Protein AF-A0AAD8JE73-F1 (afdb_monomer)

Organism: NCBI:txid360622

Solvent-accessible surface area (backbone atoms only — not comparable to full-atom values): 25843 Å² total; per-residue (Å²): 112,39,83,60,34,58,70,41,48,81,42,41,69,48,80,46,79,50,72,56,81,85,47,91,51,70,37,42,47,34,22,66,45,18,31,36,41,39,43,35,52,77,61,86,86,87,74,70,41,40,39,41,36,41,24,70,48,32,39,33,43,34,37,36,45,81,56,58,48,42,61,57,46,85,55,31,49,36,37,36,44,29,36,76,72,74,58,74,89,63,55,68,74,60,50,56,54,51,42,51,44,43,54,50,36,48,45,46,46,13,49,24,24,26,42,36,37,36,66,52,40,53,48,46,57,71,68,37,84,65,47,74,80,49,76,31,52,25,64,54,33,46,37,40,37,42,30,89,91,64,54,74,92,72,57,49,72,52,55,50,38,33,67,30,61,48,16,85,83,37,42,80,34,76,65,82,82,82,72,88,73,73,92,69,83,86,90,77,88,83,93,82,84,92,75,87,87,84,87,84,88,91,83,84,90,86,89,82,91,82,89,89,86,84,84,88,81,91,84,91,81,90,85,84,86,84,89,87,80,88,88,84,89,84,90,81,91,75,92,73,85,71,79,82,73,81,67,76,63,27,76,54,98,87,32,58,36,59,51,86,41,48,69,51,51,53,52,41,48,74,75,43,50,65,32,52,74,58,54,77,72,89,49,61,70,59,51,24,53,51,52,45,51,55,43,52,55,51,57,52,63,73,66,64,48,87,88,71,68,52,72,64,62,55,46,54,52,51,52,52,46,50,52,43,39,76,66,30,30,48,50,61,66,58,53,55,51,50,56,47,50,52,49,58,73,68,41,78,62,56,60,66,50,49,54,60,44,53,60,46,53,56,54,54,50,52,53,50,52,55,50,49,56,51,51,54,52,53,50,51,54,52,51,53,53,50,53,53,49,53,52,51,50,53,50,51,52,51,52,54,50,51,52,52,54,51,44,55,54,38,30,76,76,52,37,73,64,40,36,49,47,74,73,57,52,84,67,59,77,78,69,67,78,134

Radius of gyration: 41.5 Å; Cα contacts (8 Å, |Δi|>4): 473; chains: 1; bounding box: 104×67×142 Å

Mean predicted aligned error: 21.21 Å

Foldseek 3Di:
DAVVQLVQAQAQEDEEEAEDDPDPDAAERAHANHQEYEYEYDDDDDSDHAYEYHYQNHQEYEYAAFGHYAYPYDAHAEYEYEDVCVCPVPDPVVLQVRLVSLVNVVLSNQRYAEYEYDPVSLVSPQPHPCLQVDAASHQNYAEYAYEPPDDPVPRDPSSCRNPCVNPVNHDYDPDDDDDCPPPDDDDDDDDDDDDDDDDDDDDDDDDDDDDDDDDDDDDDDDDDDDDDDDDDDDDDDDDPCDPPPPQPFDADPNATEHPVCNVVVVVCCVPPVQQCPQQDDPDSVVSRVLSRLVRVLVVVVVVDDLVRDDPVNLVVSVVSVVVSVVNRGPCVVVNVVSVVSVCVSPPPPPPVVVVVVVVVVVVVVVVVVVVVVVVVVVVVVVVVVVVVVVVVVVVVVVVVVVVVVVLVVQCVVPNPVSSVVVVDPPCPVVPDDD

Sequence (434 aa):
MSDLFSKLVNLQSLTLSLKRLNMEQHHTISCPQLLNLYIKISCYDSNYGYIKVVAPKLCSFSSLGILSIMFVVPELENVTIKLHDWFGDMDWMYRKIYYWMLTEMLSAAGNAKNLTFDLDSIKALAATDFLASLRSPFSNLKIVKLPLGYKESSMSSVLRSYLLGASPRATIVTTLPQSNMNPQKVAVSMTAQNALLLGSLEVPTKDMNVQKEHVLEDSVVADRARHIDAPVEEIGKDQVSSLTGNGDFGVWLGYKVNPEFICLLDRIMHKYPETFENFTSKNKKLCTMNLNILCTSLNDFTKISMTEVDSEMISGYKDVFAYLKNQGFNVSWALRRLNFIERLRYSKPLVPELHAIDCRIENDRSKLQELQACVDDVKIKLQDLQARVDESKTKLQAEQTLRMQKLIEIEKAFGTVGTKLAVGFIGNDLLSCD

pLDDT: mean 77.01, std 23.54, range [22.8, 97.38]

Secondary structure (DSSP, 8-state):
-HHHHTT-TT--EEEEEE-----S--EEEE-TT--EEEEEE----S----EEEE-TT--EEEEES---EEE-SS-EEEEEE--SSTTTT--HHHHHHHHHHHHHHHHTTTTEEEEEE-HHHHHHHHT-GGGGGSPP--SS--EEEPPTT--GGGS-HHHHHHHHTT-TT-EEESS---------S----------------------------------------------------------------EEETTEEE-HHHHHHHHHHHHH-GGGGTT---S-HHHHHHHHHHHHHHHHHHTT--TTT--HHHHHHHHHHHHHHHHTT--THHHHHHHHHHHHHHHSTTHHHHHHHHHHHHHHHHHHHHHHHHHHHHHHHHHHHHHHHHHHHHHHHHHHHHHHHHHHHHHHHHHHHHHHHHHHS-TTGGGS---

Structure (mmCIF, N/CA/C/O backbone):
data_AF-A0AAD8JE73-F1
#
_entry.id   AF-A0AAD8JE73-F1
#
loop_
_atom_site.group_PDB
_atom_site.id
_atom_site.type_symbol
_atom_site.label_atom_id
_atom_site.label_alt_id
_atom_site.label_comp_id
_atom_site.label_asym_id
_atom_site.label_entity_id
_atom_site.label_seq_id
_atom_site.pdbx_PDB_ins_code
_atom_site.Cartn_x
_atom_site.Cartn_y
_atom_site.Cartn_z
_atom_site.occupancy
_atom_site.B_iso_or_equiv
_atom_site.auth_seq_id
_atom_site.auth_comp_id
_atom_site.auth_asym_id
_atom_site.auth_atom_id
_atom_site.pdbx_PDB_model_num
ATOM 1 N N . MET A 1 1 ? -9.686 -22.490 -5.478 1.00 57.31 1 MET A N 1
ATOM 2 C CA . MET A 1 1 ? -10.841 -21.878 -6.187 1.00 57.31 1 MET A CA 1
ATOM 3 C C . MET A 1 1 ? -10.719 -21.864 -7.718 1.00 57.31 1 MET A C 1
ATOM 5 O O . MET A 1 1 ? -11.759 -21.798 -8.360 1.00 57.31 1 MET A O 1
ATOM 9 N N . SER A 1 2 ? -9.518 -21.930 -8.310 1.00 57.16 2 SER A N 1
ATOM 10 C CA . SER A 1 2 ? -9.277 -21.881 -9.772 1.00 57.16 2 SER A CA 1
ATOM 11 C C . SER A 1 2 ? -10.222 -22.753 -10.614 1.00 57.16 2 SER A C 1
ATOM 13 O O . SER A 1 2 ? -10.875 -22.267 -11.536 1.00 57.16 2 SER A O 1
ATOM 15 N N . ASP A 1 3 ? -10.327 -24.029 -10.252 1.00 61.66 3 ASP A N 1
ATOM 16 C CA . ASP A 1 3 ? -10.906 -25.101 -11.074 1.00 61.66 3 ASP A CA 1
ATOM 17 C C . ASP A 1 3 ? -12.442 -25.102 -11.118 1.00 61.66 3 ASP A C 1
ATOM 19 O O . ASP A 1 3 ? -13.053 -25.933 -11.795 1.00 61.66 3 ASP A O 1
ATOM 23 N N . LEU A 1 4 ? -13.077 -24.191 -10.373 1.00 74.44 4 LEU A N 1
ATOM 24 C CA . LEU A 1 4 ? -14.516 -23.960 -10.440 1.00 74.44 4 LEU A CA 1
ATOM 25 C C . LEU A 1 4 ? -14.853 -23.032 -11.612 1.00 74.44 4 LEU A C 1
ATOM 27 O O . LEU A 1 4 ? -15.731 -23.338 -12.413 1.00 74.44 4 LEU A O 1
ATOM 31 N N . PHE A 1 5 ? -14.136 -21.911 -11.727 1.00 79.31 5 PHE A N 1
ATOM 32 C CA . PHE A 1 5 ? -14.448 -20.850 -12.686 1.00 79.31 5 PHE A CA 1
ATOM 33 C C . PHE A 1 5 ? -14.174 -21.265 -14.133 1.00 79.31 5 PHE A C 1
ATOM 35 O O . PHE A 1 5 ? -15.010 -21.010 -14.995 1.00 79.31 5 PHE A O 1
ATOM 42 N N . SER A 1 6 ? -13.091 -22.010 -14.383 1.00 77.25 6 SER A N 1
ATOM 43 C CA . SER A 1 6 ? -12.739 -22.515 -15.722 1.00 77.25 6 SER A CA 1
ATOM 44 C C . SER A 1 6 ? -13.815 -23.404 -16.360 1.00 77.25 6 SER A C 1
ATOM 46 O O . SER A 1 6 ? -13.873 -23.518 -17.583 1.00 77.25 6 SER A O 1
ATOM 48 N N . LYS A 1 7 ? -14.699 -24.004 -15.551 1.00 83.19 7 LYS A N 1
ATOM 49 C CA . LYS A 1 7 ? -15.833 -24.826 -16.006 1.00 83.19 7 LYS A CA 1
ATOM 50 C C . LYS A 1 7 ? -17.075 -23.991 -16.345 1.00 83.19 7 LYS A C 1
ATOM 52 O O . LYS A 1 7 ? -17.943 -24.452 -17.080 1.00 83.19 7 LYS A O 1
ATOM 57 N N . LEU A 1 8 ? -17.159 -22.749 -15.864 1.00 85.56 8 LEU A N 1
ATOM 58 C CA . LEU A 1 8 ? -18.286 -21.831 -16.069 1.00 85.56 8 LEU A CA 1
ATOM 59 C C . LEU A 1 8 ? -18.139 -21.047 -17.384 1.00 85.56 8 LEU A C 1
ATOM 61 O O . LEU A 1 8 ? -18.271 -19.824 -17.424 1.00 85.56 8 LEU A O 1
ATOM 65 N N . VAL A 1 9 ? -17.864 -21.761 -18.481 1.00 86.31 9 VAL A N 1
ATOM 66 C CA . VAL A 1 9 ? -17.441 -21.175 -19.767 1.00 86.31 9 VAL A CA 1
ATOM 67 C C . VAL A 1 9 ? -18.405 -20.128 -20.334 1.00 86.31 9 VAL A C 1
ATOM 69 O O . VAL A 1 9 ? -17.944 -19.167 -20.938 1.00 86.31 9 VAL A O 1
ATOM 72 N N . ASN A 1 10 ? -19.712 -20.262 -20.090 1.00 91.19 10 ASN A N 1
ATOM 73 C CA . ASN A 1 10 ? -20.755 -19.360 -20.600 1.00 91.19 10 ASN A CA 1
ATOM 74 C C . ASN A 1 10 ? -21.171 -18.246 -19.612 1.00 91.19 10 ASN A C 1
ATOM 76 O O . ASN A 1 10 ? -22.128 -17.521 -19.880 1.00 91.19 10 ASN A O 1
ATOM 80 N N . LEU A 1 11 ? -20.500 -18.106 -18.463 1.00 93.56 11 LEU A N 1
ATOM 81 C CA . LEU A 1 11 ? -20.870 -17.132 -17.432 1.00 93.56 11 LEU A CA 1
ATOM 82 C C . LEU A 1 11 ? -20.543 -15.695 -17.868 1.00 93.56 11 LEU A C 1
ATOM 84 O O . LEU A 1 11 ? -19.374 -15.328 -17.940 1.00 93.56 11 LEU A O 1
ATOM 88 N N . GLN A 1 12 ? -21.572 -14.873 -18.099 1.00 94.62 12 GLN A N 1
ATOM 89 C CA . GLN A 1 12 ? -21.424 -13.472 -18.529 1.00 94.62 12 GLN A CA 1
ATOM 90 C C . GLN A 1 12 ? -21.306 -12.462 -17.378 1.00 94.62 12 GLN A C 1
ATOM 92 O O . GLN A 1 12 ? -20.702 -11.406 -17.558 1.00 94.62 12 GLN A O 1
ATOM 97 N N . SER A 1 13 ? -21.839 -12.775 -16.197 1.00 95.19 13 SER A N 1
ATOM 98 C CA . SER A 1 13 ? -21.805 -11.888 -15.027 1.00 95.19 13 SER A CA 1
ATOM 99 C C . SER A 1 13 ? -21.488 -12.683 -13.765 1.00 95.19 13 SER A C 1
ATOM 101 O O . SER A 1 13 ? -22.114 -13.713 -13.520 1.00 95.19 13 SER A O 1
ATOM 103 N N . LEU A 1 14 ? -20.545 -12.200 -12.954 1.00 94.50 14 LEU A N 1
ATOM 104 C CA . LEU A 1 14 ? -20.137 -12.830 -11.698 1.00 94.50 14 LEU A CA 1
ATOM 105 C C . LEU A 1 14 ? -20.143 -11.814 -10.551 1.00 94.50 14 LEU A C 1
ATOM 107 O O . LEU A 1 14 ? -19.503 -10.769 -10.638 1.00 94.50 14 LEU A O 1
ATOM 111 N N . THR A 1 15 ? -20.808 -12.175 -9.453 1.00 94.38 15 THR A N 1
ATOM 112 C CA . THR A 1 15 ? -20.759 -11.460 -8.172 1.00 94.38 15 THR A CA 1
ATOM 113 C C . THR A 1 15 ? -20.083 -12.346 -7.135 1.00 94.38 15 THR A C 1
ATOM 115 O O . THR A 1 15 ? -20.551 -13.453 -6.875 1.00 94.38 15 THR A O 1
ATOM 118 N N . LEU A 1 16 ? -19.016 -11.853 -6.506 1.00 90.00 16 LEU A N 1
ATOM 119 C CA . LEU A 1 16 ? -18.352 -12.504 -5.376 1.00 90.00 16 LEU A CA 1
ATOM 120 C C . LEU A 1 16 ? -18.541 -11.672 -4.106 1.00 90.00 16 LEU A C 1
ATOM 122 O O . LEU A 1 16 ? -18.326 -10.463 -4.110 1.00 90.00 16 LEU A O 1
ATOM 126 N N . SER A 1 17 ? -18.923 -12.326 -3.008 1.00 88.44 17 SER A N 1
ATOM 127 C CA . SER A 1 17 ? -18.960 -11.735 -1.664 1.00 88.44 17 SER A CA 1
ATOM 128 C C . SER A 1 17 ? -17.956 -12.455 -0.770 1.00 88.44 17 SER A C 1
ATOM 130 O O . SER A 1 17 ? -18.236 -13.525 -0.234 1.00 88.44 17 SER A O 1
ATOM 132 N N . LEU A 1 18 ? -16.767 -11.874 -0.646 1.00 81.12 18 LEU A N 1
ATOM 133 C CA . LEU A 1 18 ? -15.617 -12.444 0.044 1.00 81.12 18 LEU A CA 1
ATOM 134 C C . LEU A 1 18 ? -15.608 -11.970 1.505 1.00 81.12 18 LEU A C 1
ATOM 136 O O . LEU A 1 18 ? -15.155 -10.871 1.831 1.00 81.12 18 LEU A O 1
ATOM 140 N N . LYS A 1 19 ? -16.141 -12.805 2.399 1.00 73.38 19 LYS A N 1
ATOM 141 C CA . LYS A 1 19 ? -16.085 -12.586 3.850 1.00 73.38 19 LYS A CA 1
ATOM 142 C C . LYS A 1 19 ? -14.825 -13.247 4.407 1.00 73.38 19 LYS A C 1
ATOM 144 O O . LYS A 1 19 ? -14.759 -14.469 4.396 1.00 73.38 19 LYS A O 1
ATOM 149 N N . ARG A 1 20 ? -13.881 -12.435 4.904 1.00 60.44 20 ARG A N 1
ATOM 150 C CA . ARG A 1 20 ? -12.653 -12.839 5.618 1.00 60.44 20 ARG A CA 1
ATOM 151 C C . ARG A 1 20 ? -11.875 -13.975 4.933 1.00 60.44 20 ARG A C 1
ATOM 153 O O . ARG A 1 20 ? -12.055 -15.147 5.256 1.00 60.44 20 ARG A O 1
ATOM 160 N N . LEU A 1 21 ? -10.976 -13.621 4.013 1.00 53.50 21 LEU A N 1
ATOM 161 C CA . LEU A 1 21 ? -10.064 -14.603 3.424 1.00 53.50 21 LEU A CA 1
ATOM 162 C C . LEU A 1 21 ? -8.982 -14.981 4.451 1.00 53.50 21 LEU A C 1
ATOM 164 O O . LEU A 1 21 ? -7.891 -14.421 4.451 1.00 53.50 21 LEU A O 1
ATOM 168 N 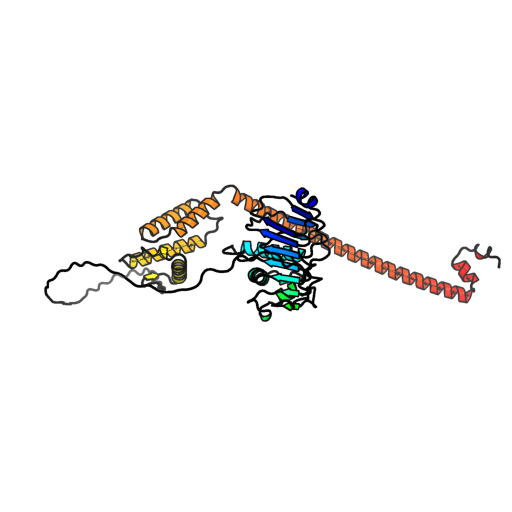N . ASN A 1 22 ? -9.247 -15.999 5.271 1.00 47.78 22 ASN A N 1
ATOM 169 C CA . ASN A 1 22 ? -8.164 -16.921 5.605 1.00 47.78 22 ASN A CA 1
ATOM 170 C C . ASN A 1 22 ? -7.696 -17.516 4.270 1.00 47.78 22 ASN A C 1
ATOM 172 O O . ASN A 1 22 ? -8.502 -18.217 3.666 1.00 47.78 22 ASN A O 1
ATOM 176 N N . MET A 1 23 ? -6.472 -17.235 3.812 1.00 49.31 23 MET A N 1
ATOM 177 C CA . MET A 1 23 ? -5.641 -18.113 2.967 1.00 49.31 23 MET A CA 1
ATOM 178 C C . MET A 1 23 ? -4.378 -17.386 2.474 1.00 49.31 23 MET A C 1
ATOM 180 O O . MET A 1 23 ? -4.463 -16.312 1.885 1.00 49.31 23 MET A O 1
ATOM 184 N N . GLU A 1 24 ? -3.241 -18.082 2.508 1.00 51.47 24 GLU A N 1
ATOM 185 C CA . GLU A 1 24 ? -2.003 -17.759 1.766 1.00 51.47 24 GLU A CA 1
ATOM 186 C C . GLU A 1 24 ? -2.135 -18.037 0.245 1.00 51.47 24 GLU A C 1
ATOM 188 O O . GLU A 1 24 ? -1.155 -18.241 -0.466 1.00 51.47 24 GLU A O 1
ATOM 193 N N . GLN A 1 25 ? -3.362 -18.139 -0.276 1.00 60.41 25 GLN A N 1
ATOM 194 C CA . GLN A 1 25 ? -3.642 -18.702 -1.597 1.00 60.41 25 GLN A CA 1
ATOM 195 C C . GLN A 1 25 ? -3.981 -17.617 -2.610 1.00 60.41 25 GLN A C 1
ATOM 197 O O . GLN A 1 25 ? -4.953 -16.877 -2.461 1.00 60.41 25 GLN A O 1
ATOM 202 N N . HIS A 1 26 ? -3.262 -17.619 -3.728 1.00 75.06 26 HIS A N 1
ATOM 203 C CA . HIS A 1 26 ? -3.697 -16.914 -4.927 1.00 75.06 26 HIS A CA 1
ATOM 204 C C . HIS A 1 26 ? -5.016 -17.507 -5.451 1.00 75.06 26 HIS A C 1
ATOM 206 O O . HIS A 1 26 ? -5.282 -18.710 -5.355 1.00 75.06 26 HIS A O 1
ATOM 212 N N . HIS A 1 27 ? -5.871 -16.665 -6.019 1.00 80.75 27 HIS A N 1
ATOM 213 C CA . HIS A 1 27 ? -7.160 -17.065 -6.575 1.00 80.75 27 HIS A CA 1
ATOM 214 C C . HIS A 1 27 ? -7.207 -16.697 -8.054 1.00 80.75 27 HIS A C 1
ATOM 216 O O . HIS A 1 27 ? -6.890 -15.572 -8.416 1.00 80.75 27 HIS A O 1
ATOM 222 N N . THR A 1 28 ? -7.608 -17.629 -8.920 1.00 87.75 28 THR A N 1
ATOM 223 C CA . THR A 1 28 ? -7.782 -17.351 -10.354 1.00 87.75 28 THR A CA 1
ATOM 224 C C . THR A 1 28 ? -9.255 -17.435 -10.730 1.00 87.75 28 THR A C 1
ATOM 226 O O . THR A 1 28 ? -9.885 -18.469 -10.517 1.00 87.75 28 THR A O 1
ATOM 229 N N . ILE A 1 29 ? -9.788 -16.360 -11.310 1.00 90.06 29 ILE A N 1
ATOM 230 C CA . ILE A 1 29 ? -11.110 -16.313 -11.942 1.00 90.06 29 ILE A CA 1
ATOM 231 C C . ILE A 1 29 ? -10.869 -16.431 -13.448 1.00 90.06 29 ILE A C 1
ATOM 233 O O . ILE A 1 29 ? -10.470 -15.458 -14.084 1.00 90.06 29 ILE A O 1
ATOM 237 N N . SER A 1 30 ? -11.059 -17.623 -14.015 1.00 91.00 30 SER A N 1
ATOM 238 C CA . SER A 1 30 ? -10.891 -17.870 -15.452 1.00 91.00 30 SER A CA 1
ATOM 239 C C . SER A 1 30 ? -12.250 -18.134 -16.090 1.00 91.00 30 SER A C 1
ATOM 241 O O . SER A 1 30 ? -12.782 -19.227 -15.949 1.00 91.00 30 SER A O 1
ATOM 243 N N . CYS A 1 31 ? -12.822 -17.129 -16.755 1.00 90.38 31 CYS A N 1
ATOM 244 C CA . CYS A 1 31 ? -14.165 -17.199 -17.341 1.00 90.38 31 CYS A CA 1
ATOM 245 C C . CYS A 1 31 ? -14.151 -16.558 -18.746 1.00 90.38 31 CYS A C 1
ATOM 247 O O . CYS A 1 31 ? -14.162 -15.328 -18.850 1.00 90.38 31 CYS A O 1
ATOM 249 N N . PRO A 1 32 ? -14.124 -17.340 -19.844 1.00 89.25 32 PRO A N 1
ATOM 250 C CA . PRO A 1 32 ? -13.857 -16.813 -21.188 1.00 89.25 32 PRO A CA 1
ATOM 251 C C . PRO A 1 32 ? -14.954 -15.903 -21.765 1.00 89.25 32 PRO A C 1
ATOM 253 O O . PRO A 1 32 ? -14.658 -15.085 -22.634 1.00 89.25 32 PRO A O 1
ATOM 256 N N . GLN A 1 33 ? -16.202 -16.019 -21.295 1.00 93.19 33 GLN A N 1
ATOM 257 C CA . GLN A 1 33 ? -17.337 -15.194 -21.744 1.00 93.19 33 GLN A CA 1
ATOM 258 C C . GLN A 1 33 ? -17.773 -14.133 -20.713 1.00 93.19 33 GLN A C 1
ATOM 260 O O . GLN A 1 33 ? -18.818 -13.512 -20.894 1.00 93.19 33 GLN A O 1
ATOM 265 N N . LEU A 1 34 ? -16.998 -13.919 -19.642 1.00 94.75 34 LEU A N 1
ATOM 266 C CA . LEU A 1 34 ? -17.347 -12.984 -18.569 1.00 94.75 34 LEU A CA 1
ATOM 267 C C . LEU A 1 34 ? -17.243 -11.533 -19.046 1.00 94.75 34 LEU A C 1
ATOM 269 O O . LEU A 1 34 ? -16.166 -11.092 -19.434 1.00 94.75 34 LEU A O 1
ATOM 273 N N . LEU A 1 35 ? -18.363 -10.812 -18.976 1.00 95.06 35 LEU A N 1
ATOM 274 C CA . LEU A 1 35 ? -18.518 -9.405 -19.353 1.00 95.06 35 LEU A CA 1
ATOM 275 C C . LEU A 1 35 ? -18.499 -8.479 -18.129 1.00 95.06 35 LEU A C 1
ATOM 277 O O . LEU A 1 35 ? -17.973 -7.371 -18.215 1.00 95.06 35 LEU A O 1
ATOM 281 N N . ASN A 1 36 ? -19.055 -8.935 -16.998 1.00 96.50 36 ASN A N 1
ATOM 282 C CA . ASN A 1 36 ? -19.220 -8.145 -15.774 1.00 96.50 36 ASN A CA 1
ATOM 283 C C . ASN A 1 36 ? -18.683 -8.887 -14.540 1.00 96.50 36 ASN A C 1
ATOM 285 O O . ASN A 1 36 ? -19.113 -10.006 -14.254 1.00 96.50 36 ASN A O 1
ATOM 289 N N . LEU A 1 37 ? -17.809 -8.245 -13.762 1.00 96.12 37 LEU A N 1
ATOM 290 C CA . LEU A 1 37 ? -17.291 -8.769 -12.495 1.00 96.12 37 LEU A CA 1
ATOM 291 C C . LEU A 1 37 ? -17.533 -7.773 -11.355 1.00 96.12 37 LEU A C 1
ATOM 293 O O . LEU A 1 37 ? -16.976 -6.677 -11.364 1.00 96.12 37 LEU A O 1
ATOM 297 N N . TYR A 1 38 ? -18.308 -8.176 -10.348 1.00 96.56 38 TYR A N 1
ATOM 298 C CA . TYR A 1 38 ? -18.476 -7.440 -9.096 1.00 96.56 38 TYR A CA 1
ATOM 299 C C . TYR A 1 38 ? -17.850 -8.215 -7.930 1.00 96.56 38 TYR A C 1
ATOM 301 O O . TYR A 1 38 ? -18.161 -9.388 -7.719 1.00 96.56 38 TYR A O 1
ATOM 309 N N . ILE A 1 39 ? -16.977 -7.565 -7.156 1.00 92.88 39 ILE A N 1
ATOM 310 C CA . ILE A 1 39 ? -16.375 -8.142 -5.946 1.00 92.88 39 ILE A CA 1
ATOM 311 C C . ILE A 1 39 ? -16.676 -7.245 -4.746 1.00 92.88 39 ILE A C 1
ATOM 313 O O . ILE A 1 39 ? -16.245 -6.095 -4.688 1.00 92.88 39 ILE A O 1
ATOM 317 N N . LYS A 1 40 ? -17.381 -7.796 -3.757 1.00 91.19 40 LYS A N 1
ATOM 318 C CA . LYS A 1 40 ? -17.565 -7.206 -2.429 1.00 91.19 40 LYS A CA 1
ATOM 319 C C . LYS A 1 40 ? -16.682 -7.934 -1.420 1.00 91.19 40 LYS A C 1
ATOM 321 O O . LYS A 1 40 ? -16.759 -9.157 -1.322 1.00 91.19 40 LYS A O 1
ATOM 326 N N . ILE A 1 41 ? -15.908 -7.194 -0.634 1.00 84.81 41 ILE A N 1
ATOM 327 C CA . ILE A 1 41 ? -15.213 -7.699 0.563 1.00 84.81 41 ILE A CA 1
ATOM 328 C C . ILE A 1 41 ? -15.883 -7.100 1.812 1.00 84.81 41 ILE A C 1
ATOM 330 O O . ILE A 1 41 ? -16.720 -6.202 1.703 1.00 84.81 41 ILE A O 1
ATOM 334 N N . SER A 1 42 ? -15.578 -7.621 3.003 1.00 72.12 42 SER A N 1
ATOM 335 C CA . SER A 1 42 ? -16.093 -7.066 4.267 1.00 72.12 42 SER A CA 1
ATOM 336 C C . SER A 1 42 ? -15.133 -7.099 5.468 1.00 72.12 42 SER A C 1
ATOM 338 O O . SER A 1 42 ? -15.583 -6.821 6.575 1.00 72.12 42 SER A O 1
ATOM 340 N N . CYS A 1 43 ? -13.867 -7.514 5.313 1.00 62.59 43 CYS A N 1
ATOM 341 C CA . CYS A 1 43 ? -12.866 -7.554 6.395 1.00 62.59 43 CYS A CA 1
ATOM 342 C C . CYS A 1 43 ? -11.439 -7.745 5.834 1.00 62.59 43 CYS A C 1
ATOM 344 O O . CYS A 1 43 ? -11.308 -8.280 4.733 1.00 62.59 43 CYS A O 1
ATOM 346 N N . TYR A 1 44 ? -10.416 -7.296 6.578 1.00 57.97 44 TYR A N 1
ATOM 347 C CA . TYR A 1 44 ? -8.987 -7.218 6.209 1.00 57.97 44 TYR A CA 1
ATOM 348 C C . TYR A 1 44 ? -8.199 -6.770 7.481 1.00 57.97 44 TYR A C 1
ATOM 350 O O . TYR A 1 44 ? -8.489 -5.682 7.970 1.00 57.97 44 TYR A O 1
ATOM 358 N N . ASP A 1 45 ? -7.295 -7.480 8.182 1.00 57.38 45 ASP A N 1
ATOM 359 C CA . ASP A 1 45 ? -6.615 -8.801 8.107 1.00 57.38 45 ASP A CA 1
ATOM 360 C C . ASP A 1 45 ? -5.298 -8.934 7.261 1.00 57.38 45 ASP A C 1
ATOM 362 O O . ASP A 1 45 ? -4.828 -10.048 7.074 1.00 57.38 45 ASP A O 1
ATOM 366 N N . SER A 1 46 ? -4.715 -7.827 6.756 1.00 50.59 46 SER A N 1
ATOM 367 C CA . SER A 1 46 ? -3.401 -7.582 6.059 1.00 50.59 46 SER A CA 1
ATOM 368 C C . SER A 1 46 ? -2.604 -8.647 5.251 1.00 50.59 46 SER A C 1
ATOM 370 O O . SER A 1 46 ? -1.995 -8.266 4.252 1.00 50.59 46 SER A O 1
ATOM 372 N N . ASN A 1 47 ? -2.567 -9.936 5.597 1.00 52.25 47 ASN A N 1
ATOM 373 C CA . ASN A 1 47 ? -1.660 -10.951 5.014 1.00 52.25 47 ASN A CA 1
ATOM 374 C C . ASN A 1 47 ? -2.202 -11.574 3.704 1.00 52.25 47 ASN A C 1
ATOM 376 O O . ASN A 1 47 ? -2.310 -12.793 3.574 1.00 52.25 47 ASN A O 1
ATOM 380 N N . TYR A 1 48 ? -2.635 -10.743 2.753 1.00 62.69 48 TYR A N 1
ATOM 381 C CA . TYR A 1 48 ? -3.581 -11.169 1.714 1.00 62.69 48 TYR A CA 1
ATOM 382 C C . TYR A 1 48 ? -2.988 -11.849 0.474 1.00 62.69 48 TYR A C 1
ATOM 384 O O . TYR A 1 48 ? -2.143 -11.296 -0.230 1.00 62.69 48 TYR A O 1
ATOM 392 N N . GLY A 1 49 ? -3.579 -12.998 0.124 1.00 65.06 49 GLY A N 1
ATOM 393 C CA . GLY A 1 49 ? -3.510 -13.582 -1.215 1.00 65.06 49 GLY A CA 1
ATOM 394 C C . GLY A 1 49 ? -4.156 -12.699 -2.298 1.00 65.06 49 GLY A C 1
ATOM 395 O O . GLY A 1 49 ? -4.950 -11.798 -2.026 1.00 65.06 49 GLY A O 1
ATOM 396 N N . TYR A 1 50 ? -3.804 -12.971 -3.556 1.00 82.12 50 TYR A N 1
ATOM 397 C CA . TYR A 1 50 ? -4.061 -12.096 -4.711 1.00 82.12 50 TYR A CA 1
ATOM 398 C C . TYR A 1 50 ? -5.003 -12.731 -5.744 1.00 82.12 50 TYR A C 1
ATOM 400 O O . TYR A 1 50 ? -4.944 -13.942 -5.991 1.00 82.12 50 TYR A O 1
ATOM 408 N N . ILE A 1 51 ? -5.855 -11.913 -6.374 1.00 88.06 51 ILE A N 1
ATOM 409 C CA . ILE A 1 51 ? -6.859 -12.351 -7.355 1.00 88.06 51 ILE A CA 1
ATOM 410 C C . ILE A 1 51 ? -6.369 -12.091 -8.788 1.00 88.06 51 ILE A C 1
ATOM 412 O O . ILE A 1 51 ? -6.251 -10.953 -9.229 1.00 88.06 51 ILE A O 1
ATOM 416 N N . LYS A 1 52 ? -6.158 -13.153 -9.566 1.00 91.38 52 LYS A N 1
ATOM 417 C CA . LYS A 1 52 ? -5.879 -13.090 -11.006 1.00 91.38 52 LYS A CA 1
ATOM 418 C C . LYS A 1 52 ? -7.168 -13.288 -11.803 1.00 91.38 52 LYS A C 1
ATOM 420 O O . LYS A 1 52 ? -7.809 -14.333 -11.699 1.00 91.38 52 LYS A O 1
ATOM 425 N N . VAL A 1 53 ? -7.538 -12.320 -12.633 1.00 92.50 53 VAL A N 1
ATOM 426 C CA . VAL A 1 53 ? -8.721 -12.392 -13.503 1.00 92.50 53 VAL A CA 1
ATOM 427 C C . VAL A 1 53 ? -8.282 -12.659 -14.940 1.00 92.50 53 VAL A C 1
ATOM 429 O O . VAL A 1 53 ? -7.579 -11.852 -15.537 1.00 92.50 53 VAL A O 1
ATOM 432 N N . VAL A 1 54 ? -8.703 -13.791 -15.502 1.00 92.31 54 VAL A N 1
ATOM 433 C CA . VAL A 1 54 ? -8.438 -14.208 -16.888 1.00 92.31 54 VAL A CA 1
ATOM 434 C C . VAL A 1 54 ? -9.780 -14.278 -17.617 1.00 92.31 54 VAL A C 1
ATOM 436 O O . VAL A 1 54 ? -10.441 -15.318 -17.657 1.00 92.31 54 VAL A O 1
ATOM 439 N N . ALA A 1 55 ? -10.212 -13.130 -18.134 1.00 92.38 55 ALA A N 1
ATOM 440 C CA . ALA A 1 55 ? -11.533 -12.930 -18.723 1.00 92.38 55 ALA A CA 1
ATOM 441 C C . ALA A 1 55 ? -11.423 -12.006 -19.954 1.00 92.38 55 ALA A C 1
ATOM 443 O O . ALA A 1 55 ? -11.628 -10.799 -19.839 1.00 92.38 55 ALA A O 1
ATOM 444 N N . PRO A 1 56 ? -11.077 -12.531 -21.145 1.00 91.25 56 PRO A N 1
ATOM 445 C CA . PRO A 1 56 ? -10.729 -11.720 -22.319 1.00 91.25 56 PRO A CA 1
ATOM 446 C C . PRO A 1 56 ? -11.875 -10.857 -22.875 1.00 91.25 56 PRO A C 1
ATOM 448 O O . PRO A 1 56 ? -11.625 -10.014 -23.731 1.00 91.25 56 PRO A O 1
ATOM 451 N N . LYS A 1 57 ? -13.113 -11.053 -22.401 1.00 92.81 57 LYS A N 1
ATOM 452 C CA . LYS A 1 57 ? -14.300 -10.257 -22.754 1.00 92.81 57 LYS A CA 1
ATOM 453 C C . LYS A 1 57 ? -14.794 -9.334 -21.628 1.00 92.81 57 LYS A C 1
ATOM 455 O O . LYS A 1 57 ? -15.897 -8.807 -21.729 1.00 92.81 57 LYS A O 1
ATOM 460 N N . LEU A 1 58 ? -14.019 -9.147 -20.557 1.00 94.94 58 LEU A N 1
ATOM 461 C CA . LEU A 1 58 ? -14.447 -8.380 -19.385 1.00 94.94 58 LEU A CA 1
ATOM 462 C C . LEU A 1 58 ? -14.549 -6.880 -19.697 1.00 94.94 58 LEU A C 1
ATOM 464 O O . LEU A 1 58 ? -13.560 -6.158 -19.650 1.00 94.94 58 LEU A O 1
ATOM 468 N N . CYS A 1 59 ? -15.759 -6.402 -19.978 1.00 94.12 59 CYS A N 1
ATOM 469 C CA . CYS A 1 59 ? -16.023 -4.989 -20.241 1.00 94.12 59 CYS A CA 1
ATOM 470 C C . CYS A 1 59 ? -16.175 -4.170 -18.950 1.00 94.12 59 CYS A C 1
ATOM 472 O O . CYS A 1 59 ? -15.772 -3.005 -18.920 1.00 94.12 59 CYS A O 1
ATOM 474 N N . SER A 1 60 ? -16.741 -4.750 -17.884 1.00 96.44 60 SER A N 1
ATOM 475 C CA . SER A 1 60 ? -17.001 -4.040 -16.629 1.00 96.44 60 SER A CA 1
ATOM 476 C C . SER A 1 60 ? -16.454 -4.750 -15.394 1.00 96.44 60 SER A C 1
ATOM 478 O O . SER A 1 60 ? -16.735 -5.924 -15.148 1.00 96.44 60 SER A O 1
ATOM 480 N N . PHE A 1 61 ? -15.727 -3.994 -14.570 1.00 96.75 61 PHE A N 1
ATOM 481 C CA . PHE A 1 61 ? -15.339 -4.381 -13.218 1.00 96.75 61 PHE A CA 1
ATOM 482 C C . PHE A 1 61 ? -15.933 -3.410 -12.191 1.00 96.75 61 PHE A C 1
ATOM 484 O O . PHE A 1 61 ? -16.069 -2.207 -12.430 1.00 96.75 61 PHE A O 1
ATOM 491 N N . SER A 1 62 ? -16.294 -3.923 -11.020 1.00 96.94 62 SER A N 1
ATOM 492 C CA . SER A 1 62 ? -16.721 -3.117 -9.880 1.00 96.94 62 SER A CA 1
ATOM 493 C C . SER A 1 62 ? -16.235 -3.724 -8.566 1.00 96.94 62 SER A C 1
ATOM 495 O O . SER A 1 62 ? -16.365 -4.932 -8.362 1.00 96.94 62 SER A O 1
ATOM 497 N N . SER A 1 63 ? -15.745 -2.892 -7.646 1.00 94.69 63 SER A N 1
ATOM 498 C CA . SER A 1 63 ? -15.451 -3.306 -6.271 1.00 94.69 63 SER A CA 1
ATOM 499 C C . SER A 1 63 ? -16.375 -2.634 -5.254 1.00 94.69 63 SER A C 1
ATOM 501 O O . SER A 1 63 ? -16.908 -1.544 -5.477 1.00 94.69 63 SER A O 1
ATOM 503 N N . LEU A 1 64 ? -16.560 -3.304 -4.119 1.00 93.62 64 LEU A N 1
ATOM 504 C CA . LEU A 1 64 ? -16.892 -2.676 -2.847 1.00 93.62 64 LEU A CA 1
ATOM 505 C C . LEU A 1 64 ? -15.867 -3.165 -1.818 1.00 93.62 64 LEU A C 1
ATOM 507 O O . LEU A 1 64 ? -15.912 -4.324 -1.396 1.00 93.62 64 LEU A O 1
ATOM 511 N N . GLY A 1 65 ? -14.925 -2.283 -1.489 1.00 89.94 65 GLY A N 1
ATOM 512 C CA . GLY A 1 65 ? -13.707 -2.584 -0.743 1.00 89.94 65 GLY A CA 1
ATOM 513 C C . GLY A 1 65 ? -12.436 -2.561 -1.597 1.00 89.94 65 GLY A C 1
ATOM 514 O O . GLY A 1 65 ? -12.475 -2.388 -2.820 1.00 89.94 65 GLY A O 1
ATOM 515 N N . ILE A 1 66 ? -11.306 -2.742 -0.910 1.00 88.88 66 ILE A N 1
ATOM 516 C CA . ILE A 1 66 ? -9.941 -2.776 -1.460 1.00 88.88 66 ILE A CA 1
ATOM 517 C C . ILE A 1 66 ? -9.498 -4.238 -1.598 1.00 88.88 66 ILE A C 1
ATOM 519 O O . ILE A 1 66 ? -9.813 -5.058 -0.735 1.00 88.88 66 ILE A O 1
ATOM 523 N N . LEU A 1 67 ? -8.777 -4.570 -2.673 1.00 88.00 67 LEU A N 1
ATOM 524 C CA . LEU A 1 67 ? -8.232 -5.907 -2.914 1.00 88.00 67 LEU A CA 1
ATOM 525 C C . LEU A 1 67 ? -6.959 -5.884 -3.762 1.00 88.00 67 LEU A C 1
ATOM 527 O O . LEU A 1 67 ? -6.801 -5.041 -4.639 1.00 88.00 67 LEU A O 1
ATOM 531 N N . SER A 1 68 ? -6.095 -6.878 -3.553 1.00 87.44 68 SER A N 1
ATOM 532 C CA . SER A 1 68 ? -4.987 -7.173 -4.466 1.00 87.44 68 SER A CA 1
ATOM 533 C C . SER A 1 68 ? -5.501 -7.965 -5.677 1.00 87.44 68 SER A C 1
ATOM 535 O O . SER A 1 68 ? -6.018 -9.079 -5.527 1.00 87.44 68 SER A O 1
ATOM 537 N N . ILE A 1 69 ? -5.408 -7.380 -6.875 1.00 89.31 69 ILE A N 1
ATOM 538 C CA . ILE A 1 69 ? -5.987 -7.917 -8.116 1.00 89.31 69 ILE A CA 1
ATOM 539 C C . ILE A 1 69 ? -5.082 -7.659 -9.329 1.00 89.31 69 ILE A C 1
ATOM 541 O O . ILE A 1 69 ? -4.377 -6.659 -9.381 1.00 89.31 69 ILE A O 1
ATOM 545 N N . MET A 1 70 ? -5.144 -8.532 -10.336 1.00 91.44 70 MET A N 1
ATOM 546 C CA . MET A 1 70 ? -4.628 -8.282 -11.687 1.00 91.44 70 MET A CA 1
ATOM 547 C C . MET A 1 70 ? -5.651 -8.725 -12.727 1.00 91.44 70 MET A C 1
ATOM 549 O O . MET A 1 70 ? -6.218 -9.816 -12.626 1.00 91.44 70 MET A O 1
ATOM 553 N N . PHE A 1 71 ? -5.802 -7.927 -13.781 1.00 91.62 71 PHE A N 1
ATOM 554 C CA . PHE A 1 71 ? -6.583 -8.278 -14.961 1.00 91.62 71 PHE A CA 1
ATOM 555 C C . PHE A 1 71 ? -5.659 -8.705 -16.107 1.00 91.62 71 PHE A C 1
ATOM 557 O O . PHE A 1 71 ? -4.842 -7.926 -16.585 1.00 91.62 71 PHE A O 1
ATOM 564 N N . VAL A 1 72 ? -5.813 -9.943 -16.575 1.00 87.81 72 VAL A N 1
ATOM 565 C CA . VAL A 1 72 ? -5.236 -10.436 -17.834 1.00 87.81 72 VAL A CA 1
ATOM 566 C C . VAL A 1 72 ? -6.318 -10.302 -18.907 1.00 87.81 72 VAL A C 1
ATOM 568 O O . VAL A 1 72 ? -6.956 -11.278 -19.311 1.00 87.81 72 VAL A O 1
ATOM 571 N N . VAL A 1 73 ? -6.593 -9.050 -19.279 1.00 82.25 73 VAL A N 1
ATOM 572 C CA . VAL A 1 73 ? -7.654 -8.640 -20.212 1.00 82.25 73 VAL A CA 1
ATOM 573 C C . VAL A 1 73 ? -7.112 -7.526 -21.122 1.00 82.25 73 VAL A C 1
ATOM 575 O O . VAL A 1 73 ? -6.253 -6.766 -20.672 1.00 82.25 73 VAL A O 1
ATOM 578 N N . PRO A 1 74 ? -7.559 -7.408 -22.386 1.00 73.94 74 PRO A N 1
ATOM 579 C CA . PRO A 1 74 ? -6.996 -6.423 -23.313 1.00 73.94 74 PRO A CA 1
ATOM 580 C C . PRO A 1 74 ? -7.349 -4.979 -22.918 1.00 73.94 74 PRO A C 1
ATOM 582 O O . PRO A 1 74 ? -6.470 -4.127 -22.809 1.00 73.94 74 PRO A O 1
ATOM 585 N N . GLU A 1 75 ? -8.624 -4.713 -22.642 1.00 83.69 75 GLU A N 1
ATOM 586 C CA . GLU A 1 75 ? -9.144 -3.409 -22.228 1.00 83.69 75 GLU A CA 1
ATOM 587 C C . GLU A 1 75 ? -10.233 -3.600 -21.168 1.00 83.69 75 GLU A C 1
ATOM 589 O O . GLU A 1 75 ? -10.948 -4.600 -21.195 1.00 83.69 75 GLU A O 1
ATOM 594 N N . LEU A 1 76 ? -10.404 -2.614 -20.283 1.00 92.12 76 LEU A N 1
ATOM 595 C CA . LEU A 1 76 ? -11.588 -2.483 -19.431 1.00 92.12 76 LEU A CA 1
ATOM 596 C C . LEU A 1 76 ? -12.383 -1.267 -19.911 1.00 92.12 76 LEU A C 1
ATOM 598 O O . LEU A 1 76 ? -11.828 -0.184 -20.090 1.00 92.12 76 LEU A O 1
ATOM 602 N N . GLU A 1 77 ? -13.689 -1.403 -20.121 1.00 94.25 77 GLU A N 1
ATOM 603 C CA . GLU A 1 77 ? -14.507 -0.254 -20.515 1.00 94.25 77 GLU A CA 1
ATOM 604 C C . GLU A 1 77 ? -14.933 0.560 -19.291 1.00 94.25 77 GLU A C 1
ATOM 606 O O . GLU A 1 77 ? -14.747 1.775 -19.267 1.00 94.25 77 GLU A O 1
ATOM 611 N N . ASN A 1 78 ? -15.455 -0.107 -18.259 1.00 96.19 78 ASN A N 1
ATOM 612 C CA . ASN A 1 78 ? -16.041 0.545 -17.089 1.00 96.19 78 ASN A CA 1
ATOM 613 C C . ASN A 1 78 ? -15.499 -0.054 -15.784 1.00 96.19 78 ASN A C 1
ATOM 615 O O . ASN A 1 78 ? -15.767 -1.215 -15.474 1.00 96.19 78 ASN A O 1
ATOM 619 N N . VAL A 1 79 ? -14.794 0.756 -14.993 1.00 96.94 79 VAL A N 1
ATOM 620 C CA . VAL A 1 79 ? -14.262 0.393 -13.671 1.00 96.94 79 VAL A CA 1
ATOM 621 C C . VAL A 1 79 ? -14.903 1.279 -12.606 1.00 96.94 79 VAL A C 1
ATOM 623 O O . VAL A 1 79 ? -14.749 2.498 -12.627 1.00 96.94 79 VAL A O 1
ATOM 626 N N . THR A 1 80 ? -15.626 0.668 -11.665 1.00 97.12 80 THR A N 1
ATOM 627 C CA . THR A 1 80 ? -16.264 1.378 -10.543 1.00 97.12 80 THR A CA 1
ATOM 628 C C . THR A 1 80 ? -15.662 0.944 -9.214 1.00 97.12 80 THR A C 1
ATOM 630 O O . THR A 1 80 ? -15.838 -0.201 -8.802 1.00 97.12 80 THR A O 1
ATOM 633 N N . ILE A 1 81 ? -14.990 1.859 -8.522 1.00 95.44 81 ILE A N 1
ATOM 634 C CA . ILE A 1 81 ? -14.436 1.612 -7.190 1.00 95.44 81 ILE A CA 1
ATOM 635 C C . ILE A 1 81 ? -15.347 2.252 -6.144 1.00 95.44 81 ILE A C 1
ATOM 637 O O . ILE A 1 81 ? -15.757 3.409 -6.278 1.00 95.44 81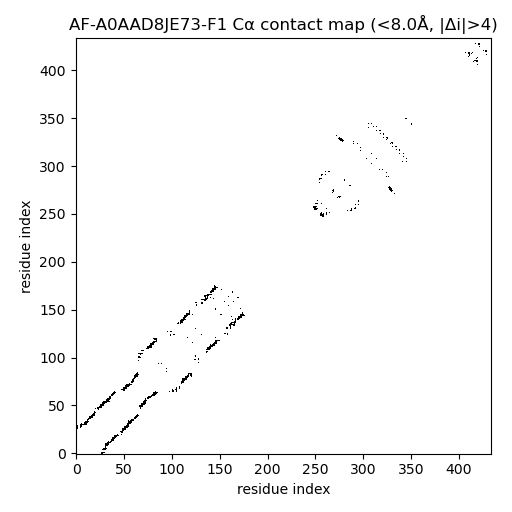 ILE A O 1
ATOM 641 N N . LYS A 1 82 ? -15.683 1.475 -5.113 1.00 94.94 82 LYS A N 1
ATOM 642 C CA . LYS A 1 82 ? -16.447 1.931 -3.952 1.00 94.94 82 LYS A CA 1
ATOM 643 C C . LYS A 1 82 ? -15.794 1.440 -2.676 1.00 94.94 82 LYS A C 1
ATOM 645 O O . LYS A 1 82 ? -15.314 0.307 -2.634 1.00 94.94 82 LYS A O 1
ATOM 650 N N . LEU A 1 83 ? -15.839 2.261 -1.637 1.00 90.75 83 LEU A N 1
ATOM 651 C CA . LEU A 1 83 ? -15.335 1.930 -0.310 1.00 90.75 83 LEU A CA 1
ATOM 652 C C . LEU A 1 83 ? -16.459 1.958 0.728 1.00 90.75 83 LEU A C 1
ATOM 654 O O . LEU A 1 83 ? -16.564 0.989 1.469 1.00 90.75 83 LEU A O 1
ATOM 658 N N . HIS A 1 84 ? -17.313 2.990 0.719 1.00 83.38 84 HIS A N 1
ATOM 659 C CA . HIS A 1 84 ? -18.448 3.199 1.635 1.00 83.38 84 HIS A CA 1
ATOM 660 C C . HIS A 1 84 ? -18.125 2.888 3.109 1.00 83.38 84 HIS A C 1
ATOM 662 O O . HIS A 1 84 ? -18.269 1.757 3.573 1.00 83.38 84 HIS A O 1
ATOM 668 N N . ASP A 1 85 ? -17.666 3.908 3.837 1.00 75.12 85 ASP A N 1
ATOM 669 C CA . ASP A 1 85 ? -17.310 3.846 5.268 1.00 75.12 85 ASP A CA 1
ATOM 670 C C . ASP A 1 85 ? -16.185 2.850 5.645 1.00 75.12 85 ASP A C 1
ATOM 672 O O . ASP A 1 85 ? -15.874 2.678 6.823 1.00 75.12 85 ASP A O 1
ATOM 676 N N . TRP A 1 86 ? -15.494 2.263 4.655 1.00 76.81 86 TRP A N 1
ATOM 677 C CA . TRP A 1 86 ? -14.438 1.238 4.797 1.00 76.81 86 TRP A CA 1
ATOM 678 C C . TRP A 1 86 ? -13.382 1.497 5.880 1.00 76.81 86 TRP A C 1
ATOM 680 O O . TRP A 1 86 ? -12.830 0.561 6.457 1.00 76.81 86 TRP A O 1
ATOM 690 N N . PHE A 1 87 ? -13.064 2.768 6.127 1.00 76.62 87 PHE A N 1
ATOM 691 C CA . PHE A 1 87 ? -12.023 3.170 7.067 1.00 76.62 87 PHE A CA 1
ATOM 692 C C . PHE A 1 87 ? -12.526 3.426 8.491 1.00 76.62 87 PHE A C 1
ATOM 694 O O . PHE A 1 87 ? -11.681 3.480 9.375 1.00 76.62 87 PHE A O 1
ATOM 701 N N . GLY A 1 88 ? -13.836 3.601 8.722 1.00 75.50 88 GLY A N 1
ATOM 702 C CA . GLY A 1 88 ? -14.457 3.851 10.037 1.00 75.50 88 GLY A CA 1
ATOM 703 C C . GLY A 1 88 ? -13.563 4.575 11.060 1.00 75.50 88 GLY A C 1
ATOM 704 O O . GLY A 1 88 ? -12.993 5.633 10.772 1.00 75.50 88 GLY A O 1
ATOM 705 N N . ASP A 1 89 ? -13.373 3.934 12.217 1.00 68.19 89 ASP A N 1
ATOM 706 C CA . ASP A 1 89 ? -12.464 4.343 13.303 1.00 68.19 89 ASP A CA 1
ATOM 707 C C . ASP A 1 89 ? -11.044 3.738 13.192 1.00 68.19 89 ASP A C 1
ATOM 709 O O . ASP A 1 89 ? -10.290 3.704 14.164 1.00 68.19 89 ASP A O 1
ATOM 713 N N . MET A 1 90 ? -10.653 3.225 12.019 1.00 77.62 90 MET A N 1
ATOM 714 C CA . MET A 1 90 ? -9.357 2.567 11.807 1.00 77.62 90 MET A CA 1
ATOM 715 C C . MET A 1 90 ? -8.184 3.516 12.090 1.00 77.62 90 MET A C 1
ATOM 717 O O . MET A 1 90 ? -8.207 4.682 11.688 1.00 77.62 90 MET A O 1
ATOM 721 N N . ASP A 1 91 ? -7.133 3.005 12.728 1.00 76.38 91 ASP A N 1
ATOM 722 C CA . ASP A 1 91 ? -5.922 3.769 13.028 1.00 76.38 91 ASP A CA 1
ATOM 723 C C . ASP A 1 91 ? -5.170 4.232 11.759 1.00 76.38 91 ASP A C 1
ATOM 725 O O . ASP A 1 91 ? -5.172 3.564 10.720 1.00 76.38 91 ASP A O 1
ATOM 729 N N . TRP A 1 92 ? -4.516 5.393 11.857 1.00 73.00 92 TRP A N 1
ATOM 730 C CA . TRP A 1 92 ? -3.783 6.050 10.771 1.00 73.00 92 TRP A CA 1
ATOM 731 C C . TRP A 1 92 ? -2.725 5.159 10.097 1.00 73.00 92 TRP A C 1
ATOM 733 O O . TRP A 1 92 ? -2.642 5.159 8.865 1.00 73.00 92 TRP A O 1
ATOM 743 N N . MET A 1 93 ? -1.959 4.368 10.860 1.00 73.06 93 MET A N 1
ATOM 744 C CA . MET A 1 93 ? -0.922 3.493 10.291 1.00 73.06 93 MET A CA 1
ATOM 745 C C . MET A 1 93 ? -1.530 2.462 9.336 1.00 73.06 93 MET A C 1
ATOM 747 O O . MET A 1 93 ? -1.035 2.261 8.226 1.00 73.06 93 MET A O 1
ATOM 751 N N . TYR A 1 94 ? -2.660 1.868 9.726 1.00 76.19 94 TYR A N 1
ATOM 752 C CA . TYR A 1 94 ? -3.377 0.908 8.891 1.00 76.19 94 TYR A CA 1
ATOM 753 C C . TYR A 1 94 ? -3.998 1.584 7.663 1.00 76.19 94 TYR A C 1
ATOM 755 O O . TYR A 1 94 ? -3.883 1.045 6.561 1.00 76.19 94 TYR A O 1
ATOM 763 N N . ARG A 1 95 ? -4.572 2.794 7.799 1.00 83.88 95 ARG A N 1
ATOM 764 C CA . ARG A 1 95 ? -5.093 3.557 6.642 1.00 83.88 95 ARG A CA 1
ATOM 765 C C . ARG A 1 95 ? -4.032 3.751 5.560 1.00 83.88 95 ARG A C 1
ATOM 767 O O . ARG A 1 95 ? -4.351 3.586 4.386 1.00 83.88 95 ARG A O 1
ATOM 774 N N . LYS A 1 96 ? -2.775 4.028 5.931 1.00 82.50 96 LYS A N 1
ATOM 775 C CA . LYS A 1 96 ? -1.686 4.224 4.960 1.00 82.50 96 LYS A CA 1
ATOM 776 C C . LYS A 1 96 ? -1.365 2.961 4.148 1.00 82.50 96 LYS A C 1
ATOM 778 O O . LYS A 1 96 ? -1.133 3.069 2.945 1.00 82.50 96 LYS A O 1
ATOM 783 N N . ILE A 1 97 ? -1.441 1.773 4.758 1.00 83.12 97 ILE A N 1
ATOM 784 C CA . ILE A 1 97 ? -1.333 0.488 4.039 1.00 83.12 97 ILE A CA 1
ATOM 785 C C . ILE A 1 97 ? -2.479 0.356 3.025 1.00 83.12 97 ILE A C 1
ATOM 787 O O . ILE A 1 97 ? -2.246 0.061 1.854 1.00 83.12 97 ILE A O 1
ATOM 791 N N . TYR A 1 98 ? -3.717 0.641 3.439 1.00 85.94 98 TYR A N 1
ATOM 792 C CA . TYR A 1 98 ? -4.882 0.571 2.552 1.00 85.94 98 TYR A CA 1
ATOM 793 C C . TYR A 1 98 ? -4.847 1.583 1.406 1.00 85.94 98 TYR A C 1
ATOM 795 O O . TYR A 1 98 ? -5.257 1.245 0.298 1.00 85.94 98 TYR A O 1
ATOM 803 N N . TYR A 1 99 ? -4.330 2.792 1.628 1.00 89.06 99 TYR A N 1
ATOM 804 C CA . TYR A 1 99 ? -4.114 3.768 0.559 1.00 89.06 99 TYR A CA 1
ATOM 805 C C . TYR A 1 99 ? -3.133 3.237 -0.496 1.00 89.06 99 TYR A C 1
ATOM 807 O O . TYR A 1 99 ? -3.394 3.370 -1.691 1.00 89.06 99 TYR A O 1
ATOM 815 N N . TRP A 1 100 ? -2.057 2.557 -0.079 1.00 87.81 100 TRP A N 1
ATOM 816 C CA . TRP A 1 100 ? -1.117 1.931 -1.016 1.00 87.81 100 TRP A CA 1
ATOM 817 C C . TRP A 1 100 ? -1.778 0.791 -1.801 1.00 87.81 100 TRP A C 1
ATOM 819 O O . TRP A 1 100 ? -1.737 0.779 -3.034 1.00 87.81 100 TRP A O 1
ATOM 829 N N . MET A 1 101 ? -2.508 -0.095 -1.118 1.00 87.69 101 MET A N 1
ATOM 830 C CA . MET A 1 101 ? -3.258 -1.170 -1.780 1.00 87.69 101 MET A CA 1
ATOM 831 C C . MET A 1 101 ? -4.348 -0.651 -2.734 1.00 87.69 101 MET A C 1
ATOM 833 O O . MET A 1 101 ? -4.617 -1.282 -3.754 1.00 87.69 101 MET A O 1
ATOM 837 N N . LEU A 1 102 ? -4.953 0.508 -2.451 1.00 91.75 102 LEU A N 1
ATOM 838 C CA . LEU A 1 102 ? -5.882 1.177 -3.364 1.00 91.75 102 LEU A CA 1
ATOM 839 C C . LEU A 1 102 ? -5.167 1.675 -4.632 1.00 91.75 102 LEU A C 1
ATOM 841 O O . LEU A 1 102 ? -5.706 1.509 -5.727 1.00 91.75 102 LEU A O 1
ATOM 845 N N . THR A 1 103 ? -3.952 2.224 -4.518 1.00 93.12 103 THR A N 1
ATOM 846 C CA . THR A 1 103 ? -3.155 2.625 -5.693 1.00 93.12 103 THR A CA 1
ATOM 847 C C . THR A 1 103 ? -2.648 1.434 -6.515 1.00 93.12 103 THR A C 1
ATOM 849 O O . THR A 1 103 ? -2.631 1.523 -7.743 1.00 93.12 103 THR A O 1
ATOM 852 N N . GLU A 1 104 ? -2.338 0.292 -5.892 1.00 91.12 104 GLU A N 1
ATOM 853 C CA . GLU A 1 104 ? -2.034 -0.967 -6.599 1.00 91.12 104 GLU A CA 1
ATOM 854 C C . GLU A 1 104 ? -3.264 -1.490 -7.363 1.00 91.12 104 GLU A C 1
ATOM 856 O O . GLU A 1 104 ? -3.201 -1.750 -8.567 1.00 91.12 104 GLU A O 1
ATOM 861 N N . MET A 1 105 ? -4.423 -1.556 -6.695 1.00 92.75 105 MET A N 1
ATOM 862 C CA . MET A 1 105 ? -5.690 -2.005 -7.290 1.00 92.75 105 MET A CA 1
ATOM 863 C C . MET A 1 105 ? -6.122 -1.132 -8.482 1.00 92.75 105 MET A C 1
ATOM 865 O O . MET A 1 105 ? -6.688 -1.633 -9.455 1.00 92.75 105 MET A O 1
ATOM 869 N N . LEU A 1 106 ? -5.838 0.172 -8.424 1.00 94.38 106 LEU A N 1
ATOM 870 C CA . LEU A 1 106 ? -6.055 1.106 -9.528 1.00 94.38 106 LEU A CA 1
ATOM 871 C C . LEU A 1 106 ? -5.021 0.968 -10.647 1.00 94.38 106 LEU A C 1
ATOM 873 O O . LEU A 1 106 ? -5.381 1.095 -11.815 1.00 94.38 106 LEU A O 1
ATOM 877 N N . SER A 1 107 ? -3.768 0.651 -10.321 1.00 93.56 107 SER A N 1
ATOM 878 C CA . SER A 1 107 ? -2.720 0.417 -11.321 1.00 93.56 107 SER A CA 1
ATOM 879 C C . SER A 1 107 ? -2.999 -0.846 -12.142 1.00 93.56 107 SER A C 1
ATOM 881 O O . SER A 1 107 ? -2.855 -0.833 -13.364 1.00 93.56 107 SER A O 1
ATOM 883 N N . ALA A 1 108 ? -3.540 -1.894 -11.511 1.00 92.44 108 ALA A N 1
ATOM 884 C CA . ALA A 1 108 ? -4.080 -3.065 -12.206 1.00 92.44 108 ALA A CA 1
ATOM 885 C C . ALA A 1 108 ? -5.237 -2.729 -13.173 1.00 92.44 108 ALA A C 1
ATOM 887 O O . ALA A 1 108 ? -5.474 -3.467 -14.129 1.00 92.44 108 ALA A O 1
ATOM 888 N N . ALA A 1 109 ? -5.939 -1.613 -12.952 1.00 92.88 109 ALA A N 1
ATOM 889 C CA . ALA A 1 109 ? -7.009 -1.099 -13.803 1.00 92.88 109 ALA A CA 1
ATOM 890 C C . ALA A 1 109 ? -6.536 -0.043 -14.832 1.00 92.88 109 ALA A C 1
ATOM 892 O O . ALA A 1 109 ? -7.371 0.641 -15.423 1.00 92.88 109 ALA A O 1
ATOM 893 N N . GLY A 1 110 ? -5.226 0.089 -15.092 1.00 92.25 110 GLY A N 1
ATOM 894 C CA . GLY A 1 110 ? -4.654 1.101 -15.999 1.00 92.25 110 GLY A CA 1
ATOM 895 C C . GLY A 1 110 ? -5.237 1.132 -17.425 1.00 92.25 110 GLY A C 1
ATOM 896 O O . GLY A 1 110 ? -5.352 2.197 -18.031 1.00 92.25 110 GLY A O 1
ATOM 897 N N . ASN A 1 111 ? -5.712 -0.008 -17.940 1.00 91.12 111 ASN A N 1
ATOM 898 C CA . ASN A 1 111 ? -6.359 -0.101 -19.259 1.00 91.12 111 ASN A CA 1
ATOM 899 C C . ASN A 1 111 ? -7.853 0.318 -19.260 1.00 91.12 111 ASN A C 1
ATOM 901 O O . ASN A 1 111 ? -8.563 0.016 -20.223 1.00 91.12 111 ASN A O 1
ATOM 905 N N . ALA A 1 112 ? -8.354 0.967 -18.201 1.00 95.25 112 ALA A N 1
ATOM 906 C CA . ALA A 1 112 ? -9.744 1.413 -18.089 1.00 95.25 112 ALA A CA 1
ATOM 907 C C . ALA A 1 112 ? -10.061 2.648 -18.954 1.00 95.25 112 ALA A C 1
ATOM 909 O O . ALA A 1 112 ? -9.349 3.651 -18.908 1.00 95.25 112 ALA A O 1
ATOM 910 N N . LYS A 1 113 ? -11.188 2.614 -19.678 1.00 95.88 113 LYS A N 1
ATOM 911 C CA . LYS A 1 113 ? -11.714 3.765 -20.441 1.00 95.88 113 LYS A CA 1
ATOM 912 C C . LYS A 1 113 ? -12.522 4.728 -19.569 1.00 95.88 113 LYS A C 1
ATOM 914 O O . LYS A 1 113 ? -12.371 5.942 -19.706 1.00 95.88 113 LYS A O 1
ATOM 919 N N . ASN A 1 114 ? -13.343 4.204 -18.661 1.00 97.06 114 ASN A N 1
ATOM 920 C CA . ASN A 1 114 ? -14.163 4.984 -17.737 1.00 97.06 114 ASN A CA 1
ATOM 921 C C . ASN A 1 114 ? -13.890 4.549 -16.289 1.00 97.06 114 ASN A C 1
ATOM 923 O O . ASN A 1 114 ? -14.115 3.388 -15.937 1.00 97.06 114 ASN A O 1
ATOM 927 N N . LEU A 1 115 ? -13.464 5.486 -15.441 1.00 96.56 115 LEU A N 1
ATOM 928 C CA . LEU A 1 115 ? -13.367 5.312 -13.988 1.00 96.56 115 LEU A CA 1
ATOM 929 C C . LEU A 1 115 ? -14.585 5.937 -13.301 1.00 96.56 115 LEU A C 1
ATOM 931 O O . LEU A 1 115 ? -15.052 7.003 -13.697 1.00 96.56 115 LEU A O 1
ATOM 935 N N . THR A 1 116 ? -15.092 5.306 -12.246 1.00 96.69 116 THR A N 1
ATOM 936 C CA . THR A 1 116 ? -16.123 5.864 -11.358 1.00 96.69 116 THR A CA 1
ATOM 937 C C . THR A 1 116 ? -15.746 5.620 -9.905 1.00 96.69 116 THR A C 1
ATOM 939 O O . THR A 1 116 ? -15.397 4.500 -9.540 1.00 96.69 116 THR A O 1
ATOM 942 N N . PHE A 1 117 ? -15.873 6.655 -9.076 1.00 94.75 117 PHE A N 1
ATOM 943 C CA . PHE A 1 117 ? -15.584 6.608 -7.643 1.00 94.75 117 PHE A CA 1
ATOM 944 C C . PHE A 1 117 ? -16.827 6.942 -6.810 1.00 94.75 117 PHE A C 1
ATOM 946 O O . PHE A 1 117 ? -17.642 7.776 -7.215 1.00 94.75 117 PHE A O 1
ATOM 953 N N . ASP A 1 118 ? -16.960 6.335 -5.628 1.00 93.00 118 ASP A N 1
ATOM 954 C CA . ASP A 1 118 ? -17.776 6.916 -4.554 1.00 93.00 118 ASP A CA 1
ATOM 955 C C . ASP A 1 118 ? -17.008 8.004 -3.781 1.00 93.00 118 ASP A C 1
ATOM 957 O O . ASP A 1 118 ? -15.827 8.269 -4.030 1.00 93.00 118 ASP A O 1
ATOM 961 N N . LEU A 1 119 ? -17.709 8.680 -2.865 1.00 91.25 119 LEU A N 1
ATOM 962 C CA . LEU A 1 119 ? -17.171 9.819 -2.119 1.00 91.25 119 LEU A CA 1
ATOM 963 C C . LEU A 1 119 ? -15.971 9.436 -1.243 1.00 91.25 119 LEU A C 1
ATOM 965 O O . LEU A 1 119 ? -15.049 10.236 -1.094 1.00 91.25 119 LEU A O 1
ATOM 969 N N . ASP A 1 120 ? -15.951 8.218 -0.711 1.00 90.75 120 ASP A N 1
ATOM 970 C CA . ASP A 1 120 ? -14.896 7.764 0.192 1.00 90.75 120 ASP A CA 1
ATOM 971 C C . ASP A 1 120 ? -13.665 7.279 -0.576 1.00 90.75 120 ASP A C 1
ATOM 973 O O . ASP A 1 120 ? -12.544 7.563 -0.161 1.00 90.75 120 ASP A O 1
ATOM 977 N N . SER A 1 121 ? -13.850 6.659 -1.747 1.00 92.62 121 SER A N 1
ATOM 978 C CA . SER A 1 121 ? -12.754 6.300 -2.659 1.00 92.62 121 SER A CA 1
ATOM 979 C C . SER A 1 121 ? -11.959 7.532 -3.092 1.00 92.62 121 SER A C 1
ATOM 981 O O . SER A 1 121 ? -10.732 7.545 -2.999 1.00 92.62 121 SER A O 1
ATOM 983 N N . ILE A 1 122 ? -12.644 8.597 -3.531 1.00 93.00 122 ILE A N 1
ATOM 984 C CA . ILE A 1 122 ? -11.962 9.810 -4.004 1.00 93.00 122 ILE A CA 1
ATOM 985 C C . ILE A 1 122 ? -11.352 10.628 -2.849 1.00 93.00 122 ILE A C 1
ATOM 987 O O . ILE A 1 122 ? -10.294 11.230 -3.026 1.00 93.00 122 ILE A O 1
ATOM 991 N N . LYS A 1 123 ? -11.954 10.604 -1.648 1.00 91.12 123 LYS A N 1
ATOM 992 C CA . LYS A 1 123 ? -11.353 11.173 -0.426 1.00 91.12 123 LYS A CA 1
ATOM 993 C C . LYS A 1 123 ? -10.100 10.411 0.013 1.00 91.12 123 LYS A C 1
ATOM 995 O O . LYS A 1 123 ? -9.112 11.050 0.355 1.00 91.12 123 LYS A O 1
ATOM 1000 N N . ALA A 1 124 ? -10.126 9.077 -0.005 1.00 91.06 124 ALA A N 1
ATOM 1001 C CA . ALA A 1 124 ? -8.984 8.243 0.370 1.00 91.06 124 ALA A CA 1
ATOM 1002 C C . ALA A 1 124 ? -7.785 8.493 -0.551 1.00 91.06 124 ALA A C 1
ATOM 1004 O O . ALA A 1 124 ? -6.676 8.726 -0.072 1.00 91.06 124 ALA A O 1
ATOM 1005 N N . LEU A 1 125 ? -8.028 8.568 -1.865 1.00 92.44 125 LEU A N 1
ATOM 1006 C CA . LEU A 1 125 ? -7.018 9.011 -2.826 1.00 92.44 125 LEU A CA 1
ATOM 1007 C C . LEU A 1 125 ? -6.528 10.431 -2.509 1.00 92.44 125 LEU A C 1
ATOM 1009 O O . LEU A 1 125 ? -5.330 10.639 -2.376 1.00 92.44 125 LEU A O 1
ATOM 1013 N N . ALA A 1 126 ? -7.422 11.402 -2.298 1.00 91.19 126 ALA A N 1
ATOM 1014 C CA . ALA A 1 126 ? -7.026 12.774 -1.956 1.00 91.19 126 ALA A CA 1
ATOM 1015 C C . ALA A 1 126 ? -6.194 12.889 -0.658 1.00 91.19 126 ALA A C 1
ATOM 1017 O O . ALA A 1 126 ? -5.415 13.831 -0.528 1.00 91.19 126 ALA A O 1
ATOM 1018 N N . ALA A 1 127 ? -6.337 11.940 0.274 1.00 88.56 127 ALA A N 1
ATOM 1019 C CA . ALA A 1 127 ? -5.585 11.851 1.528 1.00 88.56 127 ALA A CA 1
ATOM 1020 C C . ALA A 1 127 ? -4.287 11.016 1.435 1.00 88.56 127 ALA A C 1
ATOM 1022 O O . ALA A 1 127 ? -3.608 10.827 2.445 1.00 88.56 127 ALA A O 1
ATOM 1023 N N . THR A 1 128 ? -3.943 10.494 0.253 1.00 88.44 128 THR A N 1
ATOM 1024 C CA . THR A 1 128 ? -2.771 9.632 0.044 1.00 88.44 128 THR A CA 1
ATOM 1025 C C . THR A 1 128 ? -1.510 10.472 -0.186 1.00 88.44 128 THR A C 1
ATOM 1027 O O . THR A 1 128 ? -1.317 11.053 -1.255 1.00 88.44 128 THR A O 1
ATOM 1030 N N . ASP A 1 129 ? -0.630 10.524 0.815 1.00 84.75 129 ASP A N 1
ATOM 1031 C CA . ASP A 1 129 ? 0.533 11.422 0.859 1.00 84.75 129 ASP A CA 1
ATOM 1032 C C . ASP A 1 129 ? 1.611 11.120 -0.199 1.00 84.75 129 ASP A C 1
ATOM 1034 O O . ASP A 1 129 ? 2.227 12.039 -0.737 1.00 84.75 129 ASP A O 1
ATOM 1038 N N . PHE A 1 130 ? 1.797 9.852 -0.566 1.00 86.94 130 PHE A N 1
ATOM 1039 C CA . PHE A 1 130 ? 2.759 9.436 -1.596 1.00 86.94 130 PHE A CA 1
ATOM 1040 C C . PHE A 1 130 ? 2.227 9.494 -3.043 1.00 86.94 130 PHE A C 1
ATOM 1042 O O . PHE A 1 130 ? 2.966 9.143 -3.959 1.00 86.94 130 PHE A O 1
ATOM 1049 N N . LEU A 1 131 ? 1.001 9.975 -3.312 1.00 90.38 131 LEU A N 1
ATOM 1050 C CA . LEU A 1 131 ? 0.513 10.100 -4.703 1.00 90.38 131 LEU A CA 1
ATOM 1051 C C . LEU A 1 131 ? 1.432 10.952 -5.594 1.00 90.38 131 LEU A C 1
ATOM 1053 O O . LEU A 1 131 ? 1.484 10.732 -6.800 1.00 90.38 131 LEU A O 1
ATOM 1057 N N . ALA A 1 132 ? 2.168 11.905 -5.016 1.00 88.94 132 ALA A N 1
ATOM 1058 C CA . ALA A 1 132 ? 3.075 12.783 -5.753 1.00 88.94 132 ALA A CA 1
ATOM 1059 C C . ALA A 1 132 ? 4.310 12.072 -6.344 1.00 88.94 132 ALA A C 1
ATOM 1061 O O . ALA A 1 132 ? 4.924 12.617 -7.261 1.00 88.94 132 ALA A O 1
ATOM 1062 N N . SER A 1 133 ? 4.678 10.877 -5.859 1.00 90.44 133 SER A N 1
ATOM 1063 C CA . SER A 1 133 ? 5.753 10.061 -6.448 1.00 90.44 133 SER A CA 1
ATOM 1064 C C . SER A 1 133 ? 5.245 9.018 -7.452 1.00 90.44 133 SER A C 1
ATOM 1066 O O . SER A 1 133 ? 6.046 8.444 -8.194 1.00 90.44 133 SER A O 1
ATOM 1068 N N . LEU A 1 134 ? 3.929 8.786 -7.519 1.00 91.94 134 LEU A N 1
ATOM 1069 C CA . LEU A 1 134 ? 3.323 7.831 -8.443 1.00 91.94 134 LEU A CA 1
ATOM 1070 C C . LEU A 1 134 ? 3.023 8.476 -9.800 1.00 91.94 134 LEU A C 1
ATOM 1072 O O . LEU A 1 134 ? 2.445 9.558 -9.899 1.00 91.94 134 LEU A O 1
ATOM 1076 N N . ARG A 1 135 ? 3.369 7.767 -10.878 1.00 92.69 135 ARG A N 1
ATOM 1077 C CA . ARG A 1 135 ? 2.915 8.120 -12.230 1.00 92.69 135 ARG A 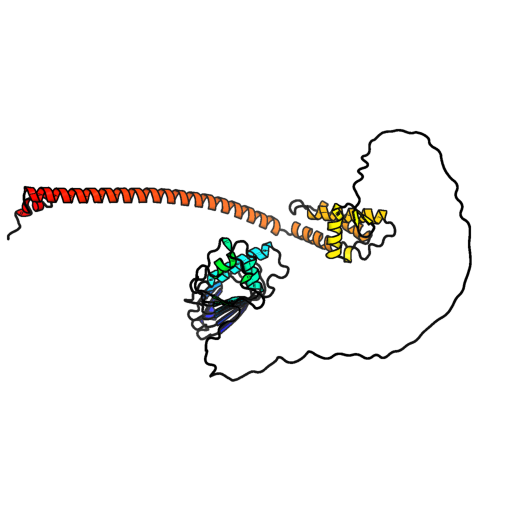CA 1
ATOM 1078 C C . ARG A 1 135 ? 1.463 7.688 -12.416 1.00 92.69 135 ARG A C 1
ATOM 1080 O O . ARG A 1 135 ? 1.024 6.699 -11.836 1.00 92.69 135 ARG A O 1
ATOM 1087 N N . SER A 1 136 ? 0.737 8.410 -13.265 1.00 95.69 136 SER A N 1
ATOM 1088 C CA . SER A 1 136 ? -0.610 8.023 -13.684 1.00 95.69 136 SER A CA 1
ATOM 1089 C C . SER A 1 136 ? -0.580 6.659 -14.394 1.00 95.69 136 SER A C 1
ATOM 1091 O O . SER A 1 136 ? 0.150 6.531 -15.380 1.00 95.69 136 SER A O 1
ATOM 1093 N N . PRO A 1 137 ? -1.342 5.646 -13.938 1.00 94.69 137 PRO A N 1
ATOM 1094 C CA . PRO A 1 137 ? -1.361 4.329 -14.576 1.00 94.69 137 PRO A CA 1
ATOM 1095 C C . PRO A 1 137 ? -2.326 4.251 -15.772 1.00 94.69 137 PRO A C 1
ATOM 1097 O O . PRO A 1 137 ? -2.348 3.244 -16.475 1.00 94.69 137 PRO A O 1
ATOM 1100 N N . PHE A 1 138 ? -3.153 5.279 -15.996 1.00 95.19 138 PHE A N 1
ATOM 1101 C CA . PHE A 1 138 ? -4.290 5.205 -16.912 1.00 95.19 138 PHE A CA 1
ATOM 1102 C C . PHE A 1 138 ? -3.937 5.716 -18.316 1.00 95.19 138 PHE A C 1
ATOM 1104 O O . PHE A 1 138 ? -3.940 6.921 -18.571 1.00 95.19 138 PHE A O 1
ATOM 1111 N N . SER A 1 139 ? -3.645 4.798 -19.237 1.00 91.25 139 SER A N 1
ATOM 1112 C CA . SER A 1 139 ? -3.209 5.091 -20.617 1.00 91.25 139 SER A CA 1
ATOM 1113 C C . SER A 1 139 ? -4.351 5.209 -21.636 1.00 91.25 139 SER A C 1
ATOM 1115 O O . SER A 1 139 ? -4.203 5.881 -22.654 1.00 91.25 139 SER A O 1
ATOM 1117 N N . ASN A 1 140 ? -5.490 4.564 -21.364 1.00 92.06 140 ASN A N 1
ATOM 1118 C CA . ASN A 1 140 ? -6.640 4.460 -22.276 1.00 92.06 140 ASN A CA 1
ATOM 1119 C C . ASN A 1 140 ? -7.866 5.271 -21.809 1.00 92.06 140 ASN A C 1
ATOM 1121 O O . ASN A 1 140 ? -8.981 5.073 -22.308 1.00 92.06 140 ASN A O 1
ATOM 1125 N N . LEU A 1 141 ? -7.680 6.159 -20.831 1.00 96.19 141 LEU A N 1
ATOM 1126 C CA . LEU A 1 141 ? -8.766 6.804 -20.105 1.00 96.19 141 LEU A CA 1
ATOM 1127 C C . LEU A 1 141 ? -9.461 7.870 -20.956 1.00 96.19 141 LEU A C 1
ATOM 1129 O O . LEU A 1 141 ? -8.839 8.640 -21.690 1.00 96.19 141 LEU A O 1
ATOM 1133 N N . LYS A 1 142 ? -10.783 7.931 -20.821 1.00 96.12 142 LYS A N 1
ATOM 1134 C CA . LYS A 1 142 ? -11.656 8.918 -21.462 1.00 96.12 142 LYS A CA 1
ATOM 1135 C C . LYS A 1 142 ? -12.449 9.714 -20.439 1.00 96.12 142 LYS A C 1
ATOM 1137 O O . LYS A 1 142 ? -12.602 10.916 -20.622 1.00 96.12 142 LYS A O 1
ATOM 1142 N N . ILE A 1 143 ? -12.948 9.059 -19.387 1.00 96.06 143 ILE A N 1
ATOM 1143 C CA . ILE A 1 143 ? -13.840 9.678 -18.399 1.00 96.06 143 ILE A CA 1
ATOM 1144 C C . ILE A 1 143 ? -13.431 9.290 -16.974 1.00 96.06 143 ILE A C 1
ATOM 1146 O O . ILE A 1 143 ? -13.303 8.107 -16.657 1.00 96.06 143 ILE A O 1
ATOM 1150 N N . VAL A 1 144 ? -13.327 10.285 -16.090 1.00 95.94 144 VAL A N 1
ATOM 1151 C CA . VAL A 1 144 ? -13.372 10.102 -14.630 1.00 95.94 144 VAL A CA 1
ATOM 1152 C C . VAL A 1 144 ? -14.698 10.646 -14.114 1.00 95.94 144 VAL A C 1
ATOM 1154 O O . VAL A 1 144 ? -14.916 11.858 -14.092 1.00 95.94 144 VAL A O 1
ATOM 1157 N N . LYS A 1 145 ? -15.587 9.758 -13.666 1.00 94.19 145 LYS A N 1
ATOM 1158 C CA . LYS A 1 145 ? -16.832 10.145 -13.006 1.00 94.19 145 LYS A CA 1
ATOM 1159 C C . LYS A 1 145 ? -16.586 10.402 -11.521 1.00 94.19 145 LYS A C 1
ATOM 1161 O O . LYS A 1 145 ? -16.270 9.477 -10.767 1.00 94.19 145 LYS A O 1
ATOM 1166 N N . LEU A 1 146 ? -16.789 11.647 -11.107 1.00 90.88 146 LEU A N 1
ATOM 1167 C CA . LEU A 1 146 ? -16.769 12.053 -9.707 1.00 90.88 146 LEU A CA 1
ATOM 1168 C C . LEU A 1 146 ? -18.149 11.871 -9.047 1.00 90.88 146 LEU A C 1
ATOM 1170 O O . LEU A 1 146 ? -19.180 12.003 -9.715 1.00 90.88 146 LEU A O 1
ATOM 1174 N N . PRO A 1 147 ? -18.188 11.571 -7.738 1.00 90.75 147 PRO A N 1
ATOM 1175 C CA . PRO A 1 147 ? -19.427 11.431 -6.984 1.00 90.75 147 PRO A CA 1
ATOM 1176 C C . PRO A 1 147 ? -20.094 12.789 -6.728 1.00 90.75 147 PRO A C 1
ATOM 1178 O O . PRO A 1 147 ? -19.434 13.823 -6.604 1.00 90.75 147 PRO A O 1
ATOM 1181 N N . LEU A 1 148 ? -21.421 12.770 -6.576 1.00 83.62 148 LEU A N 1
ATOM 1182 C CA . LEU A 1 148 ? -22.197 13.934 -6.143 1.00 83.62 148 LEU A CA 1
ATOM 1183 C C . LEU A 1 148 ? -21.637 14.483 -4.819 1.00 83.62 148 LEU A C 1
ATOM 1185 O O . LEU A 1 148 ? -21.384 13.732 -3.880 1.00 83.62 148 LEU A O 1
ATOM 1189 N N . GLY A 1 149 ? -21.428 15.800 -4.765 1.00 80.12 149 GLY A N 1
ATOM 1190 C CA . GLY A 1 149 ? -20.822 16.499 -3.626 1.00 80.12 149 GLY A CA 1
ATOM 1191 C C . GLY A 1 149 ? -19.306 16.725 -3.725 1.00 80.12 149 GLY A C 1
ATOM 1192 O O . GLY A 1 149 ? -18.815 17.670 -3.111 1.00 80.12 149 GLY A O 1
ATOM 1193 N N . TYR A 1 150 ? -18.563 15.956 -4.532 1.00 86.19 150 TYR A N 1
ATOM 1194 C CA . TYR A 1 150 ? -17.133 16.206 -4.752 1.00 86.19 150 TYR A CA 1
ATOM 1195 C C . TYR A 1 150 ? -16.931 17.177 -5.926 1.00 86.19 150 TYR A C 1
ATOM 1197 O O . TYR A 1 150 ? -17.244 16.861 -7.074 1.00 86.19 150 TYR A O 1
ATOM 1205 N N . LYS A 1 151 ? -16.408 18.379 -5.653 1.00 85.31 151 LYS A N 1
ATOM 1206 C CA . LYS A 1 151 ? -16.172 19.409 -6.679 1.00 85.31 151 LYS A CA 1
ATOM 1207 C C . LYS A 1 151 ? -14.834 19.169 -7.377 1.00 85.31 151 LYS A C 1
ATOM 1209 O O . LYS A 1 151 ? -13.812 19.029 -6.708 1.00 85.31 151 LYS A O 1
ATOM 1214 N N . GLU A 1 152 ? -14.801 19.231 -8.708 1.00 84.94 152 GLU A N 1
ATOM 1215 C CA . GLU A 1 152 ? -13.540 19.171 -9.466 1.00 84.94 152 GLU A CA 1
ATOM 1216 C C . GLU A 1 152 ? -12.560 20.276 -9.030 1.00 84.94 152 GLU A C 1
ATOM 1218 O O . GLU A 1 152 ? -11.371 20.018 -8.880 1.00 84.94 152 GLU A O 1
ATOM 1223 N N . SER A 1 153 ? -13.064 21.471 -8.704 1.00 85.44 153 SER A N 1
ATOM 1224 C CA . SER A 1 153 ? -12.268 22.594 -8.187 1.00 85.44 153 SER A CA 1
ATOM 1225 C C . SER A 1 153 ? -11.655 22.367 -6.794 1.00 85.44 153 SER A C 1
ATOM 1227 O O . SER A 1 153 ? -10.898 23.214 -6.334 1.00 85.44 153 SER A O 1
ATOM 1229 N N . SER A 1 154 ? -12.000 21.272 -6.103 1.00 86.19 154 SER A N 1
ATOM 1230 C CA . SER A 1 154 ? -11.356 20.839 -4.848 1.00 86.19 154 SER A CA 1
ATOM 1231 C C . SER A 1 154 ? -10.365 19.682 -5.034 1.00 86.19 154 SER A C 1
ATOM 1233 O O . SER A 1 154 ? -9.746 19.245 -4.067 1.00 86.19 154 SER A O 1
ATOM 1235 N N . MET A 1 155 ? -10.186 19.189 -6.264 1.00 91.56 155 MET A N 1
ATOM 1236 C CA . MET A 1 155 ? -9.172 18.186 -6.580 1.00 91.56 155 MET A CA 1
ATOM 1237 C C . MET A 1 155 ? -7.778 18.824 -6.559 1.00 91.56 155 MET A C 1
ATOM 1239 O O . MET A 1 155 ? -7.533 19.814 -7.248 1.00 91.56 155 MET A O 1
ATOM 1243 N N . SER A 1 156 ? -6.843 18.239 -5.806 1.00 93.50 156 SER A N 1
ATOM 1244 C CA . SER A 1 156 ? -5.450 18.697 -5.804 1.00 93.50 156 SER A CA 1
ATOM 1245 C C . SER A 1 156 ? -4.783 18.464 -7.165 1.00 93.50 156 SER A C 1
ATOM 1247 O O . SER A 1 156 ? -5.122 17.528 -7.894 1.00 93.50 156 SER A O 1
ATOM 1249 N N . SER A 1 157 ? -3.786 19.287 -7.501 1.00 92.56 157 SER A N 1
ATOM 1250 C CA . SER A 1 157 ? -2.969 19.111 -8.713 1.00 92.56 157 SER A CA 1
ATOM 1251 C C . SER A 1 157 ? -2.305 17.730 -8.767 1.00 92.56 157 SER A C 1
ATOM 1253 O O . SER A 1 157 ? -2.254 17.120 -9.832 1.00 92.56 157 SER A O 1
ATOM 1255 N N . VAL A 1 158 ? -1.880 17.206 -7.613 1.00 95.38 158 VAL A N 1
ATOM 1256 C CA . VAL A 1 158 ? -1.339 15.848 -7.443 1.00 95.38 158 VAL A CA 1
ATOM 1257 C C . VAL A 1 158 ? -2.372 14.783 -7.826 1.00 95.38 158 VAL A C 1
ATOM 1259 O O . VAL A 1 158 ? -2.092 13.952 -8.688 1.00 95.38 158 VAL A O 1
ATOM 1262 N N . LEU A 1 159 ? -3.585 14.831 -7.261 1.00 95.00 159 LEU A N 1
ATOM 1263 C CA . LEU A 1 159 ? -4.637 13.857 -7.573 1.00 95.00 159 LEU A CA 1
ATOM 1264 C C . LEU A 1 159 ? -5.083 13.952 -9.041 1.00 95.00 159 LEU A C 1
ATOM 1266 O O . LEU A 1 159 ? -5.278 12.926 -9.692 1.00 95.00 159 LEU A O 1
ATOM 1270 N N . ARG A 1 160 ? -5.172 15.169 -9.596 1.00 94.38 160 ARG A N 1
ATOM 1271 C CA . ARG A 1 160 ? -5.466 15.379 -11.021 1.00 94.38 160 ARG A CA 1
ATOM 1272 C C . ARG A 1 160 ? -4.377 14.785 -11.919 1.00 94.38 160 ARG A C 1
ATOM 1274 O O . ARG A 1 160 ? -4.700 14.131 -12.907 1.00 94.38 160 ARG A O 1
ATOM 1281 N N . SER A 1 161 ? -3.107 14.985 -11.564 1.00 94.38 161 SER A N 1
ATOM 1282 C CA . SER A 1 161 ? -1.954 14.434 -12.285 1.00 94.38 161 SER A CA 1
ATOM 1283 C C . SER A 1 161 ? -1.945 12.902 -12.247 1.00 94.38 161 SER A C 1
ATOM 1285 O O . SER A 1 161 ? -1.792 12.265 -13.285 1.00 94.38 161 SER A O 1
ATOM 1287 N N . TYR A 1 162 ? -2.216 12.290 -11.091 1.00 95.88 162 TYR A N 1
ATOM 1288 C CA . TYR A 1 162 ? -2.323 10.833 -10.976 1.00 95.88 162 TYR A CA 1
ATOM 1289 C C . TYR A 1 162 ? -3.500 10.254 -11.782 1.00 95.88 162 TYR A C 1
ATOM 1291 O O . TYR A 1 162 ? -3.348 9.234 -12.455 1.00 95.88 162 TYR A O 1
ATOM 1299 N N . LEU A 1 163 ? -4.667 10.904 -11.775 1.00 94.94 163 LEU A N 1
ATOM 1300 C CA . LEU A 1 163 ? -5.844 10.405 -12.495 1.00 94.94 163 LEU A CA 1
ATOM 1301 C C . LEU A 1 163 ? -5.779 10.622 -14.016 1.00 94.94 163 LEU A C 1
ATOM 1303 O O . LEU A 1 163 ? -6.268 9.773 -14.753 1.00 94.94 163 LEU A O 1
ATOM 1307 N N . LEU A 1 164 ? -5.202 11.732 -14.494 1.00 94.94 164 LEU A N 1
ATOM 1308 C CA . LEU A 1 164 ? -5.277 12.138 -15.910 1.00 94.94 164 LEU A CA 1
ATOM 1309 C C . LEU A 1 164 ? -3.916 12.208 -16.631 1.00 94.94 164 LEU A C 1
ATOM 1311 O O . LEU A 1 164 ? -3.886 12.361 -17.849 1.00 94.94 164 LEU A O 1
ATOM 1315 N N . GLY A 1 165 ? -2.787 12.123 -15.922 1.00 93.50 165 GLY A N 1
ATOM 1316 C CA . GLY A 1 165 ? -1.460 12.455 -16.463 1.00 93.50 165 GLY A CA 1
ATOM 1317 C C . GLY A 1 165 ? -0.980 11.573 -17.621 1.00 93.50 165 GLY A C 1
ATOM 1318 O O . GLY A 1 165 ? -0.246 12.055 -18.479 1.00 93.50 165 GLY A O 1
ATOM 1319 N N . ALA A 1 166 ? -1.419 10.312 -17.685 1.00 93.69 166 ALA A N 1
ATOM 1320 C CA . ALA A 1 166 ? -1.136 9.405 -18.803 1.00 93.69 166 ALA A CA 1
ATOM 1321 C C . ALA A 1 166 ? -2.212 9.446 -19.912 1.00 93.69 166 ALA A C 1
ATOM 1323 O O . ALA A 1 166 ? -2.007 8.888 -20.986 1.00 93.69 166 ALA A O 1
ATOM 1324 N N . SER A 1 167 ? -3.324 10.154 -19.684 1.00 94.06 167 SER A N 1
ATOM 1325 C CA . SER A 1 167 ? -4.429 10.347 -20.632 1.00 94.06 167 SER A CA 1
ATOM 1326 C C . SER A 1 167 ? -4.873 11.820 -20.660 1.00 94.06 167 SER A C 1
ATOM 1328 O O . SER A 1 167 ? -5.981 12.138 -20.228 1.00 94.06 167 SER A O 1
ATOM 1330 N N . PRO A 1 168 ? -4.065 12.756 -21.200 1.00 87.00 168 PRO A N 1
ATOM 1331 C CA . PRO A 1 168 ? -4.351 14.200 -21.157 1.00 87.00 168 PRO A CA 1
ATOM 1332 C C . PRO A 1 168 ? -5.602 14.637 -21.946 1.00 87.00 168 PRO A C 1
ATOM 1334 O O . PRO A 1 168 ? -5.978 15.806 -21.911 1.00 87.00 168 PRO A O 1
ATOM 1337 N N . ARG A 1 169 ? -6.254 13.714 -22.667 1.00 90.88 169 ARG A N 1
ATOM 1338 C CA . ARG A 1 169 ? -7.545 13.915 -23.350 1.00 90.88 169 ARG A CA 1
ATOM 1339 C C . ARG A 1 169 ? -8.752 13.424 -22.534 1.00 90.88 169 ARG A C 1
ATOM 1341 O O . ARG A 1 169 ? -9.877 13.566 -23.007 1.00 90.88 169 ARG A O 1
ATOM 1348 N N . ALA A 1 170 ? -8.534 12.828 -21.361 1.00 93.94 170 ALA A N 1
ATOM 1349 C CA . ALA A 1 170 ? -9.597 12.353 -20.484 1.00 93.94 170 ALA A CA 1
ATOM 1350 C C . ALA A 1 170 ? -10.293 13.522 -19.771 1.00 93.94 170 ALA A C 1
ATOM 1352 O O . ALA A 1 170 ? -9.642 14.455 -19.296 1.00 93.94 170 ALA A O 1
ATOM 1353 N N . THR A 1 171 ? -11.618 13.457 -19.666 1.00 93.31 171 THR A N 1
ATOM 1354 C CA . THR A 1 171 ? -12.436 14.474 -19.001 1.00 93.31 171 THR A CA 1
ATOM 1355 C C . THR A 1 171 ? -12.909 14.006 -17.630 1.00 93.31 171 THR A C 1
ATOM 1357 O O . THR A 1 171 ? -13.283 12.850 -17.425 1.00 93.31 171 THR A O 1
ATOM 1360 N N . ILE A 1 172 ? -12.925 14.928 -16.673 1.00 91.88 172 ILE A N 1
ATOM 1361 C CA . ILE A 1 172 ? -13.665 14.751 -15.425 1.00 91.88 172 ILE A CA 1
ATOM 1362 C C . ILE A 1 172 ? -15.132 15.100 -15.688 1.00 91.88 172 ILE A C 1
ATOM 1364 O O . ILE A 1 172 ? -15.428 16.076 -16.376 1.00 91.88 172 ILE A O 1
ATOM 1368 N N . VAL A 1 173 ? -16.054 14.302 -15.145 1.00 90.56 173 VAL A N 1
ATOM 1369 C CA . VAL A 1 173 ? -17.497 14.561 -15.220 1.00 90.56 173 VAL A CA 1
ATOM 1370 C C . VAL A 1 173 ? -18.182 14.270 -13.884 1.00 90.56 173 VAL A C 1
ATOM 1372 O O . VAL A 1 173 ? -17.826 13.328 -13.178 1.00 90.56 173 VAL A O 1
ATOM 1375 N N . THR A 1 174 ? -19.213 15.038 -13.540 1.00 77.81 174 THR A N 1
ATOM 1376 C CA . THR A 1 174 ? -20.113 14.749 -12.401 1.00 77.81 174 THR A CA 1
ATOM 1377 C C . THR A 1 174 ? -21.355 13.957 -12.828 1.00 77.81 174 THR A C 1
ATOM 1379 O O . THR A 1 174 ? -21.977 13.261 -12.027 1.00 77.81 174 THR A O 1
ATOM 1382 N N . THR A 1 175 ? -21.693 14.003 -14.118 1.00 62.97 175 THR A N 1
ATOM 1383 C CA . THR A 1 175 ? -22.746 13.217 -14.774 1.00 62.97 175 THR A CA 1
ATOM 1384 C C . THR A 1 175 ? -22.188 12.663 -16.084 1.00 62.97 175 THR A C 1
ATOM 1386 O O . THR A 1 175 ? -21.438 13.355 -16.766 1.00 62.97 175 THR A O 1
ATOM 1389 N N . LEU A 1 176 ? -22.494 11.409 -16.445 1.00 54.44 176 LEU A N 1
ATOM 1390 C CA . LEU A 1 176 ? -22.124 10.931 -17.782 1.00 54.44 176 LEU A CA 1
ATOM 1391 C C . LEU A 1 176 ? -23.077 11.548 -18.814 1.00 54.44 176 LEU A C 1
ATOM 1393 O O . LEU A 1 176 ? -24.288 11.529 -18.577 1.00 54.44 176 LEU A O 1
ATOM 1397 N N . PRO A 1 177 ? -22.575 11.978 -19.985 1.00 42.19 177 PRO A N 1
ATOM 1398 C CA . PRO A 1 177 ? -23.403 12.053 -21.179 1.00 42.19 177 PRO A CA 1
ATOM 1399 C C . PRO A 1 177 ? -24.020 10.673 -21.424 1.00 42.19 177 PRO A C 1
ATOM 1401 O O . PRO A 1 177 ? -23.306 9.667 -21.427 1.00 42.19 177 PRO A O 1
ATOM 1404 N N . GLN A 1 178 ? -25.335 10.607 -21.621 1.00 38.84 178 GLN A N 1
ATOM 1405 C CA . GLN A 1 178 ? -25.977 9.364 -22.036 1.00 38.84 178 GLN A CA 1
ATOM 1406 C C . GLN A 1 178 ? -25.508 9.034 -23.456 1.00 38.84 178 GLN A C 1
ATOM 1408 O O . GLN A 1 178 ? -25.850 9.731 -24.409 1.00 38.84 178 GLN A O 1
ATOM 1413 N N . SER A 1 179 ? -24.709 7.977 -23.608 1.00 34.62 179 SER A N 1
ATOM 1414 C CA . SER A 1 179 ? -24.537 7.349 -24.914 1.00 34.62 179 SER A CA 1
ATOM 1415 C C . SER A 1 179 ? -25.865 6.704 -25.313 1.00 34.62 179 SER A C 1
ATOM 1417 O O . SER A 1 179 ? -26.540 6.095 -24.483 1.00 34.62 179 SER A O 1
ATOM 1419 N N . ASN A 1 180 ? -26.254 6.846 -26.584 1.00 31.42 180 ASN A N 1
ATOM 1420 C CA . ASN A 1 180 ? -27.535 6.354 -27.100 1.00 31.42 180 ASN A CA 1
ATOM 1421 C C . ASN A 1 180 ? -27.550 4.819 -27.247 1.00 31.42 180 ASN A C 1
ATOM 1423 O O . ASN A 1 180 ? -27.599 4.280 -28.353 1.00 31.42 180 ASN A O 1
ATOM 1427 N N . MET A 1 181 ? -27.533 4.108 -26.119 1.00 27.22 181 MET A N 1
ATOM 1428 C CA . MET A 1 181 ? -27.935 2.706 -26.039 1.00 27.22 181 MET A CA 1
ATOM 1429 C C . MET A 1 181 ? -29.453 2.633 -26.216 1.00 27.22 181 MET A C 1
ATOM 1431 O O . MET A 1 181 ? -30.214 2.927 -25.298 1.00 27.22 181 MET A O 1
ATOM 1435 N N . ASN A 1 182 ? -29.874 2.294 -27.435 1.00 25.83 182 ASN A N 1
ATOM 1436 C CA . ASN A 1 182 ? -31.268 2.267 -27.875 1.00 25.83 182 ASN A CA 1
ATOM 1437 C C . ASN A 1 182 ? -32.148 1.379 -26.958 1.00 25.83 182 ASN A C 1
ATOM 1439 O O . ASN A 1 182 ? -31.962 0.159 -26.956 1.00 25.83 182 ASN A O 1
ATOM 1443 N N . PRO A 1 183 ? -33.115 1.939 -26.202 1.00 30.05 183 PRO A N 1
ATOM 1444 C CA . PRO A 1 183 ? -33.887 1.195 -25.210 1.00 30.05 183 PRO A CA 1
ATOM 1445 C C . PRO A 1 183 ? -35.076 0.445 -25.841 1.00 30.05 183 PRO A C 1
ATOM 1447 O O . PRO A 1 183 ? -36.237 0.712 -25.532 1.00 30.05 183 PRO A O 1
ATOM 1450 N N . GLN A 1 184 ? -34.798 -0.524 -26.718 1.00 32.50 184 GLN A N 1
ATOM 1451 C CA . GLN A 1 184 ? -35.798 -1.471 -27.226 1.00 32.50 184 GLN A CA 1
ATOM 1452 C C . GLN A 1 184 ? -35.293 -2.917 -27.148 1.00 32.50 184 GLN A C 1
ATOM 1454 O O . GLN A 1 184 ? -34.261 -3.259 -27.717 1.00 32.50 184 GLN A O 1
ATOM 1459 N N . LYS A 1 185 ? -36.094 -3.766 -26.482 1.00 33.28 185 LYS A N 1
ATOM 1460 C CA . LYS A 1 185 ? -35.730 -5.068 -25.883 1.00 33.28 185 LYS A CA 1
ATOM 1461 C C . LYS A 1 185 ? -34.715 -4.897 -24.729 1.00 33.28 185 LYS A C 1
ATOM 1463 O O . LYS A 1 185 ? -33.637 -4.366 -24.930 1.00 33.28 185 LYS A O 1
ATOM 1468 N N . VAL A 1 186 ? -34.983 -5.328 -23.494 1.00 27.86 186 VAL A N 1
ATOM 1469 C CA . VAL A 1 186 ? -36.061 -6.197 -22.983 1.00 27.86 186 VAL A CA 1
ATOM 1470 C C . VAL A 1 186 ? -36.811 -5.505 -21.844 1.00 27.86 186 VAL A C 1
ATOM 1472 O O . VAL A 1 186 ? -36.201 -5.092 -20.866 1.00 27.86 186 VAL A O 1
ATOM 1475 N N . ALA A 1 187 ? -38.140 -5.444 -21.946 1.00 29.00 187 ALA A N 1
ATOM 1476 C CA . ALA A 1 187 ? -39.023 -5.030 -20.860 1.00 29.00 187 ALA A CA 1
ATOM 1477 C C . ALA A 1 187 ? -39.875 -6.226 -20.398 1.00 29.00 187 ALA A C 1
ATOM 1479 O O . ALA A 1 187 ? -40.939 -6.467 -20.960 1.00 29.00 187 ALA A O 1
ATOM 1480 N N . VAL A 1 188 ? -39.399 -6.970 -19.391 1.00 28.52 188 VAL A N 1
ATOM 1481 C CA . VAL A 1 188 ? -40.189 -7.926 -18.586 1.00 28.52 188 VAL A CA 1
ATOM 1482 C C . VAL A 1 188 ? -39.574 -8.007 -17.181 1.00 28.52 188 VAL A C 1
ATOM 1484 O O . VAL A 1 188 ? -38.455 -8.489 -17.054 1.00 28.52 188 VAL A O 1
ATOM 1487 N N . SER A 1 189 ? -40.346 -7.628 -16.151 1.00 27.72 189 SER A N 1
ATOM 1488 C CA . SER A 1 189 ? -40.124 -7.903 -14.711 1.00 27.72 189 SER A CA 1
ATOM 1489 C C . SER A 1 189 ? -38.861 -7.328 -14.016 1.00 27.72 189 SER A C 1
ATOM 1491 O O . SER A 1 189 ? -37.792 -7.246 -14.601 1.00 27.72 189 SER A O 1
ATOM 1493 N N . MET A 1 190 ? -38.888 -6.922 -12.734 1.00 27.66 190 MET A N 1
ATOM 1494 C CA . MET A 1 190 ? -39.984 -6.867 -11.741 1.00 27.66 190 MET A CA 1
ATOM 1495 C C . MET A 1 190 ? -40.071 -5.492 -11.055 1.00 27.66 190 MET A C 1
ATOM 1497 O O . MET A 1 190 ? -39.065 -4.810 -10.874 1.00 27.66 190 MET A O 1
ATOM 1501 N N . THR A 1 191 ? -41.269 -5.138 -10.583 1.00 28.20 191 THR A N 1
ATOM 1502 C CA . THR A 1 191 ? -41.531 -3.966 -9.732 1.00 28.20 191 THR A CA 1
ATOM 1503 C C . THR A 1 191 ? -41.698 -4.390 -8.268 1.00 28.20 191 THR A C 1
ATOM 1505 O O . THR A 1 191 ? -42.720 -4.973 -7.923 1.00 28.20 191 THR A O 1
ATOM 1508 N N . ALA A 1 192 ? -40.710 -4.096 -7.416 1.00 27.05 192 ALA A N 1
ATOM 1509 C CA . ALA A 1 192 ? -40.747 -4.190 -5.945 1.00 27.05 192 ALA A CA 1
ATOM 1510 C C . ALA A 1 192 ? -39.405 -3.663 -5.384 1.00 27.05 192 ALA A C 1
ATOM 1512 O O . ALA A 1 192 ? -38.369 -3.981 -5.957 1.00 27.05 192 ALA A O 1
ATOM 1513 N N . GLN A 1 193 ? -39.301 -2.881 -4.306 1.00 29.89 193 GLN A N 1
ATOM 1514 C CA . GLN A 1 193 ? -40.272 -2.131 -3.494 1.00 29.89 193 GLN A CA 1
ATOM 1515 C C . GLN A 1 193 ? -39.607 -0.794 -3.108 1.00 29.89 193 GLN A C 1
ATOM 1517 O O . GLN A 1 193 ? -38.425 -0.780 -2.782 1.00 29.89 193 GLN A O 1
ATOM 1522 N N . ASN A 1 194 ? -40.353 0.315 -3.129 1.00 27.58 194 ASN A N 1
A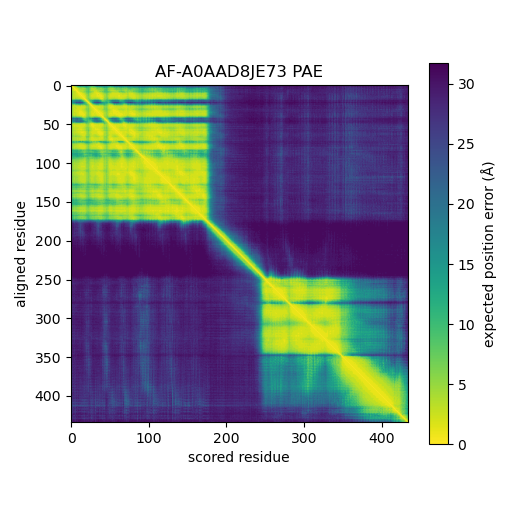TOM 1523 C CA . ASN A 1 194 ? -39.934 1.606 -2.560 1.00 27.58 194 ASN A CA 1
ATOM 1524 C C . ASN A 1 194 ? -41.190 2.429 -2.216 1.00 27.58 194 ASN A C 1
ATOM 1526 O O . ASN A 1 194 ? -41.590 3.334 -2.944 1.00 27.58 194 ASN A O 1
ATOM 1530 N N . ALA A 1 195 ? -41.865 2.032 -1.138 1.00 25.81 195 ALA A N 1
ATOM 1531 C CA . ALA A 1 195 ? -43.018 2.706 -0.541 1.00 25.81 195 ALA A CA 1
ATOM 1532 C C . ALA A 1 195 ? -43.149 2.240 0.919 1.00 25.81 195 ALA A C 1
ATOM 1534 O O . ALA A 1 195 ? -42.767 1.106 1.205 1.00 25.81 195 ALA A O 1
ATOM 1535 N N . LEU A 1 196 ? -43.728 3.084 1.789 1.00 25.22 196 LEU A N 1
ATOM 1536 C CA . LEU A 1 196 ? -43.655 3.022 3.266 1.00 25.22 196 LEU A CA 1
ATOM 1537 C C . LEU A 1 196 ? -42.245 3.397 3.789 1.00 25.22 196 LEU A C 1
ATOM 1539 O O . LEU A 1 196 ? -41.258 2.820 3.353 1.00 25.22 196 LEU A O 1
ATOM 1543 N N . LEU A 1 197 ? -42.058 4.361 4.701 1.00 24.69 197 LEU A N 1
ATOM 1544 C CA . LEU A 1 197 ? -43.002 5.214 5.450 1.00 24.69 197 LEU A CA 1
ATOM 1545 C C . LEU A 1 197 ? -42.398 6.613 5.687 1.00 24.69 197 LEU A C 1
ATOM 1547 O O . LEU A 1 197 ? -41.228 6.719 6.047 1.00 24.69 197 LEU A O 1
ATOM 1551 N N . LEU A 1 198 ? -43.207 7.672 5.551 1.00 25.23 198 LEU A N 1
ATOM 1552 C CA . LEU A 1 198 ? -42.922 9.013 6.084 1.00 25.23 198 LEU A CA 1
ATOM 1553 C C . LEU A 1 198 ? -44.239 9.813 6.190 1.00 25.23 198 LEU A C 1
ATOM 1555 O O . LEU A 1 198 ? -44.986 9.880 5.217 1.00 25.23 198 LEU A O 1
ATOM 1559 N N . GLY A 1 199 ? -44.515 10.399 7.362 1.00 22.80 199 GLY A N 1
ATOM 1560 C CA . GLY A 1 199 ? -45.802 11.020 7.728 1.00 22.80 199 GLY A CA 1
ATOM 1561 C C . GLY A 1 199 ? -46.724 10.035 8.476 1.00 22.80 199 GLY A C 1
ATOM 1562 O O . GLY A 1 199 ? -46.799 8.872 8.093 1.00 22.80 199 GLY A O 1
ATOM 1563 N N . SER A 1 200 ? -47.402 10.400 9.571 1.00 23.78 200 SER A N 1
ATOM 1564 C CA . SER A 1 200 ? -47.750 11.750 10.064 1.00 23.78 200 SER A CA 1
ATOM 1565 C C . SER A 1 200 ? -47.590 11.922 11.590 1.00 23.78 200 SER A C 1
ATOM 1567 O O . SER A 1 200 ? -47.124 11.022 12.283 1.00 23.78 200 SER A O 1
ATOM 1569 N N . LEU A 1 201 ? -47.921 13.125 12.076 1.00 27.41 201 LEU A N 1
ATOM 1570 C CA . LEU A 1 201 ? -47.797 13.607 13.458 1.00 27.41 201 LEU A CA 1
ATOM 1571 C C . LEU A 1 201 ? -48.914 13.127 14.421 1.00 27.41 201 LEU A C 1
ATOM 1573 O O . LEU A 1 201 ? -49.886 12.499 14.012 1.00 27.41 201 LEU A O 1
ATOM 1577 N N . GLU A 1 202 ? -48.764 13.591 15.670 1.00 25.34 202 GLU A N 1
ATOM 1578 C CA . GLU A 1 202 ? -49.797 13.939 16.668 1.00 25.34 202 GLU A CA 1
ATOM 1579 C C . GLU A 1 202 ? -50.168 12.951 17.789 1.00 25.34 202 GLU A C 1
ATOM 1581 O O . GLU A 1 202 ? -50.080 11.731 17.688 1.00 25.34 202 GLU A O 1
ATOM 1586 N N . VAL A 1 203 ? -50.521 13.568 18.924 1.00 28.84 203 VAL A N 1
ATOM 1587 C CA . VAL A 1 203 ? -50.782 13.001 20.255 1.00 28.84 203 VAL A CA 1
ATOM 1588 C C . VAL A 1 203 ? -51.972 13.762 20.843 1.00 28.84 203 VAL A C 1
ATOM 1590 O O . VAL A 1 203 ? -51.990 14.991 20.754 1.00 28.84 203 VAL A O 1
ATOM 1593 N N . PRO A 1 204 ? -52.928 13.080 21.497 1.00 33.69 204 PRO A N 1
ATOM 1594 C CA . PRO A 1 204 ? -53.476 13.657 22.730 1.00 33.69 204 PRO A CA 1
ATOM 1595 C C . PRO A 1 204 ? -53.629 12.661 23.899 1.00 33.69 204 PRO A C 1
ATOM 1597 O O . PRO A 1 204 ? -54.196 11.580 23.775 1.00 33.69 204 PRO A O 1
ATOM 1600 N N . THR A 1 205 ? -53.116 13.114 25.044 1.00 27.53 205 THR A N 1
ATOM 1601 C CA . THR A 1 205 ? -53.505 12.883 26.453 1.00 27.53 205 THR A CA 1
ATOM 1602 C C . THR A 1 205 ? -54.654 11.932 26.842 1.00 27.53 205 THR A C 1
ATOM 1604 O O . THR A 1 205 ? -55.770 12.009 26.327 1.00 27.53 205 THR A O 1
ATOM 1607 N N . LYS A 1 206 ? -54.451 11.235 27.979 1.00 27.50 206 LYS A N 1
ATOM 1608 C CA . LYS A 1 206 ? -55.431 11.243 29.087 1.00 27.50 206 LYS A CA 1
ATOM 1609 C C . LYS A 1 206 ? -54.821 10.929 30.465 1.00 27.50 206 LYS A C 1
ATOM 1611 O O . LYS A 1 206 ? -53.881 10.147 30.563 1.00 27.50 206 LYS A O 1
ATOM 1616 N N . ASP A 1 207 ? -55.379 11.544 31.505 1.00 23.86 207 ASP A N 1
ATOM 1617 C CA . ASP A 1 207 ? -54.897 11.541 32.895 1.00 23.86 207 ASP A CA 1
ATOM 1618 C C . ASP A 1 207 ? -55.504 10.440 33.787 1.00 23.86 207 ASP A C 1
ATOM 1620 O O . ASP A 1 207 ? -56.610 9.969 33.526 1.00 23.86 207 ASP A O 1
ATOM 1624 N N . MET A 1 208 ? -54.834 10.143 34.912 1.00 27.34 208 MET A N 1
ATOM 1625 C CA . MET A 1 208 ? -55.351 10.305 36.295 1.00 27.34 208 MET A CA 1
ATOM 1626 C C . MET A 1 208 ? -54.150 10.293 37.283 1.00 27.34 208 MET A C 1
ATOM 1628 O O . MET A 1 208 ? -53.206 9.544 37.058 1.00 27.34 208 MET A O 1
ATOM 1632 N N . ASN A 1 209 ? -53.994 11.236 38.232 1.00 25.92 209 ASN A N 1
ATOM 1633 C CA . ASN A 1 209 ? -54.702 11.422 39.528 1.00 25.92 209 ASN A CA 1
ATOM 1634 C C . ASN A 1 209 ? -54.330 10.299 40.549 1.00 25.92 209 ASN A C 1
ATOM 1636 O O . ASN A 1 209 ? -54.274 9.143 40.151 1.00 25.92 209 ASN A O 1
ATOM 1640 N N . VAL A 1 210 ? -54.033 10.503 41.849 1.00 26.55 210 VAL A N 1
ATOM 1641 C CA . VAL A 1 210 ? -54.544 11.474 42.851 1.00 26.55 210 VAL A CA 1
ATOM 1642 C C . VAL A 1 210 ? -53.479 11.929 43.886 1.00 26.55 210 VAL A C 1
ATOM 1644 O O . VAL A 1 210 ? -52.538 11.211 44.204 1.00 26.55 210 VAL A O 1
ATOM 1647 N N . GLN A 1 211 ? -53.714 13.130 44.427 1.00 28.22 211 GLN A N 1
ATOM 1648 C CA . GLN A 1 211 ? -53.141 13.847 45.587 1.00 28.22 211 GLN A CA 1
ATOM 1649 C C . GLN A 1 211 ? -52.691 13.033 46.831 1.00 28.22 211 GLN A C 1
ATOM 1651 O O . GLN A 1 211 ? -53.338 12.056 47.213 1.00 28.22 211 GLN A O 1
ATOM 1656 N N . LYS A 1 212 ? -51.783 13.629 47.632 1.00 27.56 212 LYS A N 1
ATOM 1657 C CA . LYS A 1 212 ? -52.146 14.096 48.994 1.00 27.56 212 LYS A CA 1
ATOM 1658 C C . LYS A 1 212 ? -51.267 15.251 49.509 1.00 27.56 212 LYS A C 1
ATOM 1660 O O . LYS A 1 212 ? -50.220 15.540 48.944 1.00 27.56 212 LYS A O 1
ATOM 1665 N N . GLU A 1 213 ? -51.758 15.925 50.546 1.00 25.77 213 GLU A N 1
ATOM 1666 C CA . GLU A 1 213 ? -51.396 17.274 51.013 1.00 25.77 213 GLU A CA 1
ATOM 1667 C C . GLU A 1 213 ? -51.402 17.323 52.558 1.00 25.77 213 GLU A C 1
ATOM 1669 O O . GLU A 1 213 ? -52.090 16.490 53.149 1.00 25.77 213 GLU A O 1
ATOM 1674 N N . HIS A 1 214 ? -50.640 18.256 53.167 1.00 26.66 214 HIS A N 1
ATOM 1675 C CA . HIS A 1 214 ? -50.835 18.972 54.462 1.00 26.66 214 HIS A CA 1
ATOM 1676 C C . HIS A 1 214 ? -49.472 19.499 55.001 1.00 26.66 214 HIS A C 1
ATOM 1678 O O . HIS A 1 214 ? -48.514 18.737 55.068 1.00 26.66 214 HIS A O 1
ATOM 1684 N N . VAL A 1 215 ? -49.286 20.829 55.141 1.00 25.56 215 VAL A N 1
ATOM 1685 C CA . VAL A 1 215 ? -49.443 21.677 56.368 1.00 25.56 215 VAL A CA 1
ATOM 1686 C C . VAL A 1 215 ? -48.211 21.601 57.303 1.00 25.56 215 VAL A C 1
ATOM 1688 O O . VAL A 1 215 ? -47.861 20.514 57.739 1.00 25.56 215 VAL A O 1
ATOM 1691 N N . LEU A 1 216 ? -47.405 22.680 57.405 1.00 27.20 216 LEU A N 1
ATOM 1692 C CA . LEU A 1 216 ? -47.431 23.773 58.429 1.00 27.20 216 LEU A CA 1
ATOM 1693 C C . LEU A 1 216 ? -46.706 23.331 59.741 1.00 27.20 216 LEU A C 1
ATOM 1695 O O . LEU A 1 216 ? -46.662 22.139 60.013 1.00 27.20 216 LEU A O 1
ATOM 1699 N N . GLU A 1 217 ? -46.053 24.157 60.572 1.00 26.34 217 GLU A N 1
ATOM 1700 C CA . GLU A 1 217 ? -46.122 25.613 60.811 1.00 26.34 217 GLU A CA 1
ATOM 1701 C C . GLU A 1 217 ? -44.810 26.176 61.451 1.00 26.34 217 GLU A C 1
ATOM 1703 O O . GLU A 1 217 ? -43.922 25.419 61.838 1.00 26.34 217 GLU A O 1
ATOM 1708 N N . ASP A 1 218 ? -44.711 27.509 61.507 1.00 25.98 218 ASP A N 1
ATOM 1709 C CA . ASP A 1 218 ? -43.702 28.468 62.025 1.00 25.98 218 ASP A CA 1
ATOM 1710 C C . ASP A 1 218 ? -42.687 28.127 63.152 1.00 25.98 218 ASP A C 1
ATOM 1712 O O . ASP A 1 218 ? -42.966 27.384 64.090 1.00 25.98 218 ASP A O 1
ATOM 1716 N N . SER A 1 219 ? -41.547 28.859 63.159 1.00 27.11 219 SER A N 1
ATOM 1717 C CA . SER A 1 219 ? -41.153 29.881 64.191 1.00 27.11 219 SER A CA 1
ATOM 1718 C C . SER A 1 219 ? -39.631 30.241 64.127 1.00 27.11 219 SER A C 1
ATOM 1720 O O . SER A 1 219 ? -38.802 29.365 63.911 1.00 27.11 219 SER A O 1
ATOM 1722 N N . VAL A 1 220 ? -39.194 31.515 63.992 1.00 28.38 220 VAL A N 1
ATOM 1723 C CA . VAL A 1 220 ? -38.925 32.590 65.007 1.00 28.38 220 VAL A CA 1
ATOM 1724 C C . VAL A 1 220 ? -37.700 32.323 65.929 1.00 28.38 220 VAL A C 1
ATOM 1726 O O . VAL A 1 220 ? -37.635 31.252 66.511 1.00 28.38 220 VAL A O 1
ATOM 1729 N N . VAL A 1 221 ? -36.744 33.238 66.226 1.00 28.80 221 VAL A N 1
ATOM 1730 C CA . VAL A 1 221 ? -36.202 34.458 65.554 1.00 28.80 221 VAL A CA 1
ATOM 1731 C C . VAL A 1 221 ? -34.904 34.958 66.270 1.00 28.80 221 VAL A C 1
ATOM 1733 O O . VAL A 1 221 ? -34.821 34.821 67.485 1.00 28.80 221 VAL A O 1
ATOM 1736 N N . ALA A 1 222 ? -33.970 35.617 65.549 1.00 28.00 222 ALA A N 1
ATOM 1737 C CA . ALA A 1 222 ? -32.838 36.471 66.034 1.00 28.00 222 ALA A CA 1
ATOM 1738 C C . ALA A 1 222 ? -31.798 35.840 67.030 1.00 28.00 222 ALA A C 1
ATOM 1740 O O . ALA A 1 222 ? -31.959 34.702 67.445 1.00 28.00 222 ALA A O 1
ATOM 1741 N N . ASP A 1 223 ? -30.653 36.434 67.430 1.00 27.62 223 ASP A N 1
ATOM 1742 C CA . ASP A 1 223 ? -30.003 37.749 67.207 1.00 27.62 223 ASP A CA 1
ATOM 1743 C C . ASP A 1 223 ? -28.454 37.662 67.453 1.00 27.62 223 ASP A C 1
ATOM 1745 O O . ASP A 1 223 ? -27.950 36.646 67.926 1.00 27.62 223 ASP A O 1
ATOM 1749 N N . ARG A 1 224 ? -27.735 38.784 67.262 1.00 30.77 224 ARG A N 1
ATOM 1750 C CA . ARG A 1 224 ? -26.458 39.205 67.907 1.00 30.77 224 ARG A CA 1
ATOM 1751 C C . ARG A 1 224 ? -25.118 38.545 67.547 1.00 30.77 224 ARG A C 1
ATOM 1753 O O . ARG A 1 224 ? -24.580 37.675 68.223 1.00 30.77 224 ARG A O 1
ATOM 1760 N N . ALA A 1 225 ? -24.470 39.221 66.601 1.00 27.67 225 ALA A N 1
ATOM 1761 C CA . ALA A 1 225 ? -23.022 39.389 66.485 1.00 27.67 225 ALA A CA 1
ATOM 1762 C C . ALA A 1 225 ? -22.309 39.929 67.750 1.00 27.67 225 ALA A C 1
ATOM 1764 O O . ALA A 1 225 ? -22.924 40.625 68.563 1.00 27.67 225 ALA A O 1
ATOM 1765 N N . ARG A 1 226 ? -20.969 39.782 67.783 1.00 28.72 226 ARG A N 1
ATOM 1766 C CA . ARG A 1 226 ? -20.003 40.899 67.960 1.00 28.72 226 ARG A CA 1
ATOM 1767 C C . ARG A 1 226 ? -18.555 40.504 67.607 1.00 28.72 226 ARG A C 1
ATOM 1769 O O . ARG A 1 226 ? -18.180 39.345 67.733 1.00 28.72 226 ARG A O 1
ATOM 1776 N N . HIS A 1 227 ? -17.769 41.491 67.169 1.00 30.56 227 HIS A N 1
ATOM 1777 C CA . HIS A 1 227 ? -16.300 41.448 67.054 1.00 30.56 227 HIS A CA 1
ATOM 1778 C C . HIS A 1 227 ? -15.624 41.675 68.420 1.00 30.56 227 HIS A C 1
ATOM 1780 O O . HIS A 1 227 ? -16.266 42.229 69.314 1.00 30.56 227 HIS A O 1
ATOM 1786 N N . ILE A 1 228 ? -14.323 41.356 68.529 1.00 29.36 228 ILE A N 1
ATOM 1787 C CA . ILE A 1 228 ? -13.234 42.305 68.880 1.00 29.36 228 ILE A CA 1
ATOM 1788 C C . ILE A 1 228 ? -11.855 41.639 68.650 1.00 29.36 228 ILE A C 1
ATOM 1790 O O . ILE A 1 228 ? -11.768 40.427 68.449 1.00 29.36 228 ILE A O 1
ATOM 1794 N N . ASP A 1 229 ? -10.818 42.467 68.547 1.00 25.47 229 ASP A N 1
ATOM 1795 C CA . ASP A 1 229 ? -9.559 42.239 67.830 1.00 25.47 229 ASP A CA 1
ATOM 1796 C C . ASP A 1 229 ? -8.400 41.587 68.632 1.00 25.47 229 ASP A C 1
ATOM 1798 O O . ASP A 1 229 ? -8.387 41.611 69.857 1.0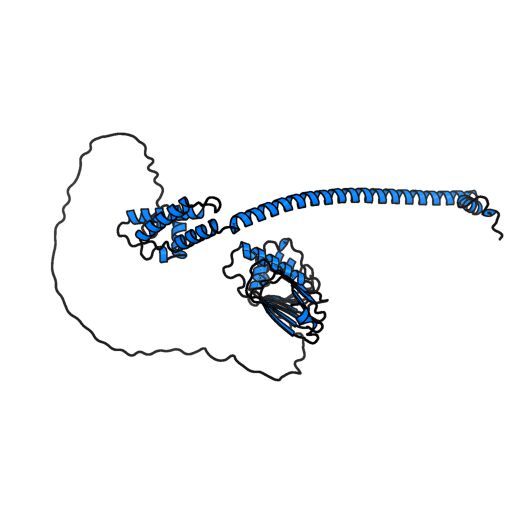0 25.47 229 ASP A O 1
ATOM 1802 N N . ALA A 1 230 ? -7.453 40.993 67.880 1.00 25.30 230 ALA A N 1
ATOM 1803 C CA . ALA A 1 230 ? -5.976 41.168 67.854 1.00 25.30 230 ALA A CA 1
ATOM 1804 C C . ALA A 1 230 ? -5.170 41.718 69.077 1.00 25.30 230 ALA A C 1
ATOM 1806 O O . ALA A 1 230 ? -5.724 42.342 69.973 1.00 25.30 230 ALA A O 1
ATOM 1807 N N . PRO A 1 231 ? -3.814 41.737 69.021 1.00 43.81 231 PRO A N 1
ATOM 1808 C CA . PRO A 1 231 ? -2.840 40.746 68.520 1.00 43.81 231 PRO A CA 1
ATOM 1809 C C . PRO A 1 231 ? -1.715 40.446 69.551 1.00 43.81 231 PRO A C 1
ATOM 1811 O O . PRO A 1 231 ? -1.600 41.117 70.572 1.00 43.81 231 PRO A O 1
ATOM 1814 N N . VAL A 1 232 ? -0.798 39.520 69.231 1.00 31.09 232 VAL A N 1
ATOM 1815 C CA . VAL A 1 232 ? 0.568 39.492 69.805 1.00 31.09 232 VAL A CA 1
ATOM 1816 C C . VAL A 1 232 ? 1.576 39.161 68.699 1.00 31.09 232 VAL A C 1
ATOM 1818 O O . VAL A 1 232 ? 1.410 38.167 67.995 1.00 31.09 232 VAL A O 1
ATOM 1821 N N . GLU A 1 233 ? 2.619 39.981 68.561 1.00 32.53 233 GLU A N 1
ATOM 1822 C CA . GLU A 1 233 ? 3.849 39.633 67.839 1.00 32.53 233 GLU A CA 1
ATOM 1823 C C . GLU A 1 233 ? 4.876 39.072 68.831 1.00 32.53 233 GLU A C 1
ATOM 1825 O O . GLU A 1 233 ? 5.078 39.667 69.886 1.00 32.53 233 GLU A O 1
ATOM 1830 N N . GLU A 1 234 ? 5.609 38.018 68.464 1.00 28.22 234 GLU A N 1
ATOM 1831 C CA . GLU A 1 234 ? 7.013 37.899 68.876 1.00 28.22 234 GLU A CA 1
ATOM 1832 C C . GLU A 1 234 ? 7.836 37.181 67.790 1.00 28.22 234 GLU A C 1
ATOM 1834 O O . GLU A 1 234 ? 7.297 36.533 66.890 1.00 28.22 234 GLU A O 1
ATOM 1839 N N . ILE A 1 235 ? 9.153 37.391 67.806 1.00 29.38 235 ILE A N 1
ATOM 1840 C CA . ILE A 1 235 ? 10.035 37.221 66.648 1.00 29.38 235 ILE A CA 1
ATOM 1841 C C . ILE A 1 235 ? 10.853 35.929 66.760 1.00 29.38 235 ILE A C 1
ATOM 1843 O O . ILE A 1 235 ? 11.696 35.794 67.641 1.00 29.38 235 ILE A O 1
ATOM 1847 N N . GLY A 1 236 ? 10.692 35.031 65.784 1.00 27.06 236 GLY A N 1
ATOM 1848 C CA . GLY A 1 236 ? 11.547 33.856 65.586 1.00 27.06 236 GLY A CA 1
ATOM 1849 C C . GLY A 1 236 ? 11.979 33.738 64.126 1.00 27.06 236 GLY A C 1
ATOM 1850 O O . GLY A 1 236 ? 11.270 33.148 63.315 1.00 27.06 236 GLY A O 1
ATOM 1851 N N . LYS A 1 237 ? 13.123 34.334 63.765 1.00 31.53 237 LYS A N 1
ATOM 1852 C CA . LYS A 1 237 ? 13.681 34.231 62.407 1.00 31.53 237 LYS A CA 1
ATOM 1853 C C . LYS A 1 237 ? 14.560 32.989 62.280 1.00 31.53 237 LYS A C 1
ATOM 1855 O O . LYS A 1 237 ? 15.672 33.004 62.791 1.00 31.53 237 LYS A O 1
ATOM 1860 N N . ASP A 1 238 ? 14.132 32.033 61.464 1.00 28.58 238 ASP A N 1
ATOM 1861 C CA . ASP A 1 238 ? 15.049 31.141 60.750 1.00 28.58 238 ASP A CA 1
ATOM 1862 C C . ASP A 1 238 ? 14.777 31.232 59.246 1.00 28.58 238 ASP A C 1
ATOM 1864 O O . ASP A 1 238 ? 13.690 30.912 58.761 1.00 28.58 238 ASP A O 1
ATOM 1868 N N . GLN A 1 239 ? 15.763 31.721 58.491 1.00 32.50 239 GLN A N 1
ATOM 1869 C CA . GLN A 1 239 ? 15.676 31.818 57.036 1.00 32.50 239 GLN A CA 1
ATOM 1870 C C . GLN A 1 239 ? 16.119 30.507 56.383 1.00 32.50 239 GLN A C 1
ATOM 1872 O O . GLN A 1 239 ? 17.253 30.378 55.928 1.00 32.50 239 GLN A O 1
ATOM 1877 N N . VAL A 1 240 ? 15.181 29.571 56.231 1.00 28.22 240 VAL A N 1
ATOM 1878 C CA . VAL A 1 240 ? 15.232 28.629 55.106 1.00 28.22 240 VAL A CA 1
ATOM 1879 C C . VAL A 1 240 ? 14.303 29.162 54.024 1.00 28.22 240 VAL A C 1
ATOM 1881 O O . VAL A 1 240 ? 13.080 29.167 54.170 1.00 28.22 240 VAL A O 1
ATOM 1884 N N . SER A 1 241 ? 14.891 29.636 52.928 1.00 32.03 241 SER A N 1
ATOM 1885 C CA . SER A 1 241 ? 14.192 30.174 51.761 1.00 32.03 241 SER A CA 1
ATOM 1886 C C . SER A 1 241 ? 13.509 29.066 50.952 1.00 32.03 241 SER A C 1
ATOM 1888 O O . SER A 1 241 ? 13.897 28.747 49.829 1.00 32.03 241 SER A O 1
ATOM 1890 N N . SER A 1 242 ? 12.449 28.483 51.521 1.00 32.53 242 SER A N 1
ATOM 1891 C CA . SER A 1 242 ? 11.513 27.663 50.751 1.00 32.53 242 SER A CA 1
ATOM 1892 C C . SER A 1 242 ? 10.983 28.495 49.581 1.00 32.53 242 SER A C 1
ATOM 1894 O O . SER A 1 242 ? 10.455 29.595 49.773 1.00 32.53 242 SER A O 1
ATOM 1896 N N . LEU A 1 243 ? 11.171 28.003 48.352 1.00 34.66 243 LEU A N 1
ATOM 1897 C CA . LEU A 1 243 ? 10.666 28.694 47.175 1.00 34.66 243 LEU A CA 1
ATOM 1898 C C . LEU A 1 243 ? 9.140 28.687 47.243 1.00 34.66 243 LEU A C 1
ATOM 1900 O O . LEU A 1 243 ? 8.495 27.695 46.907 1.00 34.66 243 LEU A O 1
ATOM 1904 N N . THR A 1 244 ? 8.566 29.829 47.625 1.00 35.94 244 THR A N 1
ATOM 1905 C CA . THR A 1 244 ? 7.160 30.139 47.359 1.00 35.94 244 THR A CA 1
ATOM 1906 C C . THR A 1 244 ? 7.033 30.391 45.860 1.00 35.94 244 THR A C 1
ATOM 1908 O O . THR A 1 244 ? 6.920 31.524 45.396 1.00 35.94 244 THR A O 1
ATOM 1911 N N . GLY A 1 245 ? 7.133 29.306 45.088 1.00 33.66 245 GLY A N 1
ATOM 1912 C CA . GLY A 1 245 ? 6.833 29.282 43.671 1.00 33.66 245 GLY A CA 1
ATOM 1913 C C . GLY A 1 245 ? 5.356 29.587 43.512 1.00 33.66 245 GLY A C 1
ATOM 1914 O O . GLY A 1 245 ? 4.525 28.683 43.558 1.00 33.66 245 GLY A O 1
ATOM 1915 N N . ASN A 1 246 ? 5.038 30.871 43.363 1.00 39.88 246 ASN A N 1
ATOM 1916 C CA . ASN A 1 246 ? 3.695 31.368 43.104 1.00 39.88 246 ASN A CA 1
ATOM 1917 C C . ASN A 1 246 ? 3.317 31.067 41.645 1.00 39.88 246 ASN A C 1
ATOM 1919 O O . ASN A 1 246 ? 3.115 31.972 40.841 1.00 39.88 246 ASN A O 1
ATOM 1923 N N . GLY A 1 247 ? 3.309 29.777 41.299 1.00 47.47 247 GLY A N 1
ATOM 1924 C CA . GLY A 1 247 ? 2.816 29.282 40.028 1.00 47.47 247 GLY A CA 1
ATOM 1925 C C . GLY A 1 247 ? 1.315 29.502 39.980 1.00 47.47 247 GLY A C 1
ATOM 1926 O O . GLY A 1 247 ? 0.588 29.027 40.857 1.00 47.47 247 GLY A O 1
ATOM 1927 N N . ASP A 1 248 ? 0.862 30.251 38.980 1.00 58.41 248 ASP A N 1
ATOM 1928 C CA . ASP A 1 248 ? -0.550 30.561 38.803 1.00 58.41 248 ASP A CA 1
ATOM 1929 C C . ASP A 1 248 ? -1.358 29.266 38.704 1.00 58.41 248 ASP A C 1
ATOM 1931 O O . ASP A 1 248 ? -1.185 28.476 37.781 1.00 58.41 248 ASP A O 1
ATOM 1935 N N . PHE A 1 249 ? -2.243 29.020 39.670 1.00 68.06 249 PHE A N 1
ATOM 1936 C CA . PHE A 1 249 ? -3.118 27.853 39.623 1.00 68.06 249 PHE A CA 1
ATOM 1937 C C . PHE A 1 249 ? -4.235 28.087 38.610 1.00 68.06 249 PHE A C 1
ATOM 1939 O O . PHE A 1 249 ? -5.039 29.011 38.755 1.00 68.06 249 PHE A O 1
ATOM 1946 N N . GLY A 1 250 ? -4.328 27.189 37.635 1.00 74.75 250 GLY A N 1
ATOM 1947 C CA . GLY A 1 250 ? -5.455 27.117 36.723 1.00 74.75 250 GLY A CA 1
ATOM 1948 C C . GLY A 1 250 ? -6.757 26.828 37.475 1.00 74.75 250 GLY A C 1
ATOM 1949 O O . GLY A 1 250 ? -6.757 26.113 38.479 1.00 74.75 250 GLY A O 1
ATOM 1950 N N . VAL A 1 251 ? -7.878 27.374 37.000 1.00 82.44 251 VAL A N 1
ATOM 1951 C CA . VAL A 1 251 ? -9.204 27.102 37.575 1.00 82.44 251 VAL A CA 1
ATOM 1952 C C . VAL A 1 251 ? -10.009 26.247 36.608 1.00 82.44 251 VAL A C 1
ATOM 1954 O O . VAL A 1 251 ? -10.371 26.704 35.529 1.00 82.44 251 VAL A O 1
ATOM 1957 N N . TRP A 1 252 ? -10.329 25.024 37.024 1.00 84.38 252 TRP A N 1
ATOM 1958 C CA . TRP A 1 252 ? -11.143 24.081 36.262 1.00 84.38 252 TRP A CA 1
ATOM 1959 C C . TRP A 1 252 ? -12.384 23.698 37.073 1.00 84.38 252 TRP A C 1
ATOM 1961 O O . TRP A 1 252 ? -12.269 23.215 38.199 1.00 84.38 252 TRP A O 1
ATOM 1971 N N . LEU A 1 253 ? -13.576 24.001 36.545 1.00 82.25 253 LEU A N 1
ATOM 1972 C CA . LEU A 1 253 ? -14.879 23.825 37.217 1.00 82.25 253 LEU A CA 1
ATOM 1973 C C . LEU A 1 253 ? -14.932 24.347 38.676 1.00 82.25 253 LEU A C 1
ATOM 1975 O O . LEU A 1 253 ? -15.627 23.806 39.532 1.00 82.25 253 LEU A O 1
ATOM 1979 N N . GLY A 1 254 ? -14.194 25.423 38.975 1.00 81.62 254 GLY A N 1
ATOM 1980 C CA . GLY A 1 254 ? -14.135 26.029 40.312 1.00 81.62 254 GLY A CA 1
ATOM 1981 C C . GLY A 1 254 ? -13.179 25.350 41.306 1.00 81.62 254 GLY A C 1
ATOM 1982 O O . GLY A 1 254 ? -13.151 25.742 42.479 1.00 81.62 254 GLY A O 1
ATOM 1983 N N . TYR A 1 255 ? -12.385 24.376 40.850 1.00 84.94 255 TYR A N 1
ATOM 1984 C CA . TYR A 1 255 ? -11.241 23.800 41.560 1.00 84.94 255 TYR A CA 1
ATOM 1985 C C . TYR A 1 255 ? -9.934 24.419 41.055 1.00 84.94 255 TYR A C 1
ATOM 1987 O O . TYR A 1 255 ? -9.802 24.716 39.869 1.00 84.94 255 TYR A O 1
ATOM 1995 N N . LYS A 1 256 ? -8.956 24.602 41.949 1.00 86.75 256 LYS A N 1
ATOM 1996 C CA . LYS A 1 256 ? -7.590 24.988 41.565 1.00 86.75 256 LYS A CA 1
ATOM 1997 C C . LYS A 1 256 ? -6.821 23.738 41.135 1.00 86.75 256 LYS A C 1
ATOM 1999 O O . LYS A 1 256 ? -6.867 22.745 41.855 1.00 86.75 256 LYS A O 1
ATOM 2004 N N . VAL A 1 257 ? -6.132 23.788 40.004 1.00 85.56 257 VAL A N 1
ATOM 2005 C CA . VAL A 1 257 ? -5.317 22.701 39.429 1.00 85.56 257 VAL A CA 1
ATOM 2006 C C . VAL A 1 257 ? -4.056 23.295 38.793 1.00 85.56 257 VAL A C 1
ATOM 2008 O O . VAL A 1 257 ? -3.971 24.513 38.614 1.00 85.56 257 VAL A O 1
ATOM 2011 N N . ASN A 1 258 ? -3.065 22.477 38.438 1.00 85.44 258 ASN A N 1
ATOM 2012 C CA . ASN A 1 258 ? -1.932 22.982 37.655 1.00 85.44 258 ASN A CA 1
ATOM 2013 C C . ASN A 1 258 ? -2.430 23.408 36.248 1.00 85.44 258 ASN A C 1
ATOM 2015 O O . ASN A 1 258 ? -3.229 22.671 35.662 1.00 85.44 258 ASN A O 1
ATOM 2019 N N . PRO A 1 259 ? -1.989 24.543 35.662 1.00 81.44 259 PRO A N 1
ATOM 2020 C CA . PRO A 1 259 ? -2.481 25.008 34.353 1.00 81.44 259 PRO A CA 1
ATOM 2021 C C . PRO A 1 259 ? -2.312 23.991 33.222 1.00 81.44 259 PRO A C 1
ATOM 2023 O O . PRO A 1 259 ? -3.216 23.796 32.413 1.00 81.44 259 PRO A O 1
ATOM 2026 N N . GLU A 1 260 ? -1.174 23.296 33.221 1.00 85.25 260 GLU A N 1
ATOM 2027 C CA . GLU A 1 260 ? -0.825 22.191 32.318 1.00 85.25 260 GLU A CA 1
ATOM 2028 C C . GLU A 1 260 ? -1.882 21.069 32.274 1.00 85.25 260 GLU A C 1
ATOM 2030 O O . GLU A 1 260 ? -2.023 20.386 31.259 1.00 85.25 260 GLU A O 1
ATOM 2035 N N . PHE A 1 261 ? -2.667 20.905 33.344 1.00 88.25 261 PHE A N 1
ATOM 2036 C CA . PHE A 1 261 ? -3.696 19.876 33.456 1.00 88.25 261 PHE A CA 1
ATOM 2037 C C . PHE A 1 261 ? -5.089 20.320 32.996 1.00 88.25 261 PHE A C 1
ATOM 2039 O O . PHE A 1 261 ? -5.925 19.444 32.785 1.00 88.25 261 PHE A O 1
ATOM 2046 N N . ILE A 1 262 ? -5.359 21.614 32.760 1.00 87.00 262 ILE A N 1
ATOM 2047 C CA . ILE A 1 262 ? -6.675 22.072 32.258 1.00 87.00 262 ILE A CA 1
ATOM 2048 C C . ILE A 1 262 ? -7.016 21.364 30.939 1.00 87.00 262 ILE A C 1
ATOM 2050 O O . ILE A 1 262 ? -8.030 20.677 30.841 1.00 87.00 262 ILE A O 1
ATOM 2054 N N . CYS A 1 263 ? -6.115 21.433 29.955 1.00 87.56 263 CYS A N 1
ATOM 2055 C CA . CYS A 1 263 ? -6.309 20.815 28.640 1.00 87.56 263 CYS A CA 1
ATOM 2056 C C . CYS A 1 263 ? -6.447 19.280 28.701 1.00 87.56 263 CYS A C 1
ATOM 2058 O O . CYS A 1 263 ? -7.053 18.673 27.814 1.00 87.56 263 CYS A O 1
ATOM 2060 N N . LEU A 1 264 ? -5.877 18.641 29.730 1.00 90.00 264 LEU A N 1
ATOM 2061 C CA . LEU A 1 264 ? -6.024 17.207 29.977 1.00 90.00 264 LEU A CA 1
ATOM 2062 C C . LEU A 1 264 ? -7.395 16.897 30.595 1.00 90.00 264 LEU A C 1
ATOM 2064 O O . LEU A 1 264 ? -8.079 15.997 30.113 1.00 90.00 264 LEU A O 1
ATOM 2068 N N . LEU A 1 265 ? -7.824 17.665 31.599 1.00 91.25 265 LEU A N 1
ATOM 2069 C CA . LEU A 1 265 ? -9.128 17.532 32.249 1.00 91.25 265 LEU A CA 1
ATOM 2070 C C . LEU A 1 265 ? -10.287 17.781 31.278 1.00 91.25 265 LEU A C 1
ATOM 2072 O O . LEU A 1 265 ? -11.214 16.976 31.240 1.00 91.25 265 LEU A O 1
ATOM 2076 N N . ASP A 1 266 ? -10.202 18.808 30.430 1.00 87.94 266 ASP A N 1
ATOM 2077 C CA . ASP A 1 266 ? -11.201 19.076 29.387 1.00 87.94 266 ASP A CA 1
ATOM 2078 C C . ASP A 1 266 ? -11.275 17.933 28.363 1.00 87.94 266 ASP A C 1
ATOM 2080 O O . ASP A 1 266 ? -12.362 17.493 27.983 1.00 87.94 266 ASP A O 1
ATOM 2084 N N . ARG A 1 267 ? -10.122 17.376 27.962 1.00 91.44 267 ARG A N 1
ATOM 2085 C CA . ARG A 1 267 ? -10.066 16.201 27.078 1.00 91.44 267 ARG A CA 1
ATOM 2086 C C . ARG A 1 267 ? -10.650 14.947 27.739 1.00 91.44 267 ARG A C 1
ATOM 2088 O O . ARG A 1 267 ? -11.290 14.158 27.042 1.00 91.44 267 ARG A O 1
ATOM 2095 N N . ILE A 1 268 ? -10.440 14.746 29.042 1.00 92.31 268 ILE A N 1
ATOM 2096 C CA . ILE A 1 268 ? -11.041 13.632 29.793 1.00 92.31 268 ILE A CA 1
ATOM 2097 C C . ILE A 1 268 ? -12.552 13.846 29.917 1.00 92.31 268 ILE A C 1
ATOM 2099 O O . ILE A 1 268 ? -13.297 12.930 29.602 1.00 92.31 268 ILE A O 1
ATOM 2103 N N . MET A 1 269 ? -13.017 15.043 30.282 1.00 90.50 269 MET A N 1
ATOM 2104 C CA . MET A 1 269 ? -14.445 15.365 30.404 1.00 90.50 269 MET A CA 1
ATOM 2105 C C . MET A 1 269 ? -15.186 15.201 29.073 1.00 90.50 269 MET A C 1
ATOM 2107 O O . MET A 1 269 ? -16.280 14.651 29.038 1.00 90.50 269 MET A O 1
ATOM 2111 N N . HIS A 1 270 ? -14.582 15.625 27.961 1.00 90.88 270 HIS A N 1
ATOM 2112 C CA . HIS A 1 270 ? -15.188 15.484 26.638 1.00 90.88 270 HIS A CA 1
ATOM 2113 C C . HIS A 1 270 ? -15.243 14.027 26.144 1.00 90.88 270 HIS A C 1
ATOM 2115 O O . HIS A 1 270 ? -16.192 13.653 25.459 1.00 90.88 270 HIS A O 1
ATOM 2121 N N . LYS A 1 271 ? -14.231 13.203 26.460 1.00 92.25 271 LYS A N 1
ATOM 2122 C CA . LYS A 1 271 ? -14.117 11.827 25.939 1.00 92.25 271 LYS A CA 1
ATOM 2123 C C . LYS A 1 271 ? -14.684 10.750 26.871 1.00 92.25 271 LYS A C 1
ATOM 2125 O O . LYS A 1 271 ? -15.132 9.714 26.387 1.00 92.25 271 LYS A O 1
ATOM 2130 N N . TYR A 1 272 ? -14.624 10.989 28.175 1.00 92.81 272 TYR A N 1
ATOM 2131 C CA . TYR A 1 272 ? -15.025 10.086 29.251 1.00 92.81 272 TYR A CA 1
ATOM 2132 C C . TYR A 1 272 ? -15.746 10.882 30.364 1.00 92.81 272 TYR A C 1
ATOM 2134 O O . TYR A 1 272 ? -15.236 10.953 31.493 1.00 92.81 272 TYR A O 1
ATOM 2142 N N . PRO A 1 273 ? -16.889 11.541 30.076 1.00 90.62 273 PRO A N 1
ATOM 2143 C CA . PRO A 1 273 ? -17.611 12.364 31.054 1.00 90.62 273 PRO A CA 1
ATOM 2144 C C . PRO A 1 273 ? -17.985 11.583 32.321 1.00 90.62 273 PRO A C 1
ATOM 2146 O O . PRO A 1 273 ? -18.003 12.157 33.414 1.00 90.62 273 PRO A O 1
ATOM 2149 N N . GLU A 1 274 ? -18.165 10.260 32.209 1.00 92.44 274 GLU A N 1
ATOM 2150 C CA . GLU A 1 274 ? -18.466 9.376 33.334 1.00 92.44 274 GLU A CA 1
ATOM 2151 C C . GLU A 1 274 ? -17.393 9.427 34.434 1.00 92.44 274 GLU A C 1
ATOM 2153 O O . GLU A 1 274 ? -17.680 9.159 35.601 1.00 92.44 274 GLU A O 1
ATOM 2158 N N . THR A 1 275 ? -16.160 9.825 34.082 1.00 92.75 275 THR A N 1
ATOM 2159 C CA . THR A 1 275 ? -15.020 9.980 35.004 1.00 92.75 275 THR A CA 1
ATOM 2160 C C . THR A 1 275 ? -15.355 10.862 36.208 1.00 92.75 275 THR A C 1
ATOM 2162 O O . THR A 1 275 ? -14.814 10.614 37.285 1.00 92.75 275 THR A O 1
ATOM 2165 N N . PHE A 1 276 ? -16.244 11.851 36.052 1.00 91.31 276 PHE A N 1
ATOM 2166 C CA . PHE A 1 276 ? -16.528 12.870 37.067 1.00 91.31 276 PHE A CA 1
ATOM 2167 C C . PHE A 1 276 ? -17.954 12.819 37.650 1.00 91.31 276 PHE A C 1
ATOM 2169 O O . PHE A 1 276 ? -18.252 13.598 38.550 1.00 91.31 276 PHE A O 1
ATOM 2176 N N . GLU A 1 277 ? -18.827 11.907 37.204 1.00 86.00 277 GLU A N 1
ATOM 2177 C CA . GLU A 1 277 ? -20.241 11.834 37.640 1.00 86.00 277 GLU A CA 1
ATOM 2178 C C . GLU A 1 277 ? -20.416 11.772 39.165 1.00 86.00 277 GLU A C 1
ATOM 2180 O O . GLU A 1 277 ? -21.296 12.421 39.724 1.00 86.00 277 GLU A O 1
ATOM 2185 N N . ASN A 1 278 ? -19.558 11.006 39.844 1.00 84.00 278 ASN A N 1
ATOM 2186 C CA . ASN A 1 278 ? -19.614 10.790 41.293 1.00 84.00 278 ASN A CA 1
ATOM 2187 C C . ASN A 1 278 ? -18.575 11.640 42.057 1.00 84.00 278 ASN A C 1
ATOM 2189 O O . ASN A 1 278 ? -18.360 11.453 43.257 1.00 84.00 278 ASN A O 1
ATOM 2193 N N . PHE A 1 279 ? -17.920 12.592 41.382 1.00 76.75 279 PHE A N 1
ATOM 2194 C CA . PHE A 1 279 ? -16.881 13.450 41.955 1.00 76.75 279 PHE A CA 1
ATOM 2195 C C . PHE A 1 279 ? -17.488 14.675 42.668 1.00 76.75 279 PHE A C 1
ATOM 2197 O O . PHE A 1 279 ? -17.342 15.821 42.249 1.00 76.75 279 PHE A O 1
ATOM 2204 N N . THR A 1 280 ? -18.187 14.435 43.781 1.00 65.69 280 THR A N 1
ATOM 2205 C CA . THR A 1 280 ? -18.940 15.472 44.518 1.00 65.69 280 THR A CA 1
ATOM 2206 C C . THR A 1 280 ? -18.507 15.609 45.984 1.00 65.69 280 THR A C 1
ATOM 2208 O O . THR A 1 280 ? -19.332 15.637 46.900 1.00 65.69 280 THR A O 1
ATOM 2211 N N . SER A 1 281 ? -17.197 15.690 46.243 1.00 66.62 281 SER A N 1
ATOM 2212 C CA . SER A 1 281 ? -16.681 15.932 47.600 1.00 66.62 281 SER A CA 1
ATOM 2213 C C . SER A 1 281 ? -16.854 17.394 48.034 1.00 66.62 281 SER A C 1
ATOM 2215 O O . SER A 1 281 ? -16.540 18.334 47.303 1.00 66.62 281 SER A O 1
ATOM 2217 N N . LYS A 1 282 ? -17.308 17.590 49.280 1.00 68.69 282 LYS A N 1
ATOM 2218 C CA . LYS A 1 282 ? -17.478 18.916 49.904 1.00 68.69 282 LYS A CA 1
ATOM 2219 C C . LYS A 1 282 ? -16.141 19.612 50.212 1.00 68.69 282 LYS A C 1
ATOM 2221 O O . LYS A 1 282 ? -16.117 20.822 50.423 1.00 68.69 282 LYS A O 1
ATOM 2226 N N . ASN A 1 283 ? -15.024 18.878 50.244 1.00 82.94 283 ASN A N 1
ATOM 2227 C CA . ASN A 1 283 ? -13.703 19.427 50.557 1.00 82.94 283 ASN A CA 1
ATOM 2228 C C . ASN A 1 283 ? -12.937 19.790 49.273 1.00 82.94 283 ASN A C 1
ATOM 2230 O O . ASN A 1 283 ? -12.239 18.957 48.696 1.00 82.94 283 ASN A O 1
ATOM 2234 N N . LYS A 1 284 ? -13.009 21.067 48.868 1.00 82.12 284 LYS A N 1
ATOM 2235 C CA . LYS A 1 284 ? -12.333 21.573 47.659 1.00 82.12 284 LYS A CA 1
ATOM 2236 C C . LYS A 1 284 ? -10.817 21.328 47.630 1.00 82.12 284 LYS A C 1
ATOM 2238 O O . LYS A 1 284 ? -10.280 21.120 46.547 1.00 82.12 284 LYS A O 1
ATOM 2243 N N . LYS A 1 285 ? -10.125 21.319 48.780 1.00 84.88 285 LYS A N 1
ATOM 2244 C CA . LYS A 1 285 ? -8.672 21.061 48.838 1.00 84.88 285 LYS A CA 1
ATOM 2245 C C . LYS A 1 285 ? -8.356 19.599 48.505 1.00 84.88 285 LYS A C 1
ATOM 2247 O O . LYS A 1 285 ? -7.411 19.338 47.767 1.00 84.88 285 LYS A O 1
ATOM 2252 N N . LEU A 1 286 ? -9.178 18.666 48.992 1.00 84.31 286 LEU A N 1
ATOM 2253 C CA . LEU A 1 286 ? -9.076 17.246 48.645 1.00 84.31 286 LEU A CA 1
ATOM 2254 C C . LEU A 1 286 ? -9.442 17.003 47.170 1.00 84.31 286 LEU A C 1
ATOM 2256 O O . LEU A 1 286 ? -8.733 16.276 46.485 1.00 84.31 286 LEU A O 1
ATOM 2260 N N . CYS A 1 287 ? -10.475 17.678 46.648 1.00 86.56 287 CYS A N 1
ATOM 2261 C CA . CYS A 1 287 ? -10.806 17.655 45.218 1.00 86.56 287 CYS A CA 1
ATOM 2262 C C . CYS A 1 287 ? -9.618 18.075 44.338 1.00 86.56 287 CYS A C 1
ATOM 2264 O O . CYS A 1 287 ? -9.245 17.336 43.433 1.00 86.56 287 CYS A O 1
ATOM 2266 N N . THR A 1 288 ? -8.996 19.223 44.633 1.00 88.25 288 THR A N 1
ATOM 2267 C CA . THR A 1 288 ? -7.776 19.705 43.961 1.00 88.25 288 THR A CA 1
ATOM 2268 C C . THR A 1 288 ? -6.649 18.670 44.000 1.00 88.25 288 THR A C 1
ATOM 2270 O O . THR A 1 288 ? -6.045 18.386 42.969 1.00 88.25 288 THR A O 1
ATOM 2273 N N . MET A 1 289 ? -6.385 18.072 45.166 1.00 89.62 289 MET A N 1
ATOM 2274 C CA . MET A 1 289 ? -5.335 17.061 45.311 1.00 89.62 289 MET A CA 1
ATOM 2275 C C . MET A 1 289 ? -5.614 15.822 44.450 1.00 89.62 289 MET A C 1
ATOM 2277 O O . MET A 1 289 ? -4.731 15.372 43.724 1.00 89.62 289 MET A O 1
ATOM 2281 N N . ASN A 1 290 ? -6.849 15.317 44.461 1.00 91.19 290 ASN A N 1
ATOM 2282 C CA . ASN A 1 290 ? -7.225 14.135 43.688 1.00 91.19 290 ASN A CA 1
ATOM 2283 C C . ASN A 1 290 ? -7.246 14.400 42.171 1.00 91.19 290 ASN A C 1
ATOM 2285 O O . ASN A 1 290 ? -6.850 13.526 41.403 1.00 91.19 290 ASN A O 1
ATOM 2289 N N . LEU A 1 291 ? -7.653 15.601 41.736 1.00 92.25 291 LEU A N 1
ATOM 2290 C CA . LEU A 1 291 ? -7.567 16.026 40.332 1.00 92.25 291 LEU A CA 1
ATOM 2291 C C . LEU A 1 291 ? -6.112 16.082 39.857 1.00 92.25 291 LEU A C 1
ATOM 2293 O O . LEU A 1 291 ? -5.807 15.564 38.785 1.00 92.25 291 LEU A O 1
ATOM 2297 N N . ASN A 1 292 ? -5.207 16.644 40.662 1.00 90.94 292 ASN A N 1
ATOM 2298 C CA . ASN A 1 292 ? -3.781 16.655 40.340 1.00 90.94 292 ASN A CA 1
ATOM 2299 C C . ASN A 1 292 ? -3.198 15.228 40.292 1.00 90.94 292 ASN A C 1
ATOM 2301 O O . ASN A 1 292 ? -2.488 14.920 39.343 1.00 90.94 292 ASN A O 1
ATOM 2305 N N . ILE A 1 293 ? -3.548 14.332 41.228 1.00 93.00 293 ILE A N 1
ATOM 2306 C CA . ILE A 1 293 ? -3.125 12.913 41.189 1.00 93.00 293 ILE A CA 1
ATOM 2307 C C . ILE A 1 293 ? -3.619 12.228 39.903 1.00 93.00 293 ILE A C 1
ATOM 2309 O O . ILE A 1 293 ? -2.822 11.617 39.193 1.00 93.00 293 ILE A O 1
ATOM 2313 N N . LEU A 1 294 ? -4.908 12.372 39.564 1.00 94.25 294 LEU A N 1
ATOM 2314 C CA . LEU A 1 294 ? -5.487 11.851 38.320 1.00 94.25 294 LEU A CA 1
ATOM 2315 C C . LEU A 1 294 ? -4.712 12.344 37.090 1.00 94.25 294 LEU A C 1
ATOM 2317 O O . LEU A 1 294 ? -4.409 11.556 36.195 1.00 94.25 294 LEU A O 1
ATOM 2321 N N . CYS A 1 295 ? -4.388 13.636 37.044 1.00 93.69 295 CYS A N 1
ATOM 2322 C CA . CYS A 1 295 ? -3.736 14.242 35.891 1.00 93.69 295 CYS A CA 1
ATOM 2323 C C . CYS A 1 295 ? -2.265 13.856 35.770 1.00 93.69 295 CYS A C 1
ATOM 2325 O O . CYS A 1 295 ? -1.871 13.439 34.686 1.00 93.69 295 CYS A O 1
ATOM 2327 N N . THR A 1 296 ? -1.482 13.917 36.853 1.00 93.00 296 THR A N 1
ATOM 2328 C CA . THR A 1 296 ? -0.084 13.460 36.873 1.00 93.00 296 THR A CA 1
ATOM 2329 C C . THR A 1 296 ? 0.001 12.002 36.432 1.00 93.00 296 THR A C 1
ATOM 2331 O O . THR A 1 296 ? 0.660 11.696 35.441 1.00 93.00 296 THR A O 1
ATOM 2334 N N . SER A 1 297 ? -0.752 11.101 37.071 1.00 93.00 297 SER A N 1
ATOM 2335 C CA . SER A 1 297 ? -0.680 9.675 36.746 1.00 93.00 297 SER A CA 1
ATOM 2336 C C . SER A 1 297 ? -1.162 9.350 35.330 1.00 93.00 297 SER A C 1
ATOM 2338 O O . SER A 1 297 ? -0.597 8.462 34.704 1.00 93.00 297 SER A O 1
ATOM 2340 N N . LEU A 1 298 ? -2.149 10.062 34.773 1.00 92.62 298 LEU A N 1
ATOM 2341 C CA . LEU A 1 298 ? -2.538 9.869 33.369 1.00 92.62 298 LEU A CA 1
ATOM 2342 C C . LEU A 1 298 ? -1.519 10.461 32.382 1.00 92.62 298 LEU A C 1
ATOM 2344 O O . LEU A 1 298 ? -1.217 9.825 31.375 1.00 92.62 298 LEU A O 1
ATOM 2348 N N . ASN A 1 299 ? -0.978 11.645 32.669 1.00 90.69 299 ASN A N 1
ATOM 2349 C CA . ASN A 1 299 ? 0.075 12.303 31.891 1.00 90.69 299 ASN A CA 1
ATOM 2350 C C . ASN A 1 299 ? 1.322 11.417 31.787 1.00 90.69 299 ASN A C 1
ATOM 2352 O O . ASN A 1 299 ? 1.841 11.210 30.689 1.00 90.69 299 ASN A O 1
ATOM 2356 N N . ASP A 1 300 ? 1.751 10.841 32.905 1.00 90.19 300 ASP A N 1
ATOM 2357 C CA . ASP A 1 300 ? 2.949 10.008 32.981 1.00 90.19 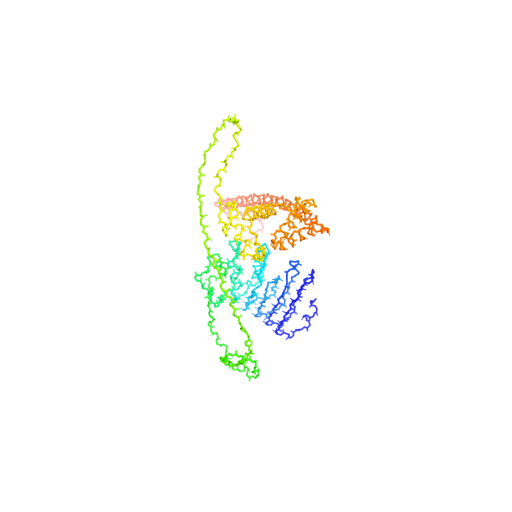300 ASP A CA 1
ATOM 2358 C C . ASP A 1 300 ? 2.693 8.626 32.354 1.00 90.19 300 ASP A C 1
ATOM 2360 O O . ASP A 1 300 ? 3.479 8.171 31.521 1.00 90.19 300 ASP A O 1
ATOM 2364 N N . PHE A 1 301 ? 1.523 8.023 32.602 1.00 88.50 301 PHE A N 1
ATOM 2365 C CA . PHE A 1 301 ? 1.075 6.797 31.928 1.00 88.50 301 PHE A CA 1
ATOM 2366 C C . PHE A 1 301 ? 1.027 6.930 30.396 1.00 88.50 301 PHE A C 1
ATOM 2368 O O . PHE A 1 301 ? 1.300 5.960 29.691 1.00 88.50 301 PHE A O 1
ATOM 2375 N N . THR A 1 302 ? 0.724 8.117 29.851 1.00 86.25 302 THR A N 1
ATOM 2376 C CA . THR A 1 302 ? 0.764 8.347 28.391 1.00 86.25 302 THR A CA 1
ATOM 2377 C C . THR A 1 302 ? 2.166 8.526 27.799 1.00 86.25 302 THR A C 1
ATOM 2379 O O . THR A 1 302 ? 2.278 8.581 26.574 1.00 86.25 302 THR A O 1
ATOM 2382 N N . LYS A 1 303 ? 3.220 8.612 28.622 1.00 88.12 303 LYS A N 1
ATOM 2383 C CA . LYS A 1 303 ? 4.611 8.839 28.181 1.00 88.12 303 LYS A CA 1
ATOM 2384 C C . LYS A 1 303 ? 5.502 7.596 28.245 1.00 88.12 303 LYS A C 1
ATOM 2386 O O . LYS A 1 303 ? 6.506 7.561 27.543 1.00 88.12 303 LYS A O 1
ATOM 2391 N N . ILE A 1 304 ? 5.153 6.605 29.066 1.00 87.00 304 ILE A N 1
ATOM 2392 C CA . ILE A 1 304 ? 5.945 5.378 29.258 1.00 87.00 304 ILE A CA 1
ATOM 2393 C C . ILE A 1 304 ? 5.977 4.544 27.969 1.00 87.00 304 ILE A C 1
ATOM 2395 O O . ILE A 1 304 ? 4.934 4.275 27.363 1.00 87.00 304 ILE A O 1
ATOM 2399 N N . SER A 1 305 ? 7.164 4.080 27.569 1.00 83.00 305 SER A N 1
ATOM 2400 C CA . SER A 1 305 ? 7.309 3.180 26.425 1.00 83.00 305 SER A CA 1
ATOM 2401 C C . SER A 1 305 ? 6.855 1.758 26.762 1.00 83.00 305 SER A C 1
ATOM 2403 O O . SER A 1 305 ? 7.166 1.214 27.820 1.00 83.00 305 SER A O 1
ATOM 2405 N N . MET A 1 306 ? 6.233 1.067 25.801 1.00 81.19 306 MET A N 1
ATOM 2406 C CA . MET A 1 306 ? 5.928 -0.371 25.904 1.00 81.19 306 MET A CA 1
ATOM 2407 C C . MET A 1 306 ? 7.173 -1.255 26.122 1.00 81.19 306 MET A C 1
ATOM 2409 O O . MET A 1 306 ? 7.029 -2.416 26.510 1.00 81.19 306 MET A O 1
ATOM 2413 N N . THR A 1 307 ? 8.384 -0.739 25.876 1.00 78.75 307 THR A N 1
ATOM 2414 C CA . THR A 1 307 ? 9.654 -1.412 26.199 1.00 78.75 307 THR A CA 1
ATOM 2415 C C . THR A 1 307 ? 10.027 -1.326 27.677 1.00 78.75 307 THR A C 1
ATOM 2417 O O . THR A 1 307 ? 10.727 -2.215 28.156 1.00 78.75 307 THR A O 1
ATOM 2420 N N . GLU A 1 308 ? 9.550 -0.299 28.382 1.00 83.00 308 GLU A N 1
ATOM 2421 C CA . GLU A 1 308 ? 9.871 0.033 29.779 1.00 83.00 308 GLU A CA 1
ATOM 2422 C C . GLU A 1 308 ? 8.831 -0.519 30.761 1.00 83.00 308 GLU A C 1
ATOM 2424 O O . GLU A 1 308 ? 9.145 -0.726 31.925 1.00 83.00 308 GLU A O 1
ATOM 2429 N N . VAL A 1 309 ? 7.607 -0.811 30.297 1.00 87.31 309 VAL A N 1
ATOM 2430 C CA . VAL A 1 309 ? 6.550 -1.387 31.143 1.00 87.31 309 VAL A CA 1
ATOM 2431 C C . VAL A 1 309 ? 6.974 -2.743 31.724 1.00 87.31 309 VAL A C 1
ATOM 2433 O O . VAL A 1 309 ? 7.216 -3.711 30.986 1.00 87.31 309 VAL A O 1
ATOM 2436 N N . ASP A 1 310 ? 6.964 -2.815 33.052 1.00 88.75 310 ASP A N 1
ATOM 2437 C CA . ASP A 1 310 ? 7.119 -4.013 33.877 1.00 88.75 310 ASP A CA 1
ATOM 2438 C C . ASP A 1 310 ? 5.881 -4.255 34.773 1.00 88.75 310 ASP A C 1
ATOM 2440 O O . ASP A 1 310 ? 4.868 -3.554 34.690 1.00 88.75 310 ASP A O 1
ATOM 2444 N N . SER A 1 311 ? 5.945 -5.285 35.621 1.00 89.00 311 SER A N 1
ATOM 2445 C CA . SER A 1 311 ? 4.856 -5.674 36.528 1.00 89.00 311 SER A CA 1
ATOM 2446 C C . SER A 1 311 ? 4.678 -4.738 37.725 1.00 89.00 311 SER A C 1
ATOM 2448 O O . SER A 1 311 ? 3.572 -4.649 38.258 1.00 89.00 311 SER A O 1
ATOM 2450 N N . GLU A 1 312 ? 5.738 -4.058 38.160 1.00 93.00 312 GLU A N 1
ATOM 2451 C CA . GLU A 1 312 ? 5.721 -3.177 39.329 1.00 93.00 312 GLU A CA 1
ATOM 2452 C C . GLU A 1 312 ? 5.047 -1.847 38.974 1.00 93.00 312 GLU A C 1
ATOM 2454 O O . GLU A 1 312 ? 4.110 -1.435 39.661 1.00 93.00 312 GLU A O 1
ATOM 2459 N N . MET A 1 313 ? 5.388 -1.263 37.816 1.00 92.56 313 MET A N 1
ATOM 2460 C CA . MET A 1 313 ? 4.650 -0.131 37.242 1.00 92.56 313 MET A CA 1
ATOM 2461 C C . MET A 1 313 ? 3.166 -0.464 37.049 1.00 92.56 313 MET A C 1
ATOM 2463 O O . MET A 1 313 ? 2.299 0.333 37.413 1.00 92.56 313 MET A O 1
ATOM 2467 N N . ILE A 1 314 ? 2.847 -1.644 36.495 1.00 92.75 314 ILE A N 1
ATOM 2468 C CA . ILE A 1 314 ? 1.452 -2.065 36.298 1.00 92.75 314 ILE A CA 1
ATOM 2469 C C . ILE A 1 314 ? 0.710 -2.170 37.640 1.00 92.75 314 ILE A C 1
ATOM 2471 O O . ILE A 1 314 ? -0.452 -1.762 37.704 1.00 92.75 314 ILE A O 1
ATOM 2475 N N . SER A 1 315 ? 1.351 -2.665 38.706 1.00 93.75 315 SER A N 1
ATOM 2476 C CA . SER A 1 315 ? 0.745 -2.683 40.044 1.00 93.75 315 SER A CA 1
ATOM 2477 C C . SER A 1 315 ? 0.529 -1.268 40.581 1.00 93.75 315 SER A C 1
ATOM 2479 O O . SER A 1 315 ? -0.600 -0.919 40.913 1.00 93.75 315 SER A O 1
ATOM 2481 N N . GLY A 1 316 ? 1.555 -0.410 40.556 1.00 95.56 316 GLY A N 1
ATOM 2482 C CA . GLY A 1 316 ? 1.456 0.967 41.050 1.00 95.56 316 GLY A CA 1
ATOM 2483 C C . GLY A 1 316 ? 0.338 1.773 40.375 1.00 95.56 316 GLY A C 1
ATOM 2484 O O . GLY A 1 316 ? -0.433 2.457 41.049 1.00 95.56 316 GLY A O 1
ATOM 2485 N N . TYR A 1 317 ? 0.159 1.629 39.056 1.00 95.12 317 TYR A N 1
ATOM 2486 C CA . TYR A 1 317 ? -0.975 2.249 38.360 1.00 95.12 317 TYR A CA 1
ATOM 2487 C C . TYR A 1 317 ? -2.331 1.625 38.728 1.00 95.12 317 TYR A C 1
ATOM 2489 O O . TYR A 1 317 ? -3.321 2.355 38.813 1.00 95.12 317 TYR A O 1
ATOM 2497 N N . LYS A 1 318 ? -2.411 0.312 38.995 1.00 95.31 318 LYS A N 1
ATOM 2498 C CA . LYS A 1 318 ? -3.639 -0.318 39.521 1.00 95.31 318 LYS A CA 1
ATOM 2499 C C . LYS A 1 318 ? -4.003 0.237 40.899 1.00 95.31 318 LYS A C 1
ATOM 2501 O O . LYS A 1 318 ? -5.174 0.550 41.114 1.00 95.31 318 LYS A O 1
ATOM 2506 N N . ASP A 1 319 ? -3.024 0.426 41.778 1.00 96.50 319 ASP A N 1
ATOM 2507 C CA . ASP A 1 319 ? -3.224 0.946 43.134 1.00 96.50 319 ASP A CA 1
ATOM 2508 C C . ASP A 1 319 ? -3.659 2.423 43.123 1.00 96.50 319 ASP A C 1
ATOM 2510 O O . ASP A 1 319 ? -4.628 2.792 43.794 1.00 96.50 319 ASP A O 1
ATOM 2514 N N . VAL A 1 320 ? -3.044 3.262 42.279 1.00 95.88 320 VAL A N 1
ATOM 2515 C CA . VAL A 1 320 ? -3.475 4.661 42.085 1.00 95.88 320 VAL A CA 1
ATOM 2516 C C . VAL A 1 320 ? -4.882 4.744 41.481 1.00 95.88 320 VAL A C 1
ATOM 2518 O O . VAL A 1 320 ? -5.705 5.540 41.940 1.00 95.88 320 VAL A O 1
ATOM 2521 N N . PHE A 1 321 ? -5.217 3.908 40.492 1.00 95.00 321 PHE A N 1
ATOM 2522 C CA . PHE A 1 321 ? -6.574 3.877 39.937 1.00 95.00 321 PHE A CA 1
ATOM 2523 C C . PHE A 1 321 ? -7.604 3.313 40.934 1.00 95.00 321 PHE A C 1
ATOM 2525 O O . PHE A 1 321 ? -8.746 3.776 40.946 1.00 95.00 321 PHE A O 1
ATOM 2532 N N . ALA A 1 322 ? -7.224 2.389 41.821 1.00 94.75 322 ALA A N 1
ATOM 2533 C CA . ALA A 1 322 ? -8.075 1.942 42.924 1.00 94.75 322 ALA A CA 1
ATOM 2534 C C . ALA A 1 322 ? -8.317 3.067 43.948 1.00 94.75 322 ALA A C 1
ATOM 2536 O O . ALA A 1 322 ? -9.463 3.292 44.346 1.00 94.75 322 ALA A O 1
ATOM 2537 N N . TYR A 1 323 ? -7.280 3.833 44.307 1.00 94.81 323 TYR A N 1
ATOM 2538 C CA . TYR A 1 323 ? -7.416 5.026 45.147 1.00 94.81 323 TYR A CA 1
ATOM 2539 C C . TYR A 1 323 ? -8.368 6.054 44.521 1.00 94.81 323 TYR A C 1
ATOM 2541 O O . TYR A 1 323 ? -9.344 6.448 45.159 1.00 94.81 323 TYR A O 1
ATOM 2549 N N . LEU A 1 324 ? -8.149 6.440 43.259 1.00 93.00 324 LEU A N 1
ATOM 2550 C CA . LEU A 1 324 ? -8.988 7.423 42.561 1.00 93.00 324 LEU A CA 1
ATOM 2551 C C . LEU A 1 324 ? -10.445 6.954 42.422 1.00 93.00 324 LEU A C 1
ATOM 2553 O O . LEU A 1 324 ? -11.364 7.752 42.609 1.00 93.00 324 LEU A O 1
ATOM 2557 N N . LYS A 1 325 ? -10.676 5.654 42.198 1.00 92.81 325 LYS A N 1
ATOM 2558 C CA . LYS A 1 325 ? -12.022 5.064 42.231 1.00 92.81 325 LYS A CA 1
ATOM 2559 C C . LYS A 1 325 ? -12.689 5.232 43.600 1.00 92.81 325 LYS A C 1
ATOM 2561 O O . LYS A 1 325 ? -13.855 5.617 43.663 1.00 92.81 325 LYS A O 1
ATOM 2566 N N . ASN A 1 326 ? -11.953 5.015 44.690 1.00 91.38 326 ASN A N 1
ATOM 2567 C CA . ASN A 1 326 ? -12.449 5.234 46.054 1.00 91.38 326 ASN A CA 1
ATOM 2568 C C . ASN A 1 326 ? -12.675 6.729 46.377 1.00 91.38 326 ASN A C 1
ATOM 2570 O O . ASN A 1 326 ? -13.430 7.044 47.292 1.00 91.38 326 ASN A O 1
ATOM 2574 N N . GLN A 1 327 ? -12.069 7.649 45.615 1.00 90.38 327 GLN A N 1
ATOM 2575 C CA . GLN A 1 327 ? -12.339 9.095 45.659 1.00 90.38 327 GLN A CA 1
ATOM 2576 C C . GLN A 1 327 ? -13.502 9.541 44.740 1.00 90.38 327 GLN A C 1
ATOM 2578 O O . GLN A 1 327 ? -13.740 10.742 44.603 1.00 90.38 327 GLN A O 1
ATOM 2583 N N . GLY A 1 328 ? -14.226 8.604 44.113 1.00 90.19 328 GLY A N 1
ATOM 2584 C CA . GLY A 1 328 ? -15.410 8.876 43.284 1.00 90.19 328 GLY A CA 1
ATOM 2585 C C . GLY A 1 328 ? -15.156 9.011 41.776 1.00 90.19 328 GLY A C 1
ATOM 2586 O O . GLY A 1 328 ? -16.104 9.263 41.035 1.00 90.19 328 GLY A O 1
ATOM 2587 N N . PHE A 1 329 ? -13.923 8.825 41.290 1.00 93.38 329 PHE A N 1
ATOM 2588 C CA . PHE A 1 329 ? -13.621 8.928 39.856 1.00 93.38 329 PHE A CA 1
ATOM 2589 C C . PHE A 1 329 ? -13.876 7.613 39.106 1.00 93.38 329 PHE A C 1
ATOM 2591 O O . PHE A 1 329 ? -13.335 6.563 39.462 1.00 93.38 329 PHE A O 1
ATOM 2598 N N . ASN A 1 330 ? -14.609 7.655 37.989 1.00 94.50 330 ASN A N 1
ATOM 2599 C CA . ASN A 1 330 ? -14.816 6.480 37.131 1.00 94.50 330 ASN A CA 1
ATOM 2600 C C . ASN A 1 330 ? -13.624 6.239 36.184 1.00 94.50 330 ASN A C 1
ATOM 2602 O O . ASN A 1 330 ? -13.733 6.304 34.962 1.00 94.50 330 ASN A O 1
ATOM 2606 N N . VAL A 1 331 ? -12.467 5.890 36.747 1.00 94.56 331 VAL A N 1
ATOM 2607 C CA . VAL A 1 331 ? -11.244 5.538 35.994 1.00 94.56 331 VAL A CA 1
ATOM 2608 C C . VAL A 1 331 ? -11.311 4.153 35.319 1.00 94.56 331 VAL A C 1
ATOM 2610 O O . VAL A 1 331 ? -10.288 3.544 34.999 1.00 94.56 331 VAL A O 1
ATOM 2613 N N . SER A 1 332 ? -12.514 3.614 35.078 1.00 93.38 332 SER A N 1
ATOM 2614 C CA . SER A 1 332 ? -12.688 2.268 34.517 1.00 93.38 332 SER A CA 1
ATOM 2615 C C . SER A 1 332 ? -12.139 2.143 33.090 1.00 93.38 332 SER A C 1
ATOM 2617 O O . SER A 1 332 ? -11.658 1.073 32.717 1.00 93.38 332 SER A O 1
ATOM 2619 N N . TRP A 1 333 ? -12.144 3.224 32.303 1.00 94.50 333 TRP A N 1
ATOM 2620 C CA . TRP A 1 333 ? -11.522 3.271 30.977 1.00 94.50 333 TRP A CA 1
ATOM 2621 C C . TRP A 1 333 ? -9.988 3.182 31.048 1.00 94.50 333 TRP A C 1
ATOM 2623 O O . TRP A 1 333 ? -9.383 2.465 30.247 1.00 94.50 333 TRP A O 1
ATOM 2633 N N . ALA A 1 334 ? -9.363 3.828 32.038 1.00 93.31 334 ALA A N 1
ATOM 2634 C CA . ALA A 1 334 ? -7.918 3.783 32.253 1.00 93.31 334 ALA A CA 1
ATOM 2635 C C . ALA A 1 334 ? -7.483 2.380 32.702 1.00 93.31 334 ALA A C 1
ATOM 2637 O O . ALA A 1 334 ? -6.569 1.797 32.119 1.00 93.31 334 ALA A O 1
ATOM 2638 N N . LEU A 1 335 ? -8.226 1.775 33.636 1.00 92.94 335 LEU A N 1
ATOM 2639 C CA . LEU A 1 335 ? -7.997 0.396 34.074 1.00 92.94 335 LEU A CA 1
ATOM 2640 C C . LEU A 1 335 ? -8.198 -0.622 32.932 1.00 92.94 335 LEU A C 1
ATOM 2642 O O . LEU A 1 335 ? -7.408 -1.556 32.798 1.00 92.94 335 LEU A O 1
ATOM 2646 N N . ARG A 1 336 ? -9.193 -0.424 32.047 1.00 92.06 336 ARG A N 1
ATOM 2647 C CA . ARG A 1 336 ? -9.347 -1.229 30.815 1.00 92.06 336 ARG A CA 1
ATOM 2648 C C . ARG A 1 336 ? -8.116 -1.120 29.903 1.00 92.06 336 ARG A C 1
ATOM 2650 O O . ARG A 1 336 ? -7.675 -2.138 29.371 1.00 92.06 336 ARG A O 1
ATOM 2657 N N . ARG A 1 337 ? -7.538 0.079 29.741 1.00 91.44 337 ARG A N 1
ATOM 2658 C CA . ARG A 1 337 ? -6.325 0.297 28.929 1.00 91.44 337 ARG A CA 1
ATOM 2659 C C . ARG A 1 337 ? -5.075 -0.317 29.566 1.00 91.44 337 ARG A C 1
ATOM 2661 O O . ARG A 1 337 ? -4.301 -0.947 28.851 1.00 91.44 337 ARG A O 1
ATOM 2668 N N . LEU A 1 338 ? -4.909 -0.194 30.882 1.00 91.88 338 LEU A N 1
ATOM 2669 C CA . LEU A 1 338 ? -3.803 -0.795 31.632 1.00 91.88 338 LEU A CA 1
ATOM 2670 C C . LEU A 1 338 ? -3.835 -2.330 31.558 1.00 91.88 338 LEU A C 1
ATOM 2672 O O . LEU A 1 338 ? -2.833 -2.950 31.216 1.00 91.88 338 LEU A O 1
ATOM 2676 N N . ASN A 1 339 ? -5.007 -2.943 31.753 1.00 90.12 339 ASN A N 1
ATOM 2677 C CA . ASN A 1 339 ? -5.184 -4.395 31.623 1.00 90.12 339 ASN A CA 1
ATOM 2678 C C . ASN A 1 339 ? -4.971 -4.897 30.176 1.00 90.12 339 ASN A C 1
ATOM 2680 O O . ASN A 1 339 ? -4.604 -6.053 29.970 1.00 90.12 339 ASN A O 1
ATOM 2684 N N . PHE A 1 340 ? -5.194 -4.055 29.159 1.00 88.69 340 PHE A N 1
ATOM 2685 C CA . PHE A 1 340 ? -4.831 -4.371 27.771 1.00 88.69 340 PHE A CA 1
ATOM 2686 C C . PHE A 1 340 ? -3.309 -4.333 27.559 1.00 88.69 340 PHE A C 1
ATOM 2688 O O . PHE A 1 340 ? -2.767 -5.239 26.931 1.00 88.69 340 PHE A O 1
ATOM 2695 N N . ILE A 1 341 ? -2.620 -3.327 28.112 1.00 87.88 341 ILE A N 1
ATOM 2696 C CA . ILE A 1 341 ? -1.152 -3.211 28.074 1.00 87.88 341 ILE A CA 1
ATOM 2697 C C . ILE A 1 341 ? -0.490 -4.399 28.781 1.00 87.88 341 ILE A C 1
ATOM 2699 O O . ILE A 1 341 ? 0.395 -5.024 28.206 1.00 87.88 341 ILE A O 1
ATOM 2703 N N . GLU A 1 342 ? -0.972 -4.767 29.969 1.00 88.38 342 GLU A N 1
ATOM 2704 C CA . GLU A 1 342 ? -0.540 -5.958 30.709 1.00 88.38 342 GLU A CA 1
ATOM 2705 C C . GLU A 1 342 ? -0.672 -7.229 29.856 1.00 88.38 342 GLU A C 1
ATOM 2707 O O . GLU A 1 342 ? 0.300 -7.962 29.662 1.00 88.38 342 GLU A O 1
ATOM 2712 N N . ARG A 1 343 ? -1.851 -7.462 29.264 1.00 86.38 343 ARG A N 1
ATOM 2713 C CA . ARG A 1 343 ? -2.079 -8.611 28.375 1.00 86.38 343 ARG A CA 1
ATOM 2714 C C . ARG A 1 343 ? -1.153 -8.607 27.162 1.00 86.38 343 ARG A C 1
ATOM 2716 O O . ARG A 1 343 ? -0.640 -9.665 26.830 1.00 86.38 343 ARG A O 1
ATOM 2723 N N . LEU A 1 344 ? -0.921 -7.455 26.532 1.00 82.19 344 LEU A N 1
ATOM 2724 C CA . LEU A 1 344 ? -0.040 -7.325 25.366 1.00 82.19 344 LEU A CA 1
ATOM 2725 C C . LEU A 1 344 ? 1.443 -7.536 25.724 1.00 82.19 344 LEU A C 1
ATOM 2727 O O . LEU A 1 344 ? 2.199 -8.111 24.943 1.00 82.19 344 LEU A O 1
ATOM 2731 N N . ARG A 1 345 ? 1.865 -7.094 26.913 1.00 78.38 345 ARG A N 1
ATOM 2732 C CA . ARG A 1 345 ? 3.241 -7.241 27.402 1.00 78.38 345 ARG A CA 1
ATOM 2733 C C . ARG A 1 345 ? 3.561 -8.685 27.793 1.00 78.38 345 ARG A C 1
ATOM 2735 O O . ARG A 1 345 ? 4.669 -9.148 27.532 1.00 78.38 345 ARG A O 1
ATOM 2742 N N . TYR A 1 346 ? 2.591 -9.402 28.366 1.00 77.12 346 TYR A N 1
ATOM 2743 C CA . TYR A 1 346 ? 2.745 -10.802 28.776 1.00 77.12 346 TYR A CA 1
ATOM 2744 C C . TYR A 1 346 ? 2.218 -11.831 27.760 1.00 77.12 346 TYR A C 1
ATOM 2746 O O . TYR A 1 346 ? 2.432 -13.031 27.951 1.00 77.12 346 TYR A O 1
ATOM 2754 N N . SER A 1 347 ? 1.607 -11.407 26.644 1.00 70.44 347 SER A N 1
ATOM 2755 C CA . SER A 1 347 ? 1.259 -12.294 25.527 1.00 70.44 347 SER A CA 1
ATOM 2756 C C . SER A 1 347 ? 2.509 -12.732 24.762 1.00 70.44 347 SER A C 1
ATOM 2758 O O . SER A 1 347 ? 2.883 -12.151 23.739 1.00 70.44 347 SER A O 1
ATOM 2760 N N . LYS A 1 348 ? 3.155 -13.794 25.250 1.00 70.81 348 LYS A N 1
ATOM 2761 C CA . LYS A 1 348 ? 4.122 -14.554 24.454 1.00 70.81 348 LYS A CA 1
ATOM 2762 C C . LYS A 1 348 ? 3.395 -15.225 23.273 1.00 70.81 348 LYS A C 1
ATOM 2764 O O . LYS A 1 348 ? 2.300 -15.743 23.492 1.00 70.81 348 LYS A O 1
ATOM 2769 N N . PRO A 1 349 ? 3.977 -15.254 22.059 1.00 66.25 349 PRO A N 1
ATOM 2770 C CA . PRO A 1 349 ? 5.332 -14.821 21.698 1.00 66.25 349 PRO A CA 1
ATOM 2771 C C . PRO A 1 349 ? 5.388 -13.508 20.880 1.00 66.25 349 PRO A C 1
ATOM 2773 O O . PRO A 1 349 ? 6.475 -13.088 20.489 1.00 66.25 349 PRO A O 1
ATOM 2776 N N . LEU A 1 350 ? 4.252 -12.825 20.682 1.00 71.75 350 LEU A N 1
ATOM 2777 C CA . LEU A 1 350 ? 4.065 -11.784 19.657 1.00 71.75 350 LEU A CA 1
ATOM 2778 C C . LEU A 1 350 ? 5.060 -10.611 19.708 1.00 71.75 350 LEU A C 1
ATOM 2780 O O . LEU A 1 350 ? 5.524 -10.163 18.664 1.00 71.75 350 LEU A O 1
ATOM 2784 N N . VAL A 1 351 ? 5.387 -10.085 20.895 1.00 72.00 351 VAL A N 1
ATOM 2785 C CA . VAL A 1 351 ? 6.269 -8.903 21.011 1.00 72.00 351 VAL A CA 1
ATOM 2786 C C . VAL A 1 351 ? 7.740 -9.245 20.694 1.00 72.00 351 VAL A C 1
ATOM 2788 O O . VAL A 1 351 ? 8.332 -8.546 19.870 1.00 72.00 351 VAL A O 1
ATOM 2791 N N . PRO A 1 352 ? 8.339 -10.324 21.247 1.00 74.12 352 PRO A N 1
ATOM 2792 C CA . PRO A 1 352 ? 9.631 -10.832 20.776 1.00 74.12 352 PRO A CA 1
ATOM 2793 C C . PRO A 1 352 ? 9.659 -11.219 19.290 1.00 74.12 352 PRO A C 1
ATOM 2795 O O . PRO A 1 352 ? 10.661 -10.969 18.624 1.00 74.12 352 PRO A O 1
ATOM 2798 N N . GLU A 1 353 ? 8.583 -11.810 18.760 1.00 81.38 353 GLU A N 1
ATOM 2799 C CA . GLU A 1 353 ? 8.498 -12.182 17.340 1.00 81.38 353 GLU A CA 1
ATOM 2800 C C . GLU A 1 353 ? 8.505 -10.959 16.422 1.00 81.38 353 GLU A C 1
ATOM 2802 O O . GLU A 1 353 ? 9.251 -10.956 15.443 1.00 81.38 353 GLU A O 1
ATOM 2807 N N . LEU A 1 354 ? 7.750 -9.908 16.763 1.00 82.12 354 LEU A N 1
ATOM 2808 C CA . LEU A 1 354 ? 7.733 -8.654 16.011 1.00 82.12 354 LEU A CA 1
ATOM 2809 C C . LEU A 1 354 ? 9.122 -7.998 15.990 1.00 82.12 354 LEU A C 1
ATOM 2811 O O . LEU A 1 354 ? 9.654 -7.743 14.915 1.00 82.12 354 LEU A O 1
ATOM 2815 N N . HIS A 1 355 ? 9.781 -7.866 17.145 1.00 81.38 355 HIS A N 1
ATOM 2816 C CA . HIS A 1 355 ? 11.159 -7.360 17.211 1.00 81.38 355 HIS A CA 1
ATOM 2817 C C . HIS A 1 355 ? 12.137 -8.227 16.390 1.00 81.38 355 HIS A C 1
ATOM 2819 O O . HIS A 1 355 ? 13.051 -7.720 15.739 1.00 81.38 355 HIS A O 1
ATOM 2825 N N . ALA A 1 356 ? 11.960 -9.552 16.384 1.00 84.38 356 ALA A N 1
ATOM 2826 C CA . ALA A 1 356 ? 12.765 -10.462 15.569 1.00 84.38 356 ALA A CA 1
ATOM 2827 C C . ALA A 1 356 ? 12.417 -10.424 14.066 1.00 84.38 356 ALA A C 1
ATOM 2829 O O . ALA A 1 356 ? 13.163 -10.989 13.262 1.00 84.38 356 ALA A O 1
ATOM 2830 N N . ILE A 1 357 ? 11.304 -9.802 13.669 1.00 87.06 357 ILE A N 1
ATOM 2831 C CA . ILE A 1 357 ? 10.967 -9.466 12.279 1.00 87.06 357 ILE A CA 1
ATOM 2832 C C . ILE A 1 357 ? 11.598 -8.116 11.917 1.00 87.06 357 ILE A C 1
ATOM 2834 O O . ILE A 1 357 ? 12.302 -8.046 10.913 1.00 87.06 357 ILE A O 1
ATOM 2838 N N . ASP A 1 358 ? 11.465 -7.095 12.767 1.00 85.94 358 ASP A N 1
ATOM 2839 C CA . ASP A 1 358 ? 12.042 -5.759 12.554 1.00 85.94 358 ASP A CA 1
ATOM 2840 C C . ASP A 1 358 ? 13.572 -5.817 12.366 1.00 85.94 358 ASP A C 1
ATOM 2842 O O . ASP A 1 358 ? 14.114 -5.269 11.403 1.00 85.94 358 ASP A O 1
ATOM 2846 N N . CYS A 1 359 ? 14.283 -6.585 13.205 1.00 89.94 359 CYS A N 1
ATOM 2847 C CA . CYS A 1 359 ? 15.725 -6.813 13.039 1.00 89.94 359 CYS A CA 1
ATOM 2848 C C . CYS A 1 359 ? 16.094 -7.546 11.735 1.00 89.94 359 CYS A C 1
ATOM 2850 O O . CYS A 1 359 ? 17.211 -7.386 11.241 1.00 89.94 359 CYS A O 1
ATOM 2852 N N . ARG A 1 360 ? 15.193 -8.365 11.173 1.00 94.31 360 ARG A N 1
ATOM 2853 C CA . ARG A 1 360 ? 15.408 -9.013 9.868 1.00 94.31 360 ARG A CA 1
ATOM 2854 C C . ARG A 1 360 ? 15.167 -8.035 8.721 1.00 94.31 360 ARG A C 1
ATOM 2856 O O . ARG A 1 360 ? 15.992 -7.991 7.814 1.00 94.31 360 ARG A O 1
ATOM 2863 N N . ILE A 1 361 ? 14.126 -7.206 8.813 1.00 92.50 361 ILE A N 1
ATOM 2864 C CA . ILE A 1 361 ? 13.815 -6.159 7.830 1.00 92.50 361 ILE A CA 1
ATOM 2865 C C . ILE A 1 361 ? 15.006 -5.209 7.651 1.00 92.50 361 ILE A C 1
ATOM 2867 O O . ILE A 1 361 ? 15.447 -5.016 6.521 1.00 92.50 361 ILE A O 1
ATOM 2871 N N . GLU A 1 362 ? 15.585 -4.670 8.729 1.00 92.62 362 GLU A N 1
ATOM 2872 C CA . GLU A 1 362 ? 16.733 -3.756 8.595 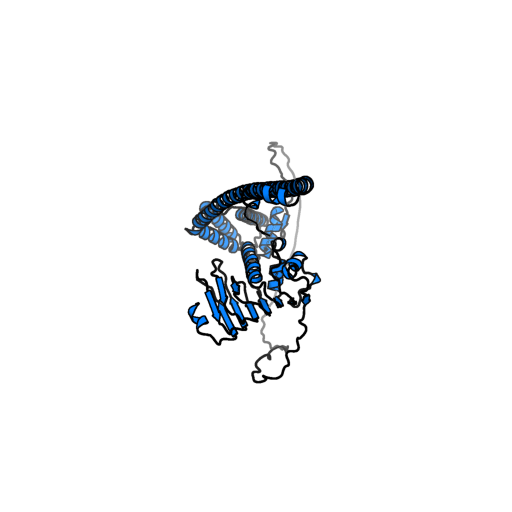1.00 92.62 362 GLU A CA 1
ATOM 2873 C C . GLU A 1 362 ? 18.023 -4.468 8.135 1.00 92.62 362 GLU A C 1
ATOM 2875 O O . GLU A 1 362 ? 18.794 -3.898 7.367 1.00 92.62 362 GLU A O 1
ATOM 2880 N N . ASN A 1 363 ? 18.242 -5.738 8.499 1.00 94.50 363 ASN A N 1
ATOM 2881 C CA . ASN A 1 363 ? 19.369 -6.526 7.977 1.00 94.50 363 ASN A CA 1
ATOM 2882 C C . ASN A 1 363 ? 19.259 -6.756 6.455 1.00 94.50 363 ASN A C 1
ATOM 2884 O O . ASN A 1 363 ? 20.228 -6.582 5.716 1.00 94.50 363 ASN A O 1
ATOM 2888 N N . ASP A 1 364 ? 18.073 -7.124 5.967 1.00 94.75 364 ASP A N 1
ATOM 2889 C CA . ASP A 1 364 ? 17.839 -7.341 4.536 1.00 94.75 364 ASP A CA 1
ATOM 2890 C C . ASP A 1 364 ? 17.813 -6.017 3.749 1.00 94.75 364 ASP A C 1
ATOM 2892 O O . ASP A 1 364 ? 18.251 -5.972 2.597 1.00 94.75 364 ASP A O 1
ATOM 2896 N N . ARG A 1 365 ? 17.418 -4.910 4.392 1.00 94.19 365 ARG A N 1
ATOM 2897 C CA . ARG A 1 365 ? 17.534 -3.545 3.858 1.00 94.19 365 ARG A CA 1
ATOM 2898 C C . ARG A 1 365 ? 18.989 -3.133 3.620 1.00 94.19 365 ARG A C 1
ATOM 2900 O O . ARG A 1 365 ? 19.279 -2.596 2.552 1.00 94.19 365 ARG A O 1
ATOM 2907 N N . SER A 1 366 ? 19.896 -3.413 4.559 1.00 94.06 366 SER A N 1
ATOM 2908 C CA . SER A 1 366 ? 21.333 -3.142 4.395 1.00 94.06 366 SER A CA 1
ATOM 2909 C C . SER A 1 366 ? 21.924 -3.917 3.212 1.00 94.06 366 SER A C 1
ATOM 2911 O O . SER A 1 366 ? 22.554 -3.322 2.341 1.00 94.06 366 SER A O 1
ATOM 2913 N N . LYS A 1 367 ? 21.623 -5.219 3.091 1.00 95.94 367 LYS A N 1
ATOM 2914 C CA . LYS A 1 367 ? 22.055 -6.043 1.940 1.00 95.94 367 LYS A CA 1
ATOM 2915 C C . LYS A 1 367 ? 21.528 -5.504 0.609 1.00 95.94 367 LYS A C 1
ATOM 2917 O O . LYS A 1 367 ? 22.223 -5.548 -0.402 1.00 95.94 367 LYS A O 1
ATOM 2922 N N . LEU A 1 368 ? 20.297 -4.987 0.588 1.00 94.31 368 LEU A N 1
ATOM 2923 C CA . LEU A 1 368 ? 19.709 -4.390 -0.612 1.00 94.31 368 LEU A CA 1
ATOM 2924 C C . LEU A 1 368 ? 20.439 -3.095 -1.016 1.00 94.31 368 LEU A C 1
ATOM 2926 O O . LEU A 1 368 ? 20.633 -2.858 -2.207 1.00 94.31 368 LEU A O 1
ATOM 2930 N N . GLN A 1 369 ? 20.914 -2.300 -0.051 1.00 95.19 369 GLN A N 1
ATOM 2931 C CA . GLN A 1 369 ? 21.763 -1.128 -0.312 1.00 95.19 369 GLN A CA 1
ATOM 2932 C C . GLN A 1 369 ? 23.150 -1.521 -0.855 1.00 95.19 369 GLN A C 1
ATOM 2934 O O . GLN A 1 369 ? 23.614 -0.911 -1.818 1.00 95.19 369 GLN A O 1
ATOM 2939 N N . GLU A 1 370 ? 23.779 -2.566 -0.307 1.00 95.88 370 GLU A N 1
ATOM 2940 C CA . GLU A 1 370 ? 25.045 -3.119 -0.823 1.00 95.88 370 GLU A CA 1
ATOM 2941 C C . GLU A 1 370 ? 24.902 -3.624 -2.270 1.00 95.88 370 GLU A C 1
ATOM 2943 O O . GLU A 1 370 ? 25.715 -3.297 -3.140 1.00 95.88 370 GLU A O 1
ATOM 2948 N N . LEU A 1 371 ? 23.827 -4.367 -2.559 1.00 94.94 371 LEU A N 1
ATOM 2949 C CA . LEU A 1 371 ? 23.514 -4.839 -3.910 1.00 94.94 371 LEU A CA 1
ATOM 2950 C C . LEU A 1 371 ? 23.237 -3.680 -4.879 1.00 94.94 371 LEU A C 1
ATOM 2952 O O . LEU A 1 371 ? 23.707 -3.723 -6.015 1.00 94.94 371 LEU A O 1
ATOM 2956 N N . GLN A 1 372 ? 22.534 -2.629 -4.445 1.00 96.06 372 GLN A N 1
ATOM 2957 C CA . GLN A 1 372 ? 22.294 -1.440 -5.268 1.00 96.06 372 GLN A CA 1
ATOM 2958 C C . GLN A 1 372 ? 23.607 -0.726 -5.627 1.00 96.06 372 GLN A C 1
ATOM 2960 O O . GLN A 1 372 ? 23.819 -0.394 -6.793 1.00 96.06 372 GLN A O 1
ATOM 2965 N N . ALA A 1 373 ? 24.519 -0.555 -4.663 1.00 95.62 373 ALA A N 1
ATOM 2966 C CA . ALA A 1 373 ? 25.833 0.040 -4.915 1.00 95.62 373 ALA A CA 1
ATOM 2967 C C . ALA A 1 373 ? 26.666 -0.786 -5.919 1.00 95.62 373 ALA A C 1
ATOM 2969 O O . ALA A 1 373 ? 27.316 -0.221 -6.799 1.00 95.62 373 ALA A O 1
ATOM 2970 N N . CYS A 1 374 ? 26.592 -2.120 -5.840 1.00 95.94 374 CYS A N 1
ATOM 2971 C CA . CYS A 1 374 ? 27.217 -3.025 -6.809 1.00 95.94 374 CYS A CA 1
ATOM 2972 C C . CYS A 1 374 ? 26.613 -2.879 -8.224 1.00 95.94 374 CYS A C 1
ATOM 2974 O O . CYS A 1 374 ? 27.344 -2.821 -9.214 1.00 95.94 374 CYS A O 1
ATOM 2976 N N . VAL A 1 375 ? 25.285 -2.752 -8.335 1.00 96.31 375 VAL A N 1
ATOM 2977 C CA . VAL A 1 375 ? 24.597 -2.528 -9.621 1.00 96.31 375 VAL A CA 1
ATOM 2978 C C . VAL A 1 375 ? 25.014 -1.204 -10.268 1.00 96.31 375 VAL A C 1
ATOM 2980 O O . VAL A 1 375 ? 25.238 -1.170 -11.481 1.00 96.31 375 VAL A O 1
ATOM 2983 N N . ASP A 1 376 ? 25.152 -0.121 -9.498 1.00 95.69 376 ASP A N 1
ATOM 2984 C CA . ASP A 1 376 ? 25.575 1.171 -10.050 1.00 95.69 376 ASP A CA 1
ATOM 2985 C C . ASP A 1 376 ? 27.070 1.198 -10.449 1.00 95.69 376 ASP A C 1
ATOM 2987 O O . ASP A 1 376 ? 27.400 1.785 -11.480 1.00 95.69 376 ASP A O 1
ATOM 2991 N N . ASP A 1 377 ? 27.963 0.485 -9.748 1.00 96.75 377 ASP A N 1
ATOM 2992 C CA . ASP A 1 377 ? 29.357 0.263 -10.189 1.00 96.75 377 ASP A CA 1
ATOM 2993 C C . ASP A 1 377 ? 29.435 -0.503 -11.528 1.00 96.75 377 ASP A C 1
ATOM 2995 O O . ASP A 1 377 ? 30.113 -0.070 -12.468 1.00 96.75 377 ASP A O 1
ATOM 2999 N N . VAL A 1 378 ? 28.687 -1.605 -11.663 1.00 95.81 378 VAL A N 1
ATOM 3000 C CA . VAL A 1 378 ? 28.618 -2.393 -12.909 1.00 95.81 378 VAL A CA 1
ATOM 3001 C C . VAL A 1 378 ? 28.070 -1.553 -14.070 1.00 95.81 378 VAL A C 1
ATOM 3003 O O . VAL A 1 378 ? 28.559 -1.640 -15.198 1.00 95.81 378 VAL A O 1
ATOM 3006 N N . LYS A 1 379 ? 27.087 -0.693 -13.799 1.00 97.25 379 LYS A N 1
ATOM 3007 C CA . LYS A 1 379 ? 26.489 0.234 -14.768 1.00 97.25 379 LYS A CA 1
ATOM 3008 C C . LYS A 1 379 ? 27.468 1.317 -15.233 1.00 97.25 379 LYS A C 1
ATOM 3010 O O . LYS A 1 379 ? 27.500 1.601 -16.429 1.00 97.25 379 LYS A O 1
ATOM 3015 N N . ILE A 1 380 ? 28.301 1.864 -14.343 1.00 96.75 380 ILE A N 1
ATOM 3016 C CA . ILE A 1 380 ? 29.385 2.796 -14.711 1.00 96.75 380 ILE A CA 1
ATOM 3017 C C . ILE A 1 380 ? 30.407 2.091 -15.619 1.00 96.75 380 ILE A C 1
ATOM 3019 O O . ILE A 1 380 ? 30.766 2.617 -16.673 1.00 96.75 380 ILE A O 1
ATOM 3023 N N . LYS A 1 381 ? 30.817 0.863 -15.274 1.00 96.50 381 LYS A N 1
ATOM 3024 C CA . LYS A 1 381 ? 31.743 0.054 -16.092 1.00 96.50 381 LYS A CA 1
ATOM 3025 C C . LYS A 1 381 ? 31.177 -0.272 -17.478 1.00 96.50 381 LYS A C 1
ATOM 3027 O O . LYS A 1 381 ? 31.913 -0.252 -18.462 1.00 96.50 381 LYS A O 1
ATOM 3032 N N . LEU A 1 382 ? 29.871 -0.521 -17.580 1.00 95.62 382 LEU A N 1
ATOM 3033 C CA . LEU A 1 382 ? 29.197 -0.732 -18.863 1.00 95.62 382 LEU A CA 1
ATOM 3034 C C . LEU A 1 382 ? 29.177 0.543 -19.732 1.00 95.62 382 LEU A C 1
ATOM 3036 O O . LEU A 1 382 ? 29.306 0.452 -20.952 1.00 95.62 382 LEU A O 1
ATOM 3040 N N . GLN A 1 383 ? 29.059 1.725 -19.117 1.00 96.12 383 GLN A N 1
ATOM 3041 C CA . GLN A 1 383 ? 29.106 3.017 -19.815 1.00 96.12 383 GLN A CA 1
ATOM 3042 C C . GLN A 1 383 ? 30.511 3.353 -20.351 1.00 96.12 383 GLN A C 1
ATOM 3044 O O . GLN A 1 383 ? 30.611 3.816 -21.488 1.00 96.12 383 GLN A O 1
ATOM 3049 N N . ASP A 1 384 ? 31.584 3.057 -19.604 1.00 96.81 384 ASP A N 1
ATOM 3050 C CA . ASP A 1 384 ? 32.973 3.162 -20.104 1.00 96.81 384 ASP A CA 1
ATOM 3051 C C . ASP A 1 384 ? 33.202 2.262 -21.328 1.00 96.81 384 ASP A C 1
ATOM 3053 O O . ASP A 1 384 ? 33.667 2.717 -22.377 1.00 96.81 384 ASP A O 1
ATOM 3057 N N . LEU A 1 385 ? 32.805 0.988 -21.227 1.00 95.25 385 LEU A N 1
ATOM 3058 C CA . LEU A 1 385 ? 32.945 0.032 -22.324 1.00 95.25 385 LEU A CA 1
ATOM 3059 C C . LEU A 1 385 ? 32.175 0.475 -23.576 1.00 95.25 385 LEU A C 1
ATOM 3061 O O . LEU A 1 385 ? 32.710 0.362 -24.679 1.00 95.25 385 LEU A O 1
ATOM 3065 N N . GLN A 1 386 ? 30.969 1.031 -23.423 1.00 97.06 386 GLN A N 1
ATOM 3066 C CA . GLN A 1 386 ? 30.205 1.587 -24.542 1.00 97.06 386 GLN A CA 1
ATOM 3067 C C . GLN A 1 386 ? 30.942 2.763 -25.206 1.00 97.06 386 GLN A C 1
ATOM 3069 O O . GLN A 1 386 ? 31.112 2.763 -26.426 1.00 97.06 386 GLN A O 1
ATOM 3074 N N . ALA A 1 387 ? 31.445 3.723 -24.422 1.00 96.50 387 ALA A N 1
ATOM 3075 C CA . ALA A 1 387 ? 32.188 4.870 -24.950 1.00 96.50 387 ALA A CA 1
ATOM 3076 C C . ALA A 1 387 ? 33.441 4.438 -25.737 1.00 96.50 387 ALA A C 1
ATOM 3078 O O . ALA A 1 387 ? 33.706 4.954 -26.825 1.00 96.50 387 ALA A O 1
ATOM 3079 N N . ARG A 1 388 ? 34.171 3.433 -25.239 1.00 96.12 388 ARG A N 1
ATOM 3080 C CA . ARG A 1 388 ? 35.349 2.860 -25.915 1.00 96.12 388 ARG A CA 1
ATOM 3081 C C . ARG A 1 388 ? 35.004 2.102 -27.201 1.00 96.12 388 ARG A C 1
ATOM 3083 O O . ARG A 1 388 ? 35.800 2.107 -28.145 1.00 96.12 388 ARG A O 1
ATOM 3090 N N . VAL A 1 389 ? 33.831 1.469 -27.273 1.00 96.25 389 VAL A N 1
ATOM 3091 C CA . VAL A 1 389 ? 33.324 0.846 -28.510 1.00 96.25 389 VAL A CA 1
ATOM 3092 C C . VAL A 1 389 ? 32.995 1.909 -29.561 1.00 96.25 389 VAL A C 1
ATOM 3094 O O . VAL A 1 389 ? 33.393 1.754 -30.716 1.00 96.25 389 VAL A O 1
ATOM 3097 N N . ASP A 1 390 ? 32.348 3.012 -29.180 1.00 96.00 390 ASP A N 1
ATOM 3098 C CA . ASP A 1 390 ? 32.028 4.102 -30.111 1.00 96.00 390 ASP A CA 1
ATOM 3099 C C . ASP A 1 390 ? 33.280 4.892 -30.559 1.00 96.00 390 ASP A C 1
ATOM 3101 O O . ASP A 1 390 ? 33.401 5.252 -31.736 1.00 96.00 390 ASP A O 1
ATOM 3105 N N . GLU A 1 391 ? 34.278 5.066 -29.687 1.00 97.38 391 GLU A N 1
ATOM 3106 C CA . GLU A 1 391 ? 35.603 5.582 -30.070 1.00 97.38 391 GLU A CA 1
ATOM 3107 C C . GLU A 1 391 ? 36.299 4.653 -31.087 1.00 97.38 391 GLU A C 1
ATOM 3109 O O . GLU A 1 391 ? 36.814 5.097 -32.115 1.00 97.38 391 GLU A O 1
ATOM 3114 N N . SER A 1 392 ? 36.272 3.337 -30.852 1.00 95.19 392 SER A N 1
ATOM 3115 C CA . SER A 1 392 ? 36.863 2.349 -31.771 1.00 95.19 392 SER A CA 1
ATOM 3116 C C . SER A 1 392 ? 36.153 2.335 -33.132 1.00 95.19 392 SER A C 1
ATOM 3118 O O . SER A 1 392 ? 36.791 2.230 -34.181 1.00 95.19 392 SER A O 1
ATOM 3120 N N . LYS A 1 393 ? 34.826 2.500 -33.130 1.00 96.69 393 LYS A N 1
ATOM 3121 C CA . LYS A 1 393 ? 33.981 2.567 -34.328 1.00 96.69 393 LYS A CA 1
ATOM 3122 C C . LYS A 1 393 ? 34.250 3.819 -35.167 1.00 96.69 393 LYS A C 1
ATOM 3124 O O . LYS A 1 393 ? 34.337 3.716 -36.389 1.00 96.69 393 LYS A O 1
ATOM 3129 N N . THR A 1 394 ? 34.418 4.981 -34.535 1.00 96.19 394 THR A N 1
ATOM 3130 C CA . THR A 1 394 ? 34.753 6.228 -35.249 1.00 96.19 394 THR A CA 1
ATOM 3131 C C . THR A 1 394 ? 36.167 6.192 -35.836 1.00 96.19 394 THR A C 1
ATOM 3133 O O . THR A 1 394 ? 36.350 6.606 -36.983 1.00 96.19 394 THR A O 1
ATOM 3136 N N . LYS A 1 395 ? 37.147 5.600 -35.134 1.00 96.06 395 LYS A N 1
ATOM 3137 C CA . LYS A 1 395 ? 38.491 5.330 -35.687 1.00 96.06 395 LYS A CA 1
ATOM 3138 C C . LYS A 1 395 ? 38.435 4.431 -36.928 1.00 96.06 395 LYS A C 1
ATOM 3140 O O . LYS A 1 395 ? 38.987 4.796 -37.963 1.00 96.06 395 LYS A O 1
ATOM 3145 N N . LEU A 1 396 ? 37.692 3.323 -36.868 1.00 94.88 396 LEU A N 1
ATOM 3146 C CA . LEU A 1 396 ? 37.507 2.419 -38.010 1.00 94.88 396 LEU A CA 1
ATOM 3147 C C . LEU A 1 396 ? 36.881 3.130 -39.228 1.00 94.88 396 LEU A C 1
ATOM 3149 O O . LEU A 1 396 ? 37.303 2.904 -40.361 1.00 94.88 396 LEU A O 1
ATOM 3153 N N . GLN A 1 397 ? 35.907 4.020 -39.014 1.00 95.50 397 GLN A N 1
ATOM 3154 C CA . GLN A 1 397 ? 35.308 4.820 -40.091 1.00 95.50 397 GLN A CA 1
ATOM 3155 C C . GLN A 1 397 ? 36.300 5.823 -40.706 1.00 95.50 397 GLN A C 1
ATOM 3157 O O . GLN A 1 397 ? 36.291 6.025 -41.925 1.00 95.50 397 GLN A O 1
ATOM 3162 N N . ALA A 1 398 ? 37.183 6.421 -39.901 1.00 96.19 398 ALA A N 1
ATOM 3163 C CA . ALA A 1 398 ? 38.246 7.294 -40.398 1.00 96.19 398 ALA A CA 1
ATOM 3164 C C . ALA A 1 398 ? 39.269 6.521 -41.254 1.00 96.19 398 ALA A C 1
ATOM 3166 O O . ALA A 1 398 ? 39.605 6.968 -42.351 1.00 96.19 398 ALA A O 1
ATOM 3167 N N . GLU A 1 399 ? 39.696 5.330 -40.821 1.00 94.94 399 GLU A N 1
ATOM 3168 C CA . GLU A 1 399 ? 40.595 4.461 -41.599 1.00 94.94 399 GLU A CA 1
ATOM 3169 C C . GLU A 1 399 ? 39.957 3.978 -42.911 1.00 94.94 399 GLU A C 1
ATOM 3171 O O . GLU A 1 399 ? 40.600 4.010 -43.962 1.00 94.94 399 GLU A O 1
ATOM 3176 N N . GLN A 1 400 ? 38.675 3.597 -42.892 1.00 93.62 400 GLN A N 1
ATOM 3177 C CA . GLN A 1 400 ? 37.923 3.243 -44.104 1.00 93.62 400 GLN A CA 1
ATOM 3178 C C . GLN A 1 400 ? 37.836 4.420 -45.090 1.00 93.62 400 GLN A C 1
ATOM 3180 O O . GLN A 1 400 ? 38.002 4.230 -46.298 1.00 93.62 400 GLN A O 1
ATOM 3185 N N . THR A 1 401 ? 37.636 5.639 -44.580 1.00 94.94 401 THR A N 1
ATOM 3186 C CA . THR A 1 401 ? 37.608 6.869 -45.388 1.00 94.94 401 THR A CA 1
ATOM 3187 C C . THR A 1 401 ? 38.980 7.165 -45.999 1.00 94.94 401 THR A C 1
ATOM 3189 O O . THR A 1 401 ? 39.074 7.425 -47.200 1.00 94.94 401 THR A O 1
ATOM 3192 N N . LEU A 1 402 ? 40.056 7.054 -45.212 1.00 95.19 402 LEU A N 1
ATOM 3193 C CA . LEU A 1 402 ? 41.433 7.233 -45.681 1.00 95.19 402 LEU A CA 1
ATOM 3194 C C . LEU A 1 402 ? 41.817 6.183 -46.736 1.00 95.19 402 LEU A C 1
ATOM 3196 O O . LEU A 1 402 ? 42.406 6.529 -47.761 1.00 95.19 402 LEU A O 1
ATOM 3200 N N . ARG A 1 403 ? 41.429 4.913 -46.543 1.00 91.94 403 ARG A N 1
ATOM 3201 C CA . ARG A 1 403 ? 41.624 3.848 -47.540 1.00 91.94 403 ARG A CA 1
ATOM 3202 C C . ARG A 1 403 ? 40.931 4.187 -48.860 1.00 91.94 403 ARG A C 1
ATOM 3204 O O . ARG A 1 403 ? 41.538 4.016 -49.913 1.00 91.94 403 ARG A O 1
ATOM 3211 N N . MET A 1 404 ? 39.698 4.695 -48.817 1.00 91.62 404 MET A N 1
ATOM 3212 C CA . MET A 1 404 ? 38.972 5.107 -50.024 1.00 91.62 404 MET A CA 1
ATOM 3213 C C . MET A 1 404 ? 39.673 6.272 -50.741 1.00 91.62 404 MET A C 1
ATOM 3215 O O . MET A 1 404 ? 39.857 6.223 -51.955 1.00 91.62 404 MET A O 1
ATOM 3219 N N . GLN A 1 405 ? 40.143 7.282 -50.000 1.00 93.44 405 GLN A N 1
ATOM 3220 C CA . GLN A 1 405 ? 40.929 8.386 -50.568 1.00 93.44 405 GLN A CA 1
ATOM 3221 C C . GLN A 1 405 ? 42.214 7.887 -51.249 1.00 93.44 405 GLN A C 1
ATOM 3223 O O . GLN A 1 405 ? 42.515 8.306 -52.366 1.00 93.44 405 GLN A O 1
ATOM 3228 N N . LYS A 1 406 ? 42.933 6.941 -50.630 1.00 90.44 406 LYS A N 1
ATOM 3229 C CA . LYS A 1 406 ? 44.154 6.359 -51.209 1.00 90.44 406 LYS A CA 1
ATOM 3230 C C . LYS A 1 406 ? 43.893 5.484 -52.435 1.00 90.44 406 LYS A C 1
ATOM 3232 O O . LYS A 1 406 ? 44.699 5.514 -53.359 1.00 90.44 406 LYS A O 1
ATOM 3237 N N . LEU A 1 407 ? 42.759 4.786 -52.510 1.00 87.38 407 LEU A N 1
ATOM 3238 C CA . LEU A 1 407 ? 42.353 4.100 -53.742 1.00 87.38 407 LEU A CA 1
ATOM 3239 C C . LEU A 1 407 ? 42.068 5.095 -54.881 1.00 87.38 407 LEU A C 1
ATOM 3241 O O . LEU A 1 407 ? 42.520 4.869 -55.998 1.00 87.38 407 LEU A O 1
ATOM 3245 N N . ILE A 1 408 ? 41.428 6.234 -54.595 1.00 89.81 408 ILE A N 1
ATOM 3246 C CA . ILE A 1 408 ? 41.189 7.303 -55.585 1.00 89.81 408 ILE A CA 1
ATOM 3247 C C . ILE A 1 408 ? 42.505 7.970 -56.041 1.00 89.81 408 ILE A C 1
ATOM 3249 O O . ILE A 1 408 ? 42.627 8.370 -57.198 1.00 89.81 408 ILE A O 1
ATOM 3253 N N . GLU A 1 409 ? 43.506 8.100 -55.164 1.00 91.62 409 GLU A N 1
ATOM 3254 C CA . GLU A 1 409 ? 44.857 8.545 -55.554 1.00 91.62 409 GLU A CA 1
ATOM 3255 C C . GLU A 1 409 ? 45.542 7.540 -56.495 1.00 91.62 409 GLU A C 1
ATOM 3257 O O . GLU A 1 409 ? 46.098 7.944 -57.517 1.00 91.62 409 GLU A O 1
ATOM 3262 N N . ILE A 1 410 ? 45.455 6.239 -56.194 1.00 84.44 410 ILE A N 1
ATOM 3263 C CA . ILE A 1 410 ? 46.000 5.162 -57.037 1.00 84.44 410 ILE A CA 1
ATOM 3264 C C . ILE A 1 410 ? 45.309 5.137 -58.407 1.00 84.44 410 ILE A C 1
ATOM 3266 O O . ILE A 1 410 ? 45.992 5.052 -59.425 1.00 84.44 410 ILE A O 1
ATOM 3270 N N . GLU A 1 411 ? 43.983 5.281 -58.459 1.00 84.88 411 GLU A N 1
ATOM 3271 C CA . GLU A 1 411 ? 43.217 5.302 -59.713 1.00 84.88 411 GLU A CA 1
ATOM 3272 C C . GLU A 1 411 ? 43.630 6.466 -60.625 1.00 84.88 411 GLU A C 1
ATOM 3274 O O . GLU A 1 411 ? 43.784 6.295 -61.833 1.00 84.88 411 GLU A O 1
ATOM 3279 N N . LYS A 1 412 ? 43.886 7.646 -60.047 1.00 89.31 412 LYS A N 1
ATOM 3280 C CA . LYS A 1 412 ? 44.369 8.823 -60.789 1.00 89.31 412 LYS A CA 1
ATOM 3281 C C . LYS A 1 412 ? 45.792 8.662 -61.326 1.00 89.31 412 LYS A C 1
ATOM 3283 O O . LYS A 1 412 ? 46.116 9.278 -62.337 1.00 89.31 412 LYS A O 1
ATOM 3288 N N . ALA A 1 413 ? 46.635 7.882 -60.650 1.00 88.50 413 ALA A N 1
ATOM 3289 C CA . ALA A 1 413 ? 48.036 7.686 -61.024 1.00 88.50 413 ALA A CA 1
ATOM 3290 C C . ALA A 1 413 ? 48.259 6.492 -61.973 1.00 88.50 413 ALA A C 1
ATOM 3292 O O . ALA A 1 413 ? 49.165 6.536 -62.802 1.00 88.50 413 ALA A O 1
ATOM 3293 N N . PHE A 1 414 ? 47.443 5.438 -61.860 1.00 86.31 414 PHE A N 1
ATOM 3294 C CA . PHE A 1 414 ? 47.662 4.140 -62.519 1.00 86.31 414 PHE A CA 1
ATOM 3295 C C . PHE A 1 414 ? 46.418 3.581 -63.239 1.00 86.31 414 PHE A C 1
ATOM 3297 O O . PHE A 1 414 ? 46.442 2.456 -63.743 1.00 86.31 414 PHE A O 1
ATOM 3304 N N . GLY A 1 415 ? 45.321 4.341 -63.288 1.00 82.19 415 GLY A N 1
ATOM 3305 C CA . GLY A 1 415 ? 44.052 3.905 -63.866 1.00 82.19 415 GLY A CA 1
ATOM 3306 C C . GLY A 1 415 ? 43.359 2.795 -63.068 1.00 82.19 415 GLY A C 1
ATOM 3307 O O . GLY A 1 415 ? 43.772 2.409 -61.972 1.00 82.19 415 GLY A O 1
ATOM 3308 N N . THR A 1 416 ? 42.297 2.244 -63.655 1.00 78.88 416 THR A N 1
ATOM 3309 C CA . THR A 1 416 ? 41.459 1.197 -63.045 1.00 78.88 416 THR A CA 1
ATOM 3310 C C . THR A 1 416 ? 42.1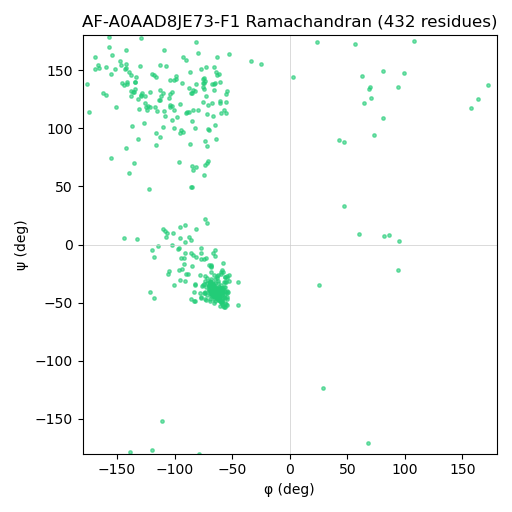62 -0.156 -62.881 1.00 78.88 416 THR A C 1
ATOM 3312 O O . THR A 1 416 ? 41.717 -0.983 -62.089 1.00 78.88 416 THR A O 1
ATOM 3315 N N . VAL A 1 417 ? 43.276 -0.390 -63.583 1.00 75.56 417 VAL A N 1
ATOM 3316 C CA . VAL A 1 417 ? 44.145 -1.566 -63.375 1.00 75.56 417 VAL A CA 1
ATOM 3317 C C . VAL A 1 417 ? 44.939 -1.419 -62.072 1.00 75.56 417 VAL A C 1
ATOM 3319 O O . VAL A 1 417 ? 45.016 -2.351 -61.275 1.00 75.56 417 VAL A O 1
ATOM 3322 N N . GLY A 1 418 ? 45.456 -0.218 -61.784 1.00 73.81 418 GLY A N 1
ATOM 3323 C CA . GLY A 1 418 ? 46.156 0.056 -60.528 1.00 73.81 418 GLY A CA 1
ATOM 3324 C C . GLY A 1 418 ? 45.284 -0.162 -59.288 1.00 73.81 418 GLY A C 1
ATOM 3325 O O . GLY A 1 418 ? 45.761 -0.706 -58.293 1.00 73.81 418 GLY A O 1
ATOM 3326 N N . THR A 1 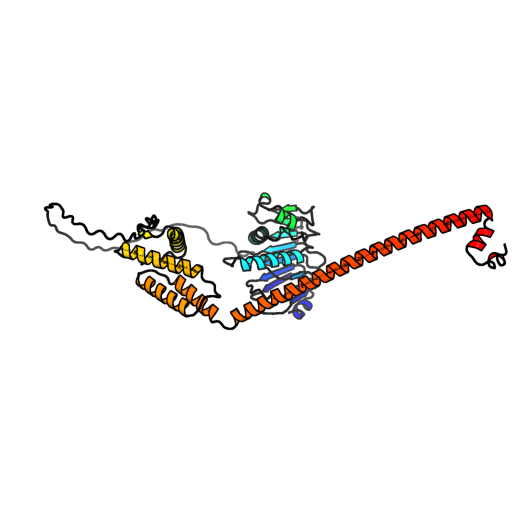419 ? 43.995 0.193 -59.342 1.00 72.31 419 THR A N 1
ATOM 3327 C CA . THR A 1 419 ? 43.062 -0.072 -58.234 1.00 72.31 419 THR A CA 1
ATOM 3328 C C . THR A 1 419 ? 42.642 -1.533 -58.115 1.00 72.31 419 THR A C 1
ATOM 3330 O O . THR A 1 419 ? 42.499 -1.999 -56.986 1.00 72.31 419 THR A O 1
ATOM 3333 N N . LYS A 1 420 ? 42.500 -2.286 -59.216 1.00 71.25 420 LYS A N 1
ATOM 3334 C CA . LYS A 1 420 ? 42.288 -3.747 -59.157 1.00 71.25 420 LYS A CA 1
ATOM 3335 C C . LYS A 1 420 ? 43.443 -4.441 -58.426 1.00 71.25 420 LYS A C 1
ATOM 3337 O O . LYS A 1 420 ? 43.207 -5.118 -57.422 1.00 71.25 420 LYS A O 1
ATOM 3342 N N . LEU A 1 421 ? 44.683 -4.161 -58.836 1.00 72.00 421 LEU A N 1
ATOM 3343 C CA . LEU A 1 421 ? 45.897 -4.678 -58.194 1.00 72.00 421 LEU A CA 1
ATOM 3344 C C . LEU A 1 421 ? 46.028 -4.248 -56.720 1.00 72.00 421 LEU A C 1
ATOM 3346 O O . LEU A 1 421 ? 46.445 -5.050 -55.889 1.00 72.00 421 LEU A O 1
ATOM 3350 N N . ALA A 1 422 ? 45.643 -3.015 -56.370 1.00 72.19 422 ALA A N 1
ATOM 3351 C CA . ALA A 1 422 ? 45.704 -2.502 -54.994 1.00 72.19 422 ALA A CA 1
ATOM 3352 C C . ALA A 1 422 ? 44.575 -3.004 -54.064 1.00 72.19 422 ALA A C 1
ATOM 3354 O O . ALA A 1 422 ? 44.639 -2.799 -52.848 1.00 72.19 422 ALA A O 1
ATOM 3355 N N . VAL A 1 423 ? 43.529 -3.632 -54.611 1.00 71.94 423 VAL A N 1
ATOM 3356 C CA . VAL A 1 423 ? 42.409 -4.218 -53.847 1.00 71.94 423 VAL A CA 1
ATOM 3357 C C . VAL A 1 423 ? 42.475 -5.751 -53.809 1.00 71.94 423 VAL A C 1
ATOM 3359 O O . VAL A 1 423 ? 41.949 -6.347 -52.868 1.00 71.94 423 VAL A O 1
ATOM 3362 N N . GLY A 1 424 ? 43.109 -6.382 -54.801 1.00 66.56 424 GLY A N 1
ATOM 3363 C CA . GLY A 1 424 ? 43.228 -7.833 -54.942 1.00 66.56 424 GLY A CA 1
ATOM 3364 C C . GLY A 1 424 ? 44.640 -8.387 -54.726 1.00 66.56 424 GLY A C 1
ATOM 3365 O O . GLY A 1 424 ? 45.452 -7.835 -53.988 1.00 66.56 424 GLY A O 1
ATOM 3366 N N . PHE A 1 425 ? 44.920 -9.512 -55.387 1.00 58.09 425 PHE A N 1
ATOM 3367 C CA . PHE A 1 425 ? 46.259 -10.093 -55.505 1.00 58.09 425 PHE A CA 1
ATOM 3368 C C . PHE A 1 425 ? 46.786 -9.891 -56.929 1.00 58.09 425 PHE A C 1
ATOM 3370 O O . PHE A 1 425 ? 46.005 -9.859 -57.876 1.00 58.09 425 PHE A O 1
ATOM 3377 N N . ILE A 1 426 ? 48.113 -9.840 -57.091 1.00 56.72 426 ILE A N 1
ATOM 3378 C CA . ILE A 1 426 ? 48.802 -9.541 -58.365 1.00 56.72 426 ILE A CA 1
ATOM 3379 C C . ILE A 1 426 ? 48.371 -10.463 -59.529 1.00 56.72 426 ILE A C 1
ATOM 3381 O O . ILE A 1 426 ? 48.421 -10.060 -60.686 1.00 56.72 426 ILE A O 1
ATOM 3385 N N . GLY A 1 427 ? 47.920 -11.689 -59.240 1.00 54.84 427 GLY A N 1
ATOM 3386 C CA . GLY A 1 427 ? 47.437 -12.637 -60.251 1.00 54.84 427 GLY A CA 1
ATOM 3387 C C . GLY A 1 427 ? 45.993 -12.430 -60.732 1.00 54.84 427 GLY A C 1
ATOM 3388 O O . GLY A 1 427 ? 45.610 -13.060 -61.713 1.00 54.84 427 GLY A O 1
ATOM 3389 N N . ASN A 1 428 ? 45.188 -11.583 -60.080 1.00 58.78 428 ASN A N 1
ATOM 3390 C CA . ASN A 1 428 ? 43.770 -11.409 -60.429 1.00 58.78 428 ASN A CA 1
ATOM 3391 C C . ASN A 1 428 ? 43.599 -10.795 -61.829 1.00 58.78 428 ASN A C 1
ATOM 3393 O O . ASN A 1 428 ? 42.778 -11.256 -62.620 1.00 58.78 428 ASN A O 1
ATOM 3397 N N . ASP A 1 429 ? 44.416 -9.791 -62.145 1.00 57.31 429 ASP A N 1
ATOM 3398 C CA . ASP A 1 429 ? 44.406 -9.053 -63.411 1.00 57.31 429 ASP A CA 1
ATOM 3399 C C . ASP A 1 429 ? 44.970 -9.867 -64.595 1.00 57.31 429 ASP A C 1
ATOM 3401 O O . ASP A 1 429 ? 44.800 -9.479 -65.746 1.00 57.31 429 ASP A O 1
ATOM 3405 N N . LEU A 1 430 ? 45.604 -11.020 -64.334 1.00 55.88 430 LEU A N 1
ATOM 3406 C CA . LEU A 1 430 ? 46.120 -11.935 -65.364 1.00 55.88 430 LEU A CA 1
ATOM 3407 C C . LEU A 1 430 ? 45.073 -12.942 -65.876 1.00 55.88 430 LEU A C 1
ATOM 3409 O O . LEU A 1 430 ? 45.363 -13.695 -66.804 1.00 55.88 430 LEU A O 1
ATOM 3413 N N . LEU A 1 431 ? 43.885 -12.993 -65.260 1.00 55.84 431 LEU A N 1
ATOM 3414 C CA . LEU A 1 431 ? 42.837 -13.982 -65.557 1.00 55.84 431 LEU A CA 1
ATOM 3415 C C . LEU A 1 431 ? 41.517 -13.363 -66.044 1.00 55.84 431 LEU A C 1
ATOM 3417 O O . LEU A 1 431 ? 40.610 -14.099 -66.429 1.00 55.84 431 LEU A O 1
ATOM 3421 N N . SER A 1 432 ? 41.395 -12.032 -66.056 1.00 52.16 432 SER A N 1
ATOM 3422 C CA . SER A 1 432 ? 40.272 -11.350 -66.702 1.00 52.16 432 SER A CA 1
ATOM 3423 C C . SER A 1 432 ? 40.517 -11.222 -68.205 1.00 52.16 432 SER A C 1
ATOM 3425 O O . SER A 1 432 ? 41.247 -10.330 -68.635 1.00 52.16 432 SER A O 1
ATOM 3427 N N . CYS A 1 433 ? 39.897 -12.100 -68.993 1.00 47.56 433 CYS A N 1
ATOM 3428 C CA . CYS A 1 433 ? 39.661 -11.847 -70.414 1.00 47.56 433 CYS A CA 1
ATOM 3429 C C . CYS A 1 433 ? 38.506 -10.843 -70.577 1.00 47.56 433 CYS A C 1
ATOM 3431 O O . CYS A 1 433 ? 37.540 -10.917 -69.813 1.00 47.56 433 CYS A O 1
ATOM 3433 N N . ASP A 1 434 ? 38.621 -9.945 -71.559 1.00 46.59 434 ASP A N 1
ATOM 3434 C CA . ASP A 1 434 ? 37.520 -9.096 -72.049 1.00 46.59 434 ASP A CA 1
ATOM 3435 C C . ASP A 1 434 ? 36.535 -9.894 -72.933 1.00 46.59 434 ASP A C 1
ATOM 3437 O O . ASP A 1 434 ? 36.990 -10.852 -73.608 1.00 46.59 434 ASP A O 1
#